Protein AF-0000000084543438 (afdb_homodimer)

InterPro domains:
  IPR029063 S-adenosyl-L-methionine-dependent methyltransferase superfamily [G3DSA:3.40.50.150] (8-170)
  IPR029063 S-adenosyl-L-methionine-dependent methyltransferase superfamily [SSF53335] (55-149)

Secondary structure (DSSP, 8-state):
-HHHHHHTT---TT--EEEES--HHHHHHHHHHHGGGEEEEES-TGGGTTT-PEE--HHHHGGGSPTT-EEEEEEES-GGG-SS-HHHHHHHHHHTEEEEEEEEEE--EESS--EEE-S---HHHHHHHHSSTT-SEEEEGGGGGGTHHHHB---S--BHHHHH-HHHHHHTT--GGGSBSS-TT--EEEEGGGBS--SS---/-HHHHHHTT---TT--EEEES--HHHHHHHHHHHGGGEEEEES-TGGGTTT-PEE--HHHHGGGSPTT-EEEEEEES-GGG-SS-HHHHHHHHHHTEEEEEEEEEE--EESS--EEE-S---HHHHHHHHSSTT-SEEEEGGGGGGTHHHHB---S--BHHHHH-HHHHHHTT--GGGSBSS-TT--EEEEGGGBS--SS---

pLDDT: mean 95.04, std 7.31, range [36.22, 98.94]

Nearest PDB structures (foldseek):
  6p3o-assembly1_A-2  TM=5.312E-01  e=1.752E-06  Glaucium flavum
  2avn-assembly1_A  TM=7.020E-01  e=2.686E-04  Thermotoga maritima MSB8
  3bwb-assembly1_A  TM=7.169E-01  e=1.041E-03  Trypanosoma cruzi strain CL Brener
  3dmh-assembly1_A  TM=6.406E-01  e=3.477E-04  Thermus thermophilus HB8
  8fkw-assembly1_SJ  TM=6.560E-01  e=2.259E-03  Homo sapiens

Structure (mmCIF, N/CA/C/O backbone):
data_AF-0000000084543438-model_v1
#
loop_
_entity.id
_entity.type
_entity.pdbx_description
1 polymer 'Methyltransferase type 11'
#
loop_
_atom_site.group_PDB
_atom_site.id
_atom_site.type_symbol
_atom_site.label_atom_id
_atom_site.label_alt_id
_atom_site.label_comp_id
_atom_site.label_asym_id
_atom_site.label_entity_id
_atom_site.label_seq_id
_atom_site.pdbx_PDB_ins_code
_atom_site.Cartn_x
_atom_site.Cartn_y
_atom_site.Cartn_z
_atom_site.occupancy
_atom_site.B_iso_or_equiv
_atom_site.auth_seq_id
_atom_site.auth_comp_id
_atom_site.auth_asym_id
_atom_site.auth_atom_id
_atom_site.pdbx_PDB_model_num
ATOM 1 N N . MET A 1 1 ? 3.104 -24.625 -5.785 1 92.25 1 MET A N 1
ATOM 2 C CA . MET A 1 1 ? 1.779 -24.031 -5.887 1 92.25 1 MET A CA 1
ATOM 3 C C . MET A 1 1 ? 0.709 -25.094 -6.109 1 92.25 1 MET A C 1
ATOM 5 O O . MET A 1 1 ? -0.318 -25.094 -5.43 1 92.25 1 MET A O 1
ATOM 9 N N . TYR A 1 2 ? 0.938 -26.031 -6.988 1 90.94 2 TYR A N 1
ATOM 10 C CA . TYR A 1 2 ? -0.059 -27.078 -7.234 1 90.94 2 TYR A CA 1
ATOM 11 C C . TYR A 1 2 ? -0.283 -27.922 -5.984 1 90.94 2 TYR A C 1
ATOM 13 O O . TYR A 1 2 ? -1.406 -28.359 -5.715 1 90.94 2 TYR A O 1
ATOM 21 N N . LEU A 1 3 ? 0.786 -28.188 -5.219 1 93.25 3 LEU A N 1
ATOM 22 C CA . LEU A 1 3 ? 0.651 -28.922 -3.965 1 93.25 3 LEU A CA 1
ATOM 23 C C . LEU A 1 3 ? -0.348 -28.25 -3.039 1 93.25 3 LEU A C 1
ATOM 25 O O . LEU A 1 3 ? -1.149 -28.906 -2.381 1 93.25 3 LEU A O 1
ATOM 29 N N . PHE A 1 4 ? -0.326 -26.906 -2.992 1 96.31 4 PHE A N 1
ATOM 30 C CA . PHE A 1 4 ? -1.272 -26.156 -2.174 1 96.31 4 PHE A CA 1
ATOM 31 C C . PHE A 1 4 ? -2.691 -26.312 -2.707 1 96.31 4 PHE A C 1
ATOM 33 O O . PHE A 1 4 ? -3.627 -26.547 -1.939 1 96.31 4 PHE A O 1
ATOM 40 N N . ILE A 1 5 ? -2.857 -26.203 -4.016 1 97.19 5 ILE A N 1
ATOM 41 C CA . ILE A 1 5 ? -4.164 -26.297 -4.66 1 97.19 5 ILE A CA 1
ATOM 42 C C . ILE A 1 5 ? -4.789 -27.656 -4.363 1 97.19 5 ILE A C 1
ATOM 44 O O . ILE A 1 5 ? -5.969 -27.734 -4.023 1 97.19 5 ILE A O 1
ATOM 48 N N . GLU A 1 6 ? -3.951 -28.656 -4.469 1 95.19 6 GLU A N 1
ATOM 49 C CA . GLU A 1 6 ? -4.43 -30.016 -4.227 1 95.19 6 GLU A CA 1
ATOM 50 C C . GLU A 1 6 ? -4.75 -30.234 -2.75 1 95.19 6 GLU A C 1
ATOM 52 O O . GLU A 1 6 ? -5.828 -30.719 -2.408 1 95.19 6 GLU A O 1
ATOM 57 N N . LYS A 1 7 ? -3.857 -29.875 -1.924 1 95.75 7 LYS A N 1
ATOM 58 C CA . LYS A 1 7 ? -4.004 -30.125 -0.493 1 95.75 7 LYS A CA 1
ATOM 59 C C . LYS A 1 7 ? -5.254 -29.453 0.058 1 95.75 7 LYS A C 1
ATOM 61 O O . LYS A 1 7 ? -5.965 -30.031 0.883 1 95.75 7 LYS A O 1
ATOM 66 N N . TYR A 1 8 ? -5.523 -28.281 -0.409 1 96.75 8 TYR A N 1
ATOM 67 C CA . TYR A 1 8 ? -6.602 -27.5 0.188 1 96.75 8 TYR A CA 1
ATOM 68 C C . TYR A 1 8 ? -7.832 -27.5 -0.713 1 96.75 8 TYR A C 1
ATOM 70 O O . TYR A 1 8 ? -8.773 -26.734 -0.485 1 96.75 8 TYR A O 1
ATOM 78 N N . ASN A 1 9 ? -7.844 -28.344 -1.734 1 97.06 9 ASN A N 1
ATOM 79 C CA . ASN A 1 9 ? -8.977 -28.469 -2.648 1 97.06 9 ASN A CA 1
ATOM 80 C C . ASN A 1 9 ? -9.461 -27.109 -3.143 1 97.06 9 ASN A C 1
ATOM 82 O O . ASN A 1 9 ? -10.641 -26.797 -3.016 1 97.06 9 ASN A O 1
ATOM 86 N N . LEU A 1 10 ? -8.5 -26.359 -3.736 1 98.19 10 LEU A N 1
ATOM 87 C CA . LEU A 1 10 ? -8.773 -24.969 -4.055 1 98.19 10 LEU A CA 1
ATOM 88 C C . LEU A 1 10 ? -9.461 -24.844 -5.414 1 98.19 10 LEU A C 1
ATOM 90 O O . LEU A 1 10 ? -9.898 -23.75 -5.797 1 98.19 10 LEU A O 1
ATOM 94 N N . VAL A 1 11 ? -9.578 -25.922 -6.164 1 98.12 11 VAL A N 1
ATOM 95 C CA . VAL A 1 11 ? -10.156 -25.875 -7.504 1 98.12 11 VAL A CA 1
ATOM 96 C C . VAL A 1 11 ? -11.227 -26.969 -7.637 1 98.12 11 VAL A C 1
ATOM 98 O O . VAL A 1 11 ? -10.992 -28.125 -7.277 1 98.12 11 VAL A O 1
ATOM 101 N N . LYS A 1 12 ? -12.32 -26.578 -8.164 1 97 12 LYS A N 1
ATOM 102 C CA . LYS A 1 12 ? -13.438 -27.453 -8.477 1 97 12 LYS A CA 1
ATOM 103 C C . LYS A 1 12 ? -14.078 -27.078 -9.812 1 97 12 LYS A C 1
ATOM 105 O O . LYS A 1 12 ? -13.969 -25.938 -10.258 1 97 12 LYS A O 1
ATOM 110 N N . PRO A 1 13 ? -14.719 -28.141 -10.383 1 96.75 13 PRO A N 1
ATOM 111 C CA . PRO A 1 13 ? -15.453 -27.781 -11.602 1 96.75 13 PRO A CA 1
ATOM 112 C C . PRO A 1 13 ? -16.406 -26.609 -11.398 1 96.75 13 PRO A C 1
ATOM 114 O O . PRO A 1 13 ? -17.062 -26.516 -10.352 1 96.75 13 PRO A O 1
ATOM 117 N N . GLY A 1 14 ? -16.344 -25.688 -12.344 1 97.38 14 GLY A N 1
ATOM 118 C CA . GLY A 1 14 ? -17.234 -24.531 -12.266 1 97.38 14 GLY A CA 1
ATOM 119 C C . GLY A 1 14 ? -16.562 -23.312 -11.648 1 97.38 14 GLY A C 1
ATOM 120 O O . GLY A 1 14 ? -17.094 -22.203 -11.703 1 97.38 14 GLY A O 1
ATOM 121 N N . TYR A 1 15 ? -15.406 -23.484 -11.094 1 98.56 15 TYR A N 1
ATOM 122 C CA . TYR A 1 15 ? -14.703 -22.375 -10.469 1 98.56 15 TYR A CA 1
ATOM 123 C C . TYR A 1 15 ? -14.18 -21.406 -11.516 1 98.56 15 TYR A C 1
ATOM 125 O O . TYR A 1 15 ? -13.859 -21.797 -12.641 1 98.56 15 TYR A O 1
ATOM 133 N N . ARG A 1 16 ? -14.141 -20.156 -11.156 1 98.75 16 ARG A N 1
ATOM 134 C CA . ARG A 1 16 ? -13.484 -19.125 -11.945 1 98.75 16 ARG A CA 1
ATOM 135 C C . ARG A 1 16 ? -12.102 -18.812 -11.391 1 98.75 16 ARG A C 1
ATOM 137 O O . ARG A 1 16 ? -11.961 -18.438 -10.227 1 98.75 16 ARG A O 1
ATOM 144 N N . ILE A 1 17 ? -11.094 -18.969 -12.25 1 98.75 17 ILE A N 1
ATOM 145 C CA . ILE A 1 17 ? -9.703 -18.812 -11.828 1 98.75 17 ILE A CA 1
ATOM 146 C C . ILE A 1 17 ? -9.031 -17.719 -12.656 1 98.75 17 ILE A C 1
ATOM 148 O O . ILE A 1 17 ? -9.031 -17.766 -13.883 1 98.75 17 ILE A O 1
ATOM 152 N N . LEU A 1 18 ? -8.578 -16.688 -11.992 1 98.81 18 LEU A N 1
ATOM 153 C CA . LEU A 1 18 ? -7.754 -15.648 -12.602 1 98.81 18 LEU A CA 1
ATOM 154 C C . LEU A 1 18 ? -6.273 -15.922 -12.359 1 98.81 18 LEU A C 1
ATOM 156 O O . LEU A 1 18 ? -5.824 -15.977 -11.211 1 98.81 18 LEU A O 1
ATOM 160 N N . HIS A 1 19 ? -5.492 -16.188 -13.398 1 98.69 19 HIS A N 1
ATOM 161 C CA . HIS A 1 19 ? -4.105 -16.641 -13.297 1 98.69 19 HIS A CA 1
ATOM 162 C C . HIS A 1 19 ? -3.178 -15.727 -14.102 1 98.69 19 HIS A C 1
ATOM 164 O O . HIS A 1 19 ? -3.244 -15.703 -15.328 1 98.69 19 HIS A O 1
ATOM 170 N N . PHE A 1 20 ? -2.334 -14.969 -13.375 1 98.38 20 PHE A N 1
ATOM 171 C CA . PHE A 1 20 ? -1.371 -14.086 -14.031 1 98.38 20 PHE A CA 1
ATOM 172 C C . PHE A 1 20 ? -0.029 -14.789 -14.203 1 98.38 20 PHE A C 1
ATOM 174 O O . PHE A 1 20 ? 0.427 -15.5 -13.305 1 98.38 20 PHE A O 1
ATOM 181 N N . ALA A 1 21 ? 0.642 -14.508 -15.352 1 96.44 21 ALA A N 1
ATOM 182 C CA . ALA A 1 21 ? 1.909 -15.141 -15.711 1 96.44 21 ALA A CA 1
ATOM 183 C C . ALA A 1 21 ? 1.83 -16.656 -15.555 1 96.44 21 ALA A C 1
ATOM 185 O O . ALA A 1 21 ? 2.629 -17.25 -14.836 1 96.44 21 ALA A O 1
ATOM 186 N N . PRO A 1 22 ? 0.982 -17.234 -16.328 1 96.62 22 PRO A N 1
ATOM 187 C CA . PRO A 1 22 ? 0.688 -18.656 -16.125 1 96.62 22 PRO A CA 1
ATOM 188 C C . PRO A 1 22 ? 1.819 -19.562 -16.594 1 96.62 22 PRO A C 1
ATOM 190 O O . PRO A 1 22 ? 2.184 -19.547 -17.781 1 96.62 22 PRO A O 1
ATOM 193 N N . GLU A 1 23 ? 2.248 -20.328 -15.633 1 92.62 23 GLU A N 1
ATOM 194 C CA . GLU A 1 23 ? 3.17 -21.391 -16.031 1 92.62 23 GLU A CA 1
ATOM 195 C C . GLU A 1 23 ? 2.451 -22.469 -16.812 1 92.62 23 GLU A C 1
ATOM 197 O O . GLU A 1 23 ? 1.318 -22.844 -16.5 1 92.62 23 GLU A O 1
ATOM 202 N N . TRP A 1 24 ? 3.158 -22.969 -17.719 1 92.12 24 TRP A N 1
ATOM 203 C CA . TRP A 1 24 ? 2.537 -23.906 -18.656 1 92.12 24 TRP A CA 1
ATOM 204 C C . TRP A 1 24 ? 1.926 -25.094 -17.922 1 92.12 24 TRP A C 1
ATOM 206 O O . TRP A 1 24 ? 0.749 -25.406 -18.125 1 92.12 24 TRP A O 1
ATOM 216 N N . GLY A 1 2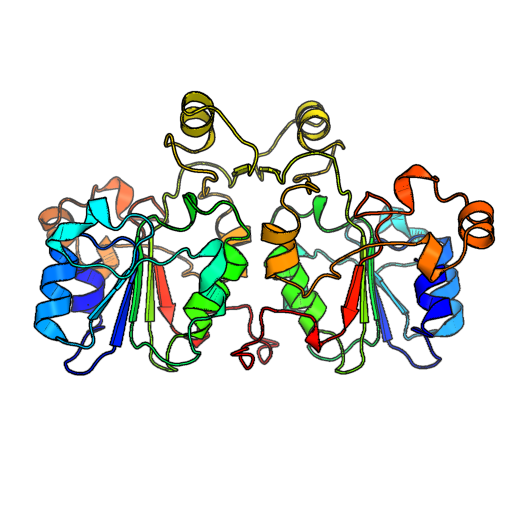5 ? 2.699 -25.781 -17.078 1 93.38 25 GLY A N 1
ATOM 217 C CA . GLY A 1 25 ? 2.219 -26.969 -16.375 1 93.38 25 GLY A CA 1
ATOM 218 C C . GLY A 1 25 ? 0.991 -26.688 -15.523 1 93.38 25 GLY A C 1
ATOM 219 O O . GLY A 1 25 ? -0.002 -27.422 -15.609 1 93.38 25 GLY A O 1
ATOM 220 N N . LEU A 1 26 ? 1.046 -25.688 -14.797 1 95.88 26 LEU A N 1
ATOM 221 C CA . LEU A 1 26 ? -0.074 -25.328 -13.93 1 95.88 26 LEU A CA 1
ATOM 222 C C . LEU A 1 26 ? -1.28 -24.891 -14.758 1 95.88 26 LEU A C 1
ATOM 224 O O . LEU A 1 26 ? -2.416 -25.266 -14.445 1 95.88 26 LEU A O 1
ATOM 228 N N . ALA A 1 27 ? -1.042 -24.156 -15.805 1 96.81 27 ALA A N 1
ATOM 229 C CA . ALA A 1 27 ? -2.109 -23.672 -16.672 1 96.81 27 ALA A CA 1
ATOM 230 C C . ALA A 1 27 ? -2.9 -24.828 -17.266 1 96.81 27 ALA A C 1
ATOM 232 O O . ALA A 1 27 ? -4.133 -24.812 -17.266 1 96.81 27 ALA A O 1
ATOM 233 N N . GLN A 1 28 ? -2.191 -25.781 -17.75 1 95.44 28 GLN A N 1
ATOM 234 C CA . GLN A 1 28 ? -2.84 -26.938 -18.359 1 95.44 28 GLN A CA 1
ATOM 235 C C . GLN A 1 28 ? -3.695 -27.688 -17.344 1 95.44 28 GLN A C 1
ATOM 237 O O . GLN A 1 28 ? -4.828 -28.078 -17.641 1 95.44 28 GLN A O 1
ATOM 242 N N . LYS A 1 29 ? -3.145 -27.859 -16.219 1 96.06 29 LYS A N 1
ATOM 243 C CA . LYS A 1 29 ? -3.867 -28.578 -15.18 1 96.06 29 LYS A CA 1
ATOM 244 C C . LYS A 1 29 ? -5.148 -27.844 -14.789 1 96.06 29 LYS A C 1
ATOM 246 O O . LYS A 1 29 ? -6.211 -28.453 -14.672 1 96.06 29 LYS A O 1
ATOM 251 N N . LEU A 1 30 ? -5.059 -26.578 -14.609 1 97.62 30 LEU A N 1
ATOM 252 C CA . LEU A 1 30 ? -6.203 -25.781 -14.188 1 97.62 30 LEU A CA 1
ATOM 253 C C . LEU A 1 30 ? -7.258 -25.719 -15.289 1 97.62 30 LEU A C 1
ATOM 255 O O . LEU A 1 30 ? -8.453 -25.828 -15.016 1 97.62 30 LEU A O 1
ATOM 259 N N . ARG A 1 31 ? -6.836 -25.547 -16.516 1 96.62 31 ARG A N 1
ATOM 260 C CA . ARG A 1 31 ? -7.758 -25.516 -17.641 1 96.62 31 ARG A CA 1
ATOM 261 C C . ARG A 1 31 ? -8.539 -26.828 -17.75 1 96.62 31 ARG A C 1
ATOM 263 O O . ARG A 1 31 ? -9.742 -26.812 -18.016 1 96.62 31 ARG A O 1
ATOM 270 N N . ASN A 1 32 ? -7.836 -27.891 -17.547 1 96.44 32 ASN A N 1
ATOM 271 C CA . ASN A 1 32 ? -8.477 -29.188 -17.625 1 96.44 32 ASN A CA 1
ATOM 272 C C . ASN A 1 32 ? -9.531 -29.359 -16.547 1 96.44 32 ASN A C 1
ATOM 274 O O . ASN A 1 32 ? -10.539 -30.047 -16.75 1 96.44 32 ASN A O 1
ATOM 278 N N . LEU A 1 33 ? -9.32 -28.75 -15.469 1 96.5 33 LEU A N 1
ATOM 279 C CA . LEU A 1 33 ? -10.188 -28.938 -14.312 1 96.5 33 LEU A CA 1
ATOM 280 C C . LEU A 1 33 ? -11.43 -28.047 -14.414 1 96.5 33 LEU A C 1
ATOM 282 O O . LEU A 1 33 ? -12.523 -28.469 -14.031 1 96.5 33 LEU A O 1
ATOM 286 N N . VAL A 1 34 ? -11.266 -26.797 -14.93 1 97.81 34 VAL A N 1
ATOM 287 C CA . VAL A 1 34 ? -12.383 -25.875 -14.781 1 97.81 34 VAL A CA 1
ATOM 288 C C . VAL A 1 34 ? -12.859 -25.406 -16.156 1 97.81 34 VAL A C 1
ATOM 290 O O . VAL A 1 34 ? -13.844 -24.672 -16.266 1 97.81 34 VAL A O 1
ATOM 293 N N . GLY A 1 35 ? -12.172 -25.75 -17.219 1 96.25 35 GLY A N 1
ATOM 294 C CA . GLY A 1 35 ? -12.578 -25.391 -18.562 1 96.25 35 GLY A CA 1
ATOM 295 C C . GLY A 1 35 ? -12.625 -23.891 -18.781 1 96.25 35 GLY A C 1
ATOM 296 O O . GLY A 1 35 ? -11.656 -23.172 -18.516 1 96.25 35 GLY A O 1
ATOM 297 N N . ASP A 1 36 ? -13.828 -23.391 -19.062 1 95.94 36 ASP A N 1
ATOM 298 C CA . ASP A 1 36 ? -14.016 -21.984 -19.422 1 95.94 36 ASP A CA 1
ATOM 299 C C . ASP A 1 36 ? -13.852 -21.078 -18.219 1 95.94 36 ASP A C 1
ATOM 301 O O . ASP A 1 36 ? -13.734 -19.859 -18.359 1 95.94 36 ASP A O 1
ATOM 305 N N . GLY A 1 37 ? -13.742 -21.641 -17.109 1 98.06 37 GLY A N 1
ATOM 306 C CA . GLY A 1 37 ? -13.57 -20.859 -15.898 1 98.06 37 GLY A CA 1
ATOM 307 C C . GLY A 1 37 ? -12.141 -20.406 -15.68 1 98.06 37 GLY A C 1
ATOM 308 O O . GLY A 1 37 ? -11.875 -19.547 -14.828 1 98.06 37 GLY A O 1
ATOM 309 N N . TYR A 1 38 ? -11.211 -20.922 -16.5 1 98.06 38 TYR A N 1
ATOM 310 C CA . TYR A 1 38 ? -9.797 -20.578 -16.406 1 98.06 38 TYR A CA 1
ATOM 311 C C . TYR A 1 38 ? -9.484 -19.328 -17.234 1 98.06 38 TYR A C 1
ATOM 313 O O . TYR A 1 38 ? -9.664 -19.328 -18.453 1 98.06 38 TYR A O 1
ATOM 321 N N . GLU A 1 39 ? -9.055 -18.234 -16.547 1 97.94 39 GLU A N 1
ATOM 322 C CA . GLU A 1 39 ? -8.727 -16.969 -17.188 1 97.94 39 GLU A CA 1
ATOM 323 C C . GLU A 1 39 ? -7.242 -16.641 -17.016 1 97.94 39 GLU A C 1
ATOM 325 O O . GLU A 1 39 ? -6.863 -15.953 -16.062 1 97.94 39 GLU A O 1
ATOM 330 N N . PRO A 1 40 ? -6.43 -17.141 -17.953 1 97.62 40 PRO A N 1
ATOM 331 C CA . PRO A 1 40 ? -5.008 -16.781 -17.938 1 97.62 40 PRO A CA 1
ATOM 332 C C . PRO A 1 40 ? -4.746 -15.391 -18.484 1 97.62 40 PRO A C 1
ATOM 334 O O . PRO A 1 40 ? -5.316 -15.008 -19.516 1 97.62 40 PRO A O 1
ATOM 337 N N . CYS A 1 41 ? -3.881 -14.594 -17.781 1 97.25 41 CYS A N 1
ATOM 338 C CA . CYS A 1 41 ? -3.592 -13.211 -18.172 1 97.25 41 CYS A CA 1
ATOM 339 C C . CYS A 1 41 ? -2.092 -12.945 -18.125 1 97.25 41 CYS A C 1
ATOM 341 O O . CYS A 1 41 ? -1.363 -13.555 -17.344 1 97.25 41 CYS A O 1
ATOM 343 N N . ASP A 1 42 ? -1.665 -12.062 -19 1 95.19 42 ASP A N 1
ATOM 344 C CA . ASP A 1 42 ? -0.294 -11.555 -18.969 1 95.19 42 ASP A CA 1
ATOM 345 C C . ASP A 1 42 ? -0.152 -10.289 -19.797 1 95.19 42 ASP A C 1
ATOM 347 O O . ASP A 1 42 ? -0.979 -10.016 -20.672 1 95.19 42 ASP A O 1
ATOM 351 N N . LEU A 1 43 ? 0.87 -9.562 -19.438 1 93.56 43 LEU A N 1
ATOM 352 C CA . LEU A 1 43 ? 1.182 -8.383 -20.234 1 93.56 43 LEU A CA 1
ATOM 353 C C . LEU A 1 43 ? 1.751 -8.781 -21.594 1 93.56 43 LEU A C 1
ATOM 355 O O . LEU A 1 43 ? 1.457 -8.148 -22.609 1 93.56 43 LEU A O 1
ATOM 359 N N . ASP A 1 44 ? 2.57 -9.797 -21.594 1 92.12 44 ASP A N 1
ATOM 360 C CA . ASP A 1 44 ? 3.238 -10.289 -22.781 1 92.12 44 ASP A CA 1
ATOM 361 C C . ASP A 1 44 ? 2.502 -11.492 -23.375 1 92.12 44 ASP A C 1
ATOM 363 O O . ASP A 1 44 ? 2.801 -12.641 -23.031 1 92.12 44 ASP A O 1
ATOM 367 N N . THR A 1 45 ? 1.757 -11.258 -24.312 1 87.94 45 THR A N 1
ATOM 368 C CA . THR A 1 45 ? 0.942 -12.328 -24.875 1 87.94 45 THR A CA 1
ATOM 369 C C . THR A 1 45 ? 1.784 -13.242 -25.766 1 87.94 45 THR A C 1
ATOM 371 O O . THR A 1 45 ? 1.467 -14.422 -25.938 1 87.94 45 THR A O 1
ATOM 374 N N . ASP A 1 46 ? 2.824 -12.68 -26.281 1 87.81 46 ASP A N 1
ATOM 375 C CA . ASP A 1 46 ? 3.67 -13.469 -27.172 1 87.81 46 ASP A CA 1
ATOM 376 C C . ASP A 1 46 ? 4.402 -14.562 -26.391 1 87.81 46 ASP A C 1
ATOM 378 O O . ASP A 1 46 ? 4.613 -15.664 -26.906 1 87.81 46 ASP A O 1
ATOM 382 N N . ARG A 1 47 ? 4.684 -14.297 -25.203 1 85.31 47 ARG A N 1
ATOM 383 C CA . ARG A 1 47 ? 5.391 -15.242 -24.344 1 85.31 47 ARG A CA 1
ATOM 384 C C . ARG A 1 47 ? 4.508 -16.438 -24.016 1 85.31 47 ARG A C 1
ATOM 386 O O . ARG A 1 47 ? 5.012 -17.531 -23.75 1 85.31 47 ARG A O 1
ATOM 393 N N . TYR A 1 48 ? 3.242 -16.188 -24.094 1 86.56 48 TYR A N 1
ATOM 394 C CA . TYR A 1 48 ? 2.322 -17.219 -23.625 1 86.56 48 TYR A CA 1
ATOM 395 C C . TYR A 1 48 ? 1.38 -17.656 -24.75 1 86.56 48 TYR A C 1
ATOM 397 O O . TYR A 1 48 ? 0.235 -18.031 -24.5 1 86.56 48 TYR A O 1
ATOM 405 N N . LYS A 1 49 ? 1.771 -17.562 -25.938 1 85.62 49 LYS A N 1
ATOM 406 C CA . LYS A 1 49 ? 0.962 -17.875 -27.109 1 85.62 49 LYS A CA 1
ATOM 407 C C . LYS A 1 49 ? 0.385 -19.281 -27 1 85.62 49 LYS A C 1
ATOM 409 O O . LYS A 1 49 ? -0.756 -19.531 -27.406 1 85.62 49 LYS A O 1
ATOM 414 N N . HIS A 1 50 ? 1.108 -20.141 -26.391 1 87.81 50 HIS A N 1
ATOM 415 C CA . HIS A 1 50 ? 0.702 -21.547 -26.312 1 87.81 50 HIS A CA 1
ATOM 416 C C . HIS A 1 50 ? -0.414 -21.734 -25.297 1 87.81 50 HIS A C 1
ATOM 418 O O . HIS A 1 50 ? -1.118 -22.75 -25.312 1 87.81 50 HIS A O 1
ATOM 424 N N . ILE A 1 51 ? -0.586 -20.844 -24.391 1 88.5 51 ILE A N 1
ATOM 425 C CA . ILE A 1 51 ? -1.615 -20.922 -23.359 1 88.5 51 ILE A CA 1
ATOM 426 C C . ILE A 1 51 ? -2.836 -20.109 -23.781 1 88.5 51 ILE A C 1
ATOM 428 O O . ILE A 1 51 ? -3.969 -20.453 -23.438 1 88.5 51 ILE A O 1
ATOM 432 N N . GLY A 1 52 ? -2.643 -19.078 -24.641 1 90.25 52 GLY A N 1
ATOM 433 C CA . GLY A 1 52 ? -3.732 -18.172 -24.969 1 90.25 52 GLY A CA 1
ATOM 434 C C . GLY A 1 52 ? -4.125 -17.266 -23.828 1 90.25 52 GLY A C 1
ATOM 435 O O . GLY A 1 52 ? -5.195 -17.422 -23.234 1 90.25 52 GLY A O 1
ATOM 436 N N . VAL A 1 53 ? -3.35 -16.234 -23.531 1 92.81 53 VAL A N 1
ATOM 437 C CA . VAL A 1 53 ? -3.58 -15.359 -22.391 1 92.81 53 VAL A CA 1
ATOM 438 C C . VAL A 1 53 ? -4.281 -14.086 -22.859 1 92.81 53 VAL A C 1
ATOM 440 O O . VAL A 1 53 ? -4.07 -13.633 -23.984 1 92.81 53 VAL A O 1
ATOM 443 N N . ARG A 1 54 ? -5.168 -13.609 -22 1 95.5 54 ARG A N 1
ATOM 444 C CA . ARG A 1 54 ? -5.688 -12.258 -22.156 1 95.5 54 ARG A CA 1
ATOM 445 C C . ARG A 1 54 ? -4.637 -11.219 -21.781 1 95.5 54 ARG A C 1
ATOM 447 O O . ARG A 1 54 ? -3.971 -11.359 -20.75 1 95.5 54 ARG A O 1
ATOM 454 N N . LYS A 1 55 ? -4.469 -10.227 -22.656 1 96.56 55 LYS A N 1
ATOM 455 C CA . LYS A 1 55 ? -3.531 -9.148 -22.328 1 96.56 55 LYS A CA 1
ATOM 456 C C . LYS A 1 55 ? -4.059 -8.289 -21.188 1 96.56 55 LYS A C 1
ATOM 458 O O . LYS A 1 55 ? -5.152 -7.723 -21.297 1 96.56 55 LYS A O 1
ATOM 463 N N . VAL A 1 56 ? -3.32 -8.211 -20.156 1 97.69 56 VAL A N 1
ATOM 464 C CA . VAL A 1 56 ? -3.672 -7.387 -19 1 97.69 56 VAL A CA 1
ATOM 465 C C . VAL A 1 56 ? -2.441 -6.625 -18.516 1 97.69 56 VAL A C 1
ATOM 467 O O . VAL A 1 56 ? -1.371 -7.207 -18.344 1 97.69 56 VAL A O 1
ATOM 470 N N . ASN A 1 57 ? -2.57 -5.352 -18.469 1 97.88 57 ASN A N 1
ATOM 471 C CA . ASN A 1 57 ? -1.63 -4.496 -17.75 1 97.88 57 ASN A CA 1
ATOM 472 C C . ASN A 1 57 ? -2.121 -4.176 -16.344 1 97.88 57 ASN A C 1
ATOM 474 O O . ASN A 1 57 ? -2.984 -3.316 -16.156 1 97.88 57 ASN A O 1
ATOM 478 N N . LEU A 1 58 ? -1.566 -4.797 -15.398 1 98.12 58 LEU A N 1
ATOM 479 C CA . LEU A 1 58 ? -2.082 -4.695 -14.039 1 98.12 58 LEU A CA 1
ATOM 480 C C . LEU A 1 58 ? -2.01 -3.256 -13.539 1 98.12 58 LEU A C 1
ATOM 482 O O . LEU A 1 58 ? -2.85 -2.828 -12.742 1 98.12 58 LEU A O 1
ATOM 486 N N . VAL A 1 59 ? -1.038 -2.502 -13.93 1 97.5 59 VAL A N 1
ATOM 487 C CA . VAL A 1 59 ? -0.914 -1.109 -13.516 1 97.5 59 VAL A CA 1
ATOM 488 C C . VAL A 1 59 ? -2.164 -0.333 -13.922 1 97.5 59 VAL A C 1
ATOM 490 O O . VAL A 1 59 ? -2.672 0.487 -13.156 1 97.5 59 VAL A O 1
ATOM 493 N N . GLU A 1 60 ? -2.73 -0.687 -15.016 1 96.94 60 GLU A N 1
ATOM 494 C CA . GLU A 1 60 ? -3.857 0.053 -15.57 1 96.94 60 GLU A CA 1
ATOM 495 C C . GLU A 1 60 ? -5.18 -0.657 -15.289 1 96.94 60 GLU A C 1
ATOM 497 O O . GLU A 1 60 ? -6.223 -0.014 -15.18 1 96.94 60 GLU A O 1
ATOM 502 N N . ASP A 1 61 ? -5.094 -1.986 -15.125 1 97.69 61 ASP A N 1
ATOM 503 C CA . ASP A 1 61 ? -6.328 -2.752 -15.273 1 97.69 61 ASP A CA 1
ATOM 504 C C . ASP A 1 61 ? -6.762 -3.361 -13.945 1 97.69 61 ASP A C 1
ATOM 506 O O . ASP A 1 61 ? -7.898 -3.818 -13.805 1 97.69 61 ASP A O 1
ATOM 510 N N . ALA A 1 62 ? -5.879 -3.408 -12.969 1 97.75 62 ALA A N 1
ATOM 511 C CA . ALA A 1 62 ? -6.188 -4.133 -11.742 1 97.75 62 ALA A CA 1
ATOM 512 C C . ALA A 1 62 ? -7.48 -3.617 -11.109 1 97.75 62 ALA A C 1
ATOM 514 O O . ALA A 1 62 ? -8.312 -4.402 -10.648 1 97.75 62 ALA A O 1
ATOM 515 N N . ALA A 1 63 ? -7.66 -2.336 -11.164 1 96.25 63 ALA A N 1
ATOM 516 C CA . ALA A 1 63 ? -8.812 -1.715 -10.508 1 96.25 63 ALA A CA 1
ATOM 517 C C . ALA A 1 63 ? -10.102 -2.012 -11.266 1 96.25 63 ALA A C 1
ATOM 519 O O . ALA A 1 63 ? -11.195 -1.783 -10.75 1 96.25 63 ALA A O 1
ATOM 520 N N . LYS A 1 64 ? -9.969 -2.482 -12.422 1 96.19 64 LYS A N 1
ATOM 521 C CA . LYS A 1 64 ? -11.133 -2.676 -13.289 1 96.19 64 LYS A CA 1
ATOM 522 C C . LYS A 1 64 ? -11.734 -4.066 -13.094 1 96.19 64 LYS A C 1
ATOM 524 O O . LYS A 1 64 ? -12.844 -4.336 -13.562 1 96.19 64 LYS A O 1
ATOM 529 N N . PHE A 1 65 ? -10.984 -4.996 -12.461 1 97.06 65 PHE A N 1
ATOM 530 C CA . PHE A 1 65 ? -11.562 -6.312 -12.219 1 97.06 65 PHE A CA 1
ATOM 531 C C . PHE A 1 65 ? -12.781 -6.215 -11.312 1 97.06 65 PHE A C 1
ATOM 533 O O . PHE A 1 65 ? -12.781 -5.469 -10.336 1 97.06 65 PHE A O 1
ATOM 540 N N . PRO A 1 66 ? -13.812 -6.957 -11.648 1 96.25 66 PRO A N 1
ATOM 541 C CA . PRO A 1 66 ? -15.023 -6.898 -10.812 1 96.25 66 PRO A CA 1
ATOM 542 C C . PRO A 1 66 ? -14.812 -7.512 -9.43 1 96.25 66 PRO A C 1
ATOM 544 O O . PRO A 1 66 ? -14.094 -8.5 -9.289 1 96.25 66 PRO A O 1
ATOM 547 N N . PRO A 1 67 ? -15.453 -6.883 -8.422 1 96.25 67 PRO A N 1
ATOM 548 C CA . PRO A 1 67 ? -15.359 -7.473 -7.082 1 96.25 67 PRO A CA 1
ATOM 549 C C . PRO A 1 67 ? -16.078 -8.812 -6.977 1 96.25 67 PRO A C 1
ATOM 551 O O . PRO A 1 67 ? -16.984 -9.102 -7.777 1 96.25 67 PRO A O 1
ATOM 554 N N . ASN A 1 68 ? -15.617 -9.672 -6.113 1 97.19 68 ASN A N 1
ATOM 555 C CA . ASN A 1 68 ? -16.297 -10.891 -5.703 1 97.19 68 ASN A CA 1
ATOM 556 C C . ASN A 1 68 ? -16.625 -11.781 -6.902 1 97.19 68 ASN A C 1
ATOM 558 O O . ASN A 1 68 ? -17.75 -12.273 -7.035 1 97.19 68 ASN A O 1
ATOM 562 N N . SER A 1 69 ? -15.617 -12.047 -7.707 1 97.81 69 SER A N 1
ATOM 563 C CA . SER A 1 69 ? -15.914 -12.68 -8.984 1 97.81 69 SER A CA 1
ATOM 564 C C . SER A 1 69 ? -15.109 -13.961 -9.164 1 97.81 69 SER A C 1
ATOM 566 O O . SER A 1 69 ? -15.453 -14.805 -9.992 1 97.81 69 SER A O 1
ATOM 568 N N . TYR A 1 70 ? -14.055 -14.148 -8.422 1 98.69 70 TYR A N 1
ATOM 569 C CA . TYR A 1 70 ? -13.156 -15.266 -8.68 1 98.69 70 TYR A CA 1
ATOM 570 C C . TYR A 1 70 ? -13.047 -16.172 -7.453 1 98.69 70 TYR A C 1
ATOM 572 O O . TYR A 1 70 ? -13.031 -15.695 -6.32 1 98.69 70 TYR A O 1
ATOM 580 N N . ASP A 1 71 ? -12.961 -17.469 -7.723 1 98.81 71 ASP A N 1
ATOM 581 C CA . ASP A 1 71 ? -12.766 -18.453 -6.668 1 98.81 71 ASP A CA 1
ATOM 582 C C . ASP A 1 71 ? -11.289 -18.562 -6.297 1 98.81 71 ASP A C 1
ATOM 584 O O . ASP A 1 71 ? -10.953 -18.922 -5.164 1 98.81 71 ASP A O 1
ATOM 588 N N . LEU A 1 72 ? -10.469 -18.297 -7.242 1 98.88 72 LEU A N 1
ATOM 589 C CA . LEU A 1 72 ? -9.031 -18.422 -7.07 1 98.88 72 LEU A CA 1
ATOM 590 C C . LEU A 1 72 ? -8.289 -17.406 -7.922 1 98.88 72 LEU A C 1
ATOM 592 O O . LEU A 1 72 ? -8.594 -17.234 -9.102 1 98.88 72 LEU A O 1
ATOM 596 N N . ILE A 1 73 ? -7.418 -16.688 -7.312 1 98.88 73 ILE A N 1
ATOM 597 C CA . ILE A 1 73 ? -6.504 -15.789 -8.016 1 98.88 73 ILE A CA 1
ATOM 598 C C . ILE A 1 73 ? -5.062 -16.219 -7.77 1 98.88 73 ILE A C 1
ATOM 600 O O . ILE A 1 73 ? -4.664 -16.453 -6.625 1 98.88 73 ILE A O 1
ATOM 604 N N . ILE A 1 74 ? -4.324 -16.328 -8.859 1 98.81 74 ILE A N 1
ATOM 605 C CA . ILE A 1 74 ? -2.955 -16.828 -8.781 1 98.81 74 ILE A CA 1
ATOM 606 C C . ILE A 1 74 ? -2.014 -15.867 -9.5 1 98.81 74 ILE A C 1
ATOM 608 O O . ILE A 1 74 ? -2.295 -15.445 -10.625 1 98.81 74 ILE A O 1
ATOM 612 N N . HIS A 1 75 ? -0.978 -15.484 -8.852 1 98.38 75 HIS A N 1
ATOM 613 C CA . HIS A 1 75 ? 0.135 -14.844 -9.547 1 98.38 75 HIS A CA 1
ATOM 614 C C . HIS A 1 75 ? 1.465 -15.172 -8.875 1 98.38 75 HIS A C 1
ATOM 616 O O . HIS A 1 75 ? 1.629 -14.961 -7.676 1 98.38 75 HIS A O 1
ATOM 622 N N . ASN A 1 76 ? 2.379 -15.742 -9.602 1 96.69 76 ASN A N 1
ATOM 623 C CA . ASN A 1 76 ? 3.715 -16.078 -9.117 1 96.69 76 ASN A CA 1
ATOM 624 C C . ASN A 1 76 ? 4.77 -15.141 -9.703 1 96.69 76 ASN A C 1
ATOM 626 O O . ASN A 1 76 ? 4.957 -15.086 -10.922 1 96.69 76 ASN A O 1
ATOM 630 N N . HIS A 1 77 ? 5.426 -14.422 -8.727 1 96.94 77 HIS A N 1
ATOM 631 C CA . HIS A 1 77 ? 6.535 -13.562 -9.141 1 96.94 77 HIS A CA 1
ATOM 632 C C . HIS A 1 77 ? 6.086 -12.539 -10.172 1 96.94 77 HIS A C 1
ATOM 634 O O . HIS A 1 77 ? 6.688 -12.422 -11.242 1 96.94 77 HIS A O 1
ATOM 640 N N . VAL A 1 78 ? 5.059 -11.781 -9.852 1 98.12 78 VAL A N 1
ATOM 641 C CA . VAL A 1 78 ? 4.516 -10.766 -10.75 1 98.12 78 VAL A CA 1
ATOM 642 C C . VAL A 1 78 ? 4.719 -9.383 -10.133 1 98.12 78 VAL A C 1
ATOM 644 O O . VAL A 1 78 ? 5.227 -8.469 -10.797 1 98.12 78 VAL A O 1
ATOM 647 N N . ILE A 1 79 ? 4.461 -9.172 -8.797 1 98 79 ILE A N 1
ATOM 648 C CA . ILE A 1 79 ? 4.328 -7.852 -8.195 1 98 79 ILE A CA 1
ATOM 649 C C . ILE A 1 79 ? 5.699 -7.184 -8.102 1 98 79 ILE A C 1
ATOM 651 O O . ILE A 1 79 ? 5.793 -5.953 -8.062 1 98 79 ILE A O 1
ATOM 655 N N . GLU A 1 80 ? 6.836 -7.961 -8.117 1 98.62 80 GLU A N 1
ATOM 656 C CA . GLU A 1 80 ? 8.18 -7.402 -8.07 1 98.62 80 GLU A CA 1
ATOM 657 C C . GLU A 1 80 ? 8.516 -6.652 -9.352 1 98.62 80 GLU A C 1
ATOM 659 O O . GLU A 1 80 ? 9.469 -5.867 -9.391 1 98.62 80 GLU A O 1
ATOM 664 N N . HIS A 1 81 ? 7.656 -6.867 -10.398 1 98.19 81 HIS A N 1
ATOM 665 C CA . HIS A 1 81 ? 7.922 -6.262 -11.695 1 98.19 81 HIS A CA 1
ATOM 666 C C . HIS A 1 81 ? 7.082 -5.004 -11.898 1 98.19 81 HIS A C 1
ATOM 668 O O . HIS A 1 81 ? 7.309 -4.246 -12.852 1 98.19 81 HIS A O 1
ATOM 674 N N . LEU A 1 82 ? 6.145 -4.738 -11.102 1 98.38 82 LEU A N 1
ATOM 675 C CA . LEU A 1 82 ? 5.148 -3.705 -11.359 1 98.38 82 LEU A CA 1
ATOM 676 C C . LEU A 1 82 ? 5.703 -2.322 -11.039 1 98.38 82 LEU A C 1
ATOM 678 O O . LEU A 1 82 ? 6.023 -2.031 -9.883 1 98.38 82 LEU A O 1
ATOM 682 N N . PRO A 1 83 ? 5.746 -1.466 -11.969 1 98.25 83 PRO A N 1
ATOM 683 C CA . PRO A 1 83 ? 6.258 -0.117 -11.711 1 98.25 83 PRO A CA 1
ATOM 684 C C . PRO A 1 83 ? 5.207 0.808 -11.109 1 98.25 83 PRO A C 1
ATOM 686 O O . PRO A 1 83 ? 4.922 1.874 -11.664 1 98.25 83 PRO A O 1
ATOM 689 N N . CYS A 1 84 ? 4.605 0.368 -10.008 1 98.62 84 CYS A N 1
ATOM 690 C CA . CYS A 1 84 ? 3.529 1.094 -9.344 1 98.62 84 CYS A CA 1
ATOM 691 C C . CYS A 1 84 ? 3.381 0.64 -7.895 1 98.62 84 CYS A C 1
ATOM 693 O O . CYS A 1 84 ? 4.199 -0.134 -7.398 1 98.62 84 CYS A O 1
ATOM 695 N N . ASN A 1 85 ? 2.381 1.249 -7.223 1 98.75 85 ASN A N 1
ATOM 696 C CA . ASN A 1 85 ? 2.021 0.855 -5.863 1 98.75 85 ASN A CA 1
ATOM 697 C C . ASN A 1 85 ? 1.48 -0.571 -5.82 1 98.75 85 ASN A C 1
ATOM 699 O O . ASN A 1 85 ? 0.314 -0.808 -6.137 1 98.75 85 ASN A O 1
ATOM 703 N N . TYR A 1 86 ? 2.332 -1.479 -5.379 1 98.75 86 TYR A N 1
ATOM 704 C CA . TYR A 1 86 ? 1.951 -2.885 -5.461 1 98.75 86 TYR A CA 1
ATOM 705 C C . TYR A 1 86 ? 0.854 -3.213 -4.457 1 98.75 86 TYR A C 1
ATOM 707 O O . TYR A 1 86 ? 0.102 -4.172 -4.641 1 98.75 86 TYR A O 1
ATOM 715 N N . THR A 1 87 ? 0.796 -2.496 -3.336 1 98.81 87 THR A N 1
ATOM 716 C CA . THR A 1 87 ? -0.244 -2.738 -2.342 1 98.81 87 THR A CA 1
ATOM 717 C C . THR A 1 87 ? -1.627 -2.49 -2.936 1 98.81 87 THR A C 1
ATOM 719 O O . THR A 1 87 ? -2.561 -3.258 -2.691 1 98.81 87 THR A O 1
ATOM 722 N N . ALA A 1 88 ? -1.724 -1.435 -3.734 1 98.69 88 ALA A N 1
ATOM 723 C CA . ALA A 1 88 ? -2.988 -1.162 -4.414 1 98.69 88 ALA A CA 1
ATOM 724 C C . ALA A 1 88 ? -3.361 -2.301 -5.355 1 98.69 88 ALA A C 1
ATOM 726 O O . ALA A 1 88 ? -4.52 -2.715 -5.41 1 98.69 88 ALA A O 1
ATOM 727 N N . ILE A 1 89 ? -2.379 -2.816 -6.094 1 98.75 89 ILE A N 1
ATOM 728 C CA . ILE A 1 89 ? -2.625 -3.916 -7.023 1 98.75 89 ILE A CA 1
ATOM 729 C C . ILE A 1 89 ? -3.119 -5.141 -6.254 1 98.75 89 ILE A C 1
ATOM 731 O O . ILE A 1 89 ? -4.125 -5.75 -6.625 1 98.75 89 ILE A O 1
ATOM 735 N N . LEU A 1 90 ? -2.422 -5.461 -5.129 1 98.69 90 LEU A N 1
ATOM 736 C CA . LEU A 1 90 ? -2.822 -6.594 -4.309 1 98.69 90 LEU A CA 1
ATOM 737 C C . LEU A 1 90 ? -4.238 -6.41 -3.777 1 98.69 90 LEU A C 1
ATOM 739 O O . LEU A 1 90 ? -5.023 -7.359 -3.74 1 98.69 90 LEU A O 1
ATOM 743 N N . PHE A 1 91 ? -4.551 -5.203 -3.402 1 98.56 91 PHE A N 1
ATOM 744 C CA . PHE A 1 91 ? -5.883 -4.91 -2.883 1 98.56 91 PHE A CA 1
ATOM 745 C C . PHE A 1 91 ? -6.945 -5.141 -3.951 1 98.56 91 PHE A C 1
ATOM 747 O O . PHE A 1 91 ? -7.941 -5.828 -3.707 1 98.56 91 PHE A O 1
ATOM 754 N N . PHE A 1 92 ? -6.723 -4.605 -5.121 1 98.12 92 PHE A N 1
ATOM 755 C CA . PHE A 1 92 ? -7.703 -4.711 -6.199 1 98.12 92 PHE A CA 1
ATOM 756 C C . PHE A 1 92 ? -7.91 -6.164 -6.602 1 98.12 92 PHE A C 1
ATOM 758 O O . PHE A 1 92 ? -9.039 -6.605 -6.801 1 98.12 92 PHE A O 1
ATOM 765 N N . LEU A 1 93 ? -6.844 -6.891 -6.68 1 98.5 93 LEU A N 1
ATOM 766 C CA . LEU A 1 93 ? -6.973 -8.305 -7.008 1 98.5 93 LEU A CA 1
ATOM 767 C C . LEU A 1 93 ? -7.719 -9.055 -5.902 1 98.5 93 LEU A C 1
ATOM 769 O O . LEU A 1 93 ? -8.617 -9.844 -6.184 1 98.5 93 LEU A O 1
ATOM 773 N N . HIS A 1 94 ? -7.344 -8.758 -4.684 1 98.38 94 HIS A N 1
ATOM 774 C CA . HIS A 1 94 ? -7.969 -9.438 -3.553 1 98.38 94 HIS A CA 1
ATOM 775 C C . HIS A 1 94 ? -9.453 -9.109 -3.461 1 98.38 94 HIS A C 1
ATOM 777 O O . HIS A 1 94 ? -10.266 -9.961 -3.104 1 98.38 94 HIS A O 1
ATOM 783 N N . ARG A 1 95 ? -9.781 -7.91 -3.758 1 97.06 95 ARG A N 1
ATOM 784 C CA . ARG A 1 95 ? -11.172 -7.477 -3.77 1 97.06 95 ARG A CA 1
ATOM 785 C C . ARG A 1 95 ? -12 -8.305 -4.746 1 97.06 95 ARG A C 1
ATOM 787 O O . ARG A 1 95 ? -13.195 -8.523 -4.531 1 97.06 95 ARG A O 1
ATOM 794 N N . SER A 1 96 ? -11.406 -8.812 -5.723 1 97.69 96 SER A N 1
ATOM 795 C CA . SER A 1 96 ? -12.086 -9.539 -6.789 1 97.69 96 SER A CA 1
ATOM 796 C C . SER A 1 96 ? -12.383 -10.977 -6.367 1 97.69 96 SER A C 1
ATOM 798 O O . SER A 1 96 ? -13.102 -11.695 -7.066 1 97.69 96 SER A O 1
ATOM 800 N N . LEU A 1 97 ? -11.906 -11.391 -5.223 1 98 97 LEU A N 1
ATOM 801 C CA . LEU A 1 97 ? -12.195 -12.719 -4.699 1 98 97 LEU A CA 1
ATOM 802 C C . LEU A 1 97 ? -13.641 -12.805 -4.211 1 98 97 LEU A C 1
ATOM 804 O O . LEU A 1 97 ? -14.148 -11.875 -3.582 1 98 97 LEU A O 1
ATOM 808 N N . LYS A 1 98 ? -14.203 -13.922 -4.539 1 97.81 98 LYS A N 1
ATOM 809 C CA . LYS A 1 98 ? -15.438 -14.266 -3.836 1 97.81 98 LYS A CA 1
ATOM 810 C C . LYS A 1 98 ? -15.188 -14.43 -2.34 1 97.81 98 LYS A C 1
ATOM 812 O O . LYS A 1 98 ? -14.039 -14.539 -1.904 1 97.81 98 LYS A O 1
ATOM 817 N N . ASN A 1 99 ? -16.281 -14.492 -1.552 1 96.75 99 ASN A N 1
ATOM 818 C CA . ASN A 1 99 ? -16.172 -14.609 -0.101 1 96.75 99 ASN A CA 1
ATOM 819 C C . ASN A 1 99 ? -15.398 -15.859 0.307 1 96.75 99 ASN A C 1
ATOM 821 O O . ASN A 1 99 ? -14.664 -15.844 1.296 1 96.75 99 ASN A O 1
ATOM 825 N N . THR A 1 100 ? -15.469 -16.906 -0.527 1 97.25 100 THR A N 1
ATOM 826 C CA . THR A 1 100 ? -14.805 -18.172 -0.208 1 97.25 100 THR A CA 1
ATOM 827 C C . THR A 1 100 ? -13.523 -18.328 -1.021 1 97.25 100 THR A C 1
ATOM 829 O O . THR A 1 100 ? -12.922 -19.406 -1.03 1 97.25 100 THR A O 1
ATOM 832 N N . GLY A 1 101 ? -13.227 -17.281 -1.724 1 98.44 101 GLY A N 1
ATOM 833 C CA . GLY A 1 101 ? -12.109 -17.375 -2.641 1 98.44 101 GLY A CA 1
ATOM 834 C C . GLY A 1 101 ? -10.758 -17.359 -1.941 1 98.44 101 GLY A C 1
ATOM 835 O O . GLY A 1 101 ? -10.68 -17.078 -0.742 1 98.44 101 GLY A O 1
ATOM 836 N N . VAL A 1 102 ? -9.727 -17.719 -2.727 1 98.75 102 VAL A N 1
ATOM 837 C CA . VAL A 1 102 ? -8.367 -17.781 -2.205 1 98.75 102 VAL A CA 1
ATOM 838 C C . VAL A 1 102 ? -7.418 -17.016 -3.141 1 98.75 102 VAL A C 1
ATOM 840 O O . VAL A 1 102 ? -7.539 -17.125 -4.363 1 98.75 102 VAL A O 1
ATOM 843 N N . HIS A 1 103 ? -6.582 -16.25 -2.559 1 98.88 103 HIS A N 1
ATOM 844 C CA . HIS A 1 103 ? -5.512 -15.539 -3.25 1 98.88 103 HIS A CA 1
ATOM 845 C C . HIS A 1 103 ? -4.172 -16.234 -3.043 1 98.88 103 HIS A C 1
ATOM 847 O O . HIS A 1 103 ? -3.66 -16.281 -1.923 1 98.88 103 HIS A O 1
ATOM 853 N N . LEU A 1 104 ? -3.641 -16.812 -4.102 1 98.62 104 LEU A N 1
ATOM 854 C CA . LEU A 1 104 ? -2.404 -17.578 -4.055 1 98.62 104 LEU A CA 1
ATOM 855 C C . LEU A 1 104 ? -1.302 -16.891 -4.852 1 98.62 104 LEU A C 1
ATOM 857 O O . LEU A 1 104 ? -1.458 -16.641 -6.051 1 98.62 104 LEU A O 1
ATOM 861 N N . PHE A 1 105 ? -0.165 -16.562 -4.133 1 98.44 105 PHE A N 1
ATOM 862 C CA . PHE A 1 105 ? 0.914 -15.961 -4.906 1 98.44 105 PHE A CA 1
ATOM 863 C C . PHE A 1 105 ? 2.258 -16.188 -4.227 1 98.44 105 PHE A C 1
ATOM 865 O O . PHE A 1 105 ? 2.312 -16.609 -3.07 1 98.44 105 PHE A O 1
ATOM 872 N N . SER A 1 106 ? 3.336 -15.992 -4.938 1 97.56 106 SER A N 1
ATOM 873 C CA . SER A 1 106 ? 4.707 -15.984 -4.438 1 97.56 106 SER A CA 1
ATOM 874 C C . SER A 1 106 ? 5.461 -14.742 -4.906 1 97.56 106 SER A C 1
ATOM 876 O O . SER A 1 106 ? 5.07 -14.109 -5.887 1 97.56 106 SER A O 1
ATOM 878 N N . ILE A 1 107 ? 6.395 -14.352 -4.16 1 97.56 107 ILE A N 1
ATOM 879 C CA . ILE A 1 107 ? 7.285 -13.234 -4.445 1 97.56 107 ILE A CA 1
ATOM 880 C C . ILE A 1 107 ? 8.734 -13.641 -4.16 1 97.56 107 ILE A C 1
ATOM 882 O O . ILE A 1 107 ? 8.977 -14.609 -3.439 1 97.56 107 ILE A O 1
ATOM 886 N N . PRO A 1 108 ? 9.664 -12.984 -4.75 1 96.75 108 PRO A N 1
ATOM 887 C CA . PRO A 1 108 ? 11.062 -13.312 -4.461 1 96.75 108 PRO A CA 1
ATOM 888 C C . PRO A 1 108 ? 11.531 -12.766 -3.113 1 96.75 108 PRO A C 1
ATOM 890 O O . PRO A 1 108 ? 12.133 -11.688 -3.053 1 96.75 108 PRO A O 1
ATOM 893 N N . ILE A 1 109 ? 11.383 -13.469 -2.072 1 96.69 109 ILE A N 1
ATOM 894 C CA . ILE A 1 109 ? 11.828 -13.055 -0.748 1 96.69 109 ILE A CA 1
ATOM 895 C C . ILE A 1 109 ? 13.336 -13.266 -0.625 1 96.69 109 ILE A C 1
ATOM 897 O O . ILE A 1 109 ? 13.828 -14.391 -0.792 1 96.69 109 ILE A O 1
ATOM 901 N N . LEU A 1 110 ? 14.047 -12.25 -0.372 1 96.38 110 LEU A N 1
ATOM 902 C CA . LEU A 1 110 ? 15.5 -12.266 -0.225 1 96.38 110 LEU A CA 1
ATOM 903 C C . LEU A 1 110 ? 15.898 -11.961 1.213 1 96.38 110 LEU A C 1
ATOM 905 O O . LEU A 1 110 ? 15.07 -11.531 2.018 1 96.38 110 LEU A O 1
ATOM 909 N N . SER A 1 111 ? 17.172 -12.281 1.524 1 95.5 111 SER A N 1
ATOM 910 C CA . SER A 1 111 ? 17.703 -11.852 2.814 1 95.5 111 SER A CA 1
ATOM 911 C C . SER A 1 111 ? 17.75 -10.328 2.912 1 95.5 111 SER A C 1
ATOM 913 O O . SER A 1 111 ? 17.891 -9.641 1.9 1 95.5 111 SER A O 1
ATOM 915 N N . GLY A 1 112 ? 17.562 -9.867 4.133 1 97.44 112 GLY A N 1
ATOM 916 C CA . GLY A 1 112 ? 17.609 -8.43 4.352 1 97.44 112 GLY A CA 1
ATOM 917 C C . GLY A 1 112 ? 16.234 -7.785 4.363 1 97.44 112 GLY A C 1
ATOM 918 O O . GLY A 1 112 ? 15.305 -8.305 4.98 1 97.44 112 GLY A O 1
ATOM 919 N N . TYR A 1 113 ? 16.188 -6.512 3.691 1 98.38 113 TYR A N 1
ATOM 920 C CA . TYR A 1 113 ? 15 -5.676 3.834 1 98.38 113 TYR A CA 1
ATOM 921 C C . TYR A 1 113 ? 14.43 -5.305 2.471 1 98.38 113 TYR A C 1
ATOM 923 O O . TYR A 1 113 ? 15.062 -5.539 1.439 1 98.38 113 TYR A O 1
ATOM 931 N N . ASP A 1 114 ? 13.266 -4.797 2.514 1 98.62 114 ASP A N 1
ATOM 932 C CA . ASP A 1 114 ? 12.594 -4.34 1.299 1 98.62 114 ASP A CA 1
ATOM 933 C C . ASP A 1 114 ? 13.305 -3.129 0.7 1 98.62 114 ASP A C 1
ATOM 935 O O . ASP A 1 114 ? 13.82 -2.277 1.432 1 98.62 114 ASP A O 1
ATOM 939 N N . GLU A 1 115 ? 13.305 -3.066 -0.581 1 98.75 115 GLU A N 1
ATOM 940 C CA . GLU A 1 115 ? 13.75 -1.909 -1.35 1 98.75 115 GLU A CA 1
ATOM 941 C C . GLU A 1 115 ? 12.992 -1.797 -2.67 1 98.75 115 GLU A C 1
ATOM 943 O O . GLU A 1 115 ? 12.602 -2.809 -3.254 1 98.75 115 GLU A O 1
ATOM 948 N N . GLU A 1 116 ? 12.75 -0.605 -3.092 1 98.75 116 GLU A N 1
ATOM 949 C CA . GLU A 1 116 ? 12 -0.349 -4.32 1 98.75 116 GLU A CA 1
ATOM 950 C C . GLU A 1 116 ? 12.508 0.911 -5.02 1 98.75 116 GLU A C 1
ATOM 952 O O . GLU A 1 116 ? 12.883 1.883 -4.359 1 98.75 116 GLU A O 1
ATOM 957 N N . SER A 1 117 ? 12.555 0.913 -6.293 1 98.81 117 SER A N 1
ATOM 958 C CA . SER A 1 117 ? 12.844 2.104 -7.086 1 98.81 117 SER A CA 1
ATOM 959 C C . SER A 1 117 ? 12.055 2.098 -8.391 1 98.81 117 SER A C 1
ATOM 961 O O . SER A 1 117 ? 12.062 1.105 -9.125 1 98.81 117 SER A O 1
ATOM 963 N N . LEU A 1 118 ? 11.414 3.184 -8.648 1 98.62 118 LEU A N 1
ATOM 964 C CA . LEU A 1 118 ? 10.68 3.307 -9.898 1 98.62 118 LEU A CA 1
ATOM 965 C C . LEU A 1 118 ? 11.461 4.133 -10.914 1 98.62 118 LEU A C 1
ATOM 967 O O . LEU A 1 118 ? 10.93 4.508 -11.961 1 98.62 118 LEU A O 1
ATOM 971 N N . PHE A 1 119 ? 12.742 4.43 -10.602 1 98.31 119 PHE A N 1
ATOM 972 C CA . PHE A 1 119 ? 13.633 5.086 -11.555 1 98.31 119 PHE A CA 1
ATOM 973 C C . PHE A 1 119 ? 13.914 4.176 -12.742 1 98.31 119 PHE A C 1
ATOM 975 O O . PHE A 1 119 ? 13.859 2.949 -12.617 1 98.31 119 PHE A O 1
ATOM 982 N N . PRO A 1 120 ? 14.141 4.77 -13.93 1 97.69 120 PRO A N 1
ATOM 983 C CA . PRO A 1 120 ? 14.625 3.963 -15.047 1 97.69 120 PRO A CA 1
ATOM 984 C C . PRO A 1 120 ? 16.062 3.48 -14.844 1 97.69 120 PRO A C 1
ATOM 986 O O . PRO A 1 120 ? 17 4.074 -15.383 1 97.69 120 PRO A O 1
ATOM 989 N N . LEU A 1 121 ? 16.266 2.396 -14.203 1 97.75 121 LEU A N 1
ATOM 990 C CA . LEU A 1 121 ? 17.578 1.856 -13.867 1 97.75 121 LEU A CA 1
ATOM 991 C C . LEU A 1 121 ? 18.094 0.94 -14.969 1 97.75 121 LEU A C 1
ATOM 993 O O . LEU A 1 121 ? 17.297 0.377 -15.734 1 97.75 121 LEU A O 1
ATOM 997 N N . THR A 1 122 ? 19.406 0.751 -15.039 1 98.06 122 THR A N 1
ATOM 998 C CA . THR A 1 122 ? 19.984 -0.23 -15.945 1 98.06 122 THR A CA 1
ATOM 999 C C . THR A 1 122 ? 19.703 -1.65 -15.469 1 98.06 122 THR A C 1
ATOM 1001 O O . THR A 1 122 ? 19.391 -1.864 -14.297 1 98.06 122 THR A O 1
ATOM 1004 N N . GLU A 1 123 ? 19.766 -2.574 -16.375 1 97.62 123 GLU A N 1
ATOM 1005 C CA . GLU A 1 123 ? 19.578 -3.979 -16.031 1 97.62 123 GLU A CA 1
ATOM 1006 C C . GLU A 1 123 ? 20.562 -4.41 -14.945 1 97.62 123 GLU A C 1
ATOM 1008 O O . GLU A 1 123 ? 20.203 -5.168 -14.039 1 97.62 123 GLU A O 1
ATOM 1013 N N . GLU A 1 124 ? 21.766 -3.904 -15.031 1 97.75 124 GLU A N 1
ATOM 1014 C CA . GLU A 1 124 ? 22.812 -4.238 -14.07 1 97.75 124 GLU A CA 1
ATOM 1015 C C . GLU A 1 124 ? 22.453 -3.74 -12.672 1 97.75 124 GLU A C 1
ATOM 1017 O O . GLU A 1 124 ? 22.625 -4.465 -11.688 1 97.75 124 GLU A O 1
ATOM 1022 N N . GLU A 1 125 ? 21.953 -2.531 -12.602 1 97.62 125 GLU A N 1
ATOM 1023 C CA . GLU A 1 125 ? 21.578 -1.955 -11.312 1 97.62 125 GLU A CA 1
ATOM 1024 C C . GLU A 1 125 ? 20.391 -2.689 -10.703 1 97.62 125 GLU A C 1
ATOM 1026 O O . GLU A 1 125 ? 20.344 -2.914 -9.492 1 97.62 125 GLU A O 1
ATOM 1031 N N . ARG A 1 126 ? 19.453 -3.066 -11.562 1 97.88 126 ARG A N 1
ATOM 1032 C CA . ARG A 1 126 ? 18.297 -3.826 -11.102 1 97.88 126 ARG A CA 1
ATOM 1033 C C . ARG A 1 126 ? 18.719 -5.188 -10.555 1 97.88 126 ARG A C 1
ATOM 1035 O O . ARG A 1 126 ? 18.219 -5.621 -9.508 1 97.88 126 ARG A O 1
ATOM 1042 N N . HIS A 1 127 ? 19.609 -5.789 -11.234 1 97.5 127 HIS A N 1
ATOM 1043 C CA . HIS A 1 127 ? 20.109 -7.082 -10.781 1 97.5 127 HIS A CA 1
ATOM 1044 C C . HIS A 1 127 ? 20.812 -6.957 -9.438 1 97.5 127 HIS A C 1
ATOM 1046 O O . HIS A 1 127 ? 20.609 -7.781 -8.539 1 97.5 127 HIS A O 1
ATOM 1052 N N . ARG A 1 128 ? 21.609 -5.988 -9.312 1 96.75 128 ARG A N 1
ATOM 1053 C CA . ARG A 1 128 ? 22.359 -5.77 -8.086 1 96.75 128 ARG A CA 1
ATOM 1054 C C . ARG A 1 128 ? 21.438 -5.473 -6.91 1 96.75 128 ARG A C 1
ATOM 1056 O O . ARG A 1 128 ? 21.594 -6.035 -5.828 1 96.75 128 ARG A O 1
ATOM 1063 N N . ARG A 1 129 ? 20.422 -4.621 -7.145 1 96.44 129 ARG A N 1
ATOM 1064 C CA . ARG A 1 129 ? 19.594 -4.113 -6.055 1 96.44 129 ARG A CA 1
ATOM 1065 C C . ARG A 1 129 ? 18.438 -5.062 -5.762 1 96.44 129 ARG A C 1
ATOM 1067 O O . ARG A 1 129 ? 18.047 -5.234 -4.605 1 96.44 129 ARG A O 1
ATOM 1074 N N . PHE A 1 130 ? 17.953 -5.648 -6.844 1 97.62 130 PHE A N 1
ATOM 1075 C CA . PHE A 1 130 ? 16.672 -6.324 -6.668 1 97.62 130 PHE A CA 1
ATOM 1076 C C . PHE A 1 130 ? 16.781 -7.797 -7.031 1 97.62 130 PHE A C 1
ATOM 1078 O O . PHE A 1 130 ? 15.805 -8.547 -6.926 1 97.62 130 PHE A O 1
ATOM 1085 N N . GLY A 1 131 ? 17.859 -8.305 -7.484 1 95.44 131 GLY A N 1
ATOM 1086 C CA . GLY A 1 131 ? 18.109 -9.727 -7.672 1 95.44 131 GLY A CA 1
ATOM 1087 C C . GLY A 1 131 ? 17.859 -10.188 -9.094 1 95.44 131 GLY A C 1
ATOM 1088 O O . GLY A 1 131 ? 18.219 -11.312 -9.461 1 95.44 131 GLY A O 1
ATOM 1089 N N . GLN A 1 132 ? 17.188 -9.367 -9.938 1 94.5 132 GLN A N 1
ATOM 1090 C CA . GLN A 1 132 ? 16.906 -9.727 -11.32 1 94.5 132 GLN A CA 1
ATOM 1091 C C . GLN A 1 132 ? 16.766 -8.484 -12.195 1 94.5 132 GLN A C 1
ATOM 1093 O O . GLN A 1 132 ? 16.328 -7.434 -11.734 1 94.5 132 GLN A O 1
ATOM 1098 N N . PHE A 1 133 ? 16.953 -8.602 -13.477 1 93.44 133 PHE A N 1
ATOM 1099 C CA . PHE A 1 133 ? 17.172 -7.504 -14.414 1 93.44 133 PHE A CA 1
ATOM 1100 C C . PHE A 1 133 ? 15.891 -6.719 -14.633 1 93.44 133 PHE A C 1
ATOM 1102 O O . PHE A 1 133 ? 15.93 -5.562 -15.062 1 93.44 133 PHE A O 1
ATOM 1109 N N . ASP A 1 134 ? 14.758 -7.27 -14.336 1 95.75 134 ASP A N 1
ATOM 1110 C CA . ASP A 1 134 ? 13.508 -6.578 -14.648 1 95.75 134 ASP A CA 1
ATOM 1111 C C . ASP A 1 134 ? 12.664 -6.371 -13.391 1 95.75 134 ASP A C 1
ATOM 1113 O O . ASP A 1 134 ? 11.477 -6.066 -13.484 1 95.75 134 ASP A O 1
ATOM 1117 N N . HIS A 1 135 ? 13.297 -6.555 -12.211 1 98.19 135 HIS A N 1
ATOM 1118 C CA . HIS A 1 135 ? 12.633 -6.234 -10.945 1 98.19 135 HIS A CA 1
ATOM 1119 C C . HIS A 1 135 ? 12.734 -4.742 -10.641 1 98.19 135 HIS A C 1
ATOM 1121 O O . HIS A 1 135 ? 13.742 -4.105 -10.953 1 98.19 135 HIS A O 1
ATOM 1127 N N . VAL A 1 136 ? 11.719 -4.199 -10.039 1 98.75 136 VAL A N 1
ATOM 1128 C CA . VAL A 1 136 ? 11.797 -2.818 -9.586 1 98.75 136 VAL A CA 1
ATOM 1129 C C . VAL A 1 136 ? 11.766 -2.779 -8.055 1 98.75 136 VAL A C 1
ATOM 1131 O O . VAL A 1 136 ? 11.742 -1.7 -7.457 1 98.75 136 VAL A O 1
ATOM 1134 N N . ARG A 1 137 ? 11.711 -3.932 -7.445 1 98.81 137 ARG A N 1
ATOM 1135 C CA . ARG A 1 137 ? 11.719 -4.027 -5.988 1 98.81 137 ARG A CA 1
ATOM 1136 C C . ARG A 1 137 ? 12.219 -5.391 -5.531 1 98.81 137 ARG A C 1
ATOM 1138 O O . ARG A 1 137 ? 12.297 -6.328 -6.328 1 98.81 137 ARG A O 1
ATOM 1145 N N . ARG A 1 138 ? 12.586 -5.449 -4.328 1 98.31 138 ARG A N 1
ATOM 1146 C CA . ARG A 1 138 ? 12.891 -6.676 -3.598 1 98.31 138 ARG A CA 1
ATOM 1147 C C . ARG A 1 138 ? 12.109 -6.742 -2.289 1 98.31 138 ARG A C 1
ATOM 1149 O O . ARG A 1 138 ? 11.828 -5.711 -1.675 1 98.31 138 ARG A O 1
ATOM 1156 N N . PHE A 1 139 ? 11.797 -7.902 -1.944 1 98.44 139 PHE A N 1
ATOM 1157 C CA . PHE A 1 139 ? 11.148 -8.156 -0.663 1 98.44 139 PHE A CA 1
ATOM 1158 C C . PHE A 1 139 ? 12.109 -8.828 0.307 1 98.44 139 PHE A C 1
ATOM 1160 O O . PHE A 1 139 ? 12.688 -9.875 -0.008 1 98.44 139 PHE A O 1
ATOM 1167 N N . GLY A 1 140 ? 12.25 -8.156 1.393 1 97.81 140 GLY A N 1
ATOM 1168 C CA . GLY A 1 140 ? 13.203 -8.68 2.363 1 97.81 140 GLY A CA 1
ATOM 1169 C C . GLY A 1 140 ? 12.539 -9.406 3.518 1 97.81 140 GLY A C 1
ATOM 1170 O O . GLY A 1 140 ? 11.516 -8.945 4.039 1 97.81 140 GLY A O 1
ATOM 1171 N N . ARG A 1 141 ? 13.188 -10.453 3.902 1 96.06 141 ARG A N 1
ATOM 1172 C CA . ARG A 1 141 ? 12.656 -11.297 4.969 1 96.06 141 ARG A CA 1
ATOM 1173 C C . ARG A 1 141 ? 12.523 -10.523 6.27 1 96.06 141 ARG A C 1
ATOM 1175 O O . ARG A 1 141 ? 11.555 -10.695 7.008 1 96.06 141 ARG A O 1
ATOM 1182 N N . GLU A 1 142 ? 13.414 -9.641 6.543 1 96.88 142 GLU A N 1
ATOM 1183 C CA . GLU A 1 142 ? 13.492 -8.961 7.828 1 96.88 142 GLU A CA 1
ATOM 1184 C C . GLU A 1 142 ? 12.406 -7.898 7.961 1 96.88 142 GLU A C 1
ATOM 1186 O O . GLU A 1 142 ? 12.094 -7.453 9.07 1 96.88 142 GLU A O 1
ATOM 1191 N N . SER A 1 143 ? 11.836 -7.504 6.848 1 97.19 143 SER A N 1
ATOM 1192 C CA . SER A 1 143 ? 10.852 -6.43 6.91 1 97.19 143 SER A CA 1
ATOM 1193 C C . SER A 1 143 ? 9.469 -6.922 6.473 1 97.19 143 SER A C 1
ATOM 1195 O O . SER A 1 143 ? 8.539 -6.125 6.34 1 97.19 143 SER A O 1
ATOM 1197 N N . LEU A 1 144 ? 9.32 -8.188 6.258 1 96.69 144 LEU A N 1
ATOM 1198 C CA . LEU A 1 144 ? 8.094 -8.75 5.707 1 96.69 144 LEU A CA 1
ATOM 1199 C C . LEU A 1 144 ? 6.895 -8.414 6.59 1 96.69 144 LEU A C 1
ATOM 1201 O O . LEU A 1 144 ? 5.824 -8.07 6.082 1 96.69 144 LEU A O 1
ATOM 1205 N N . ASN A 1 14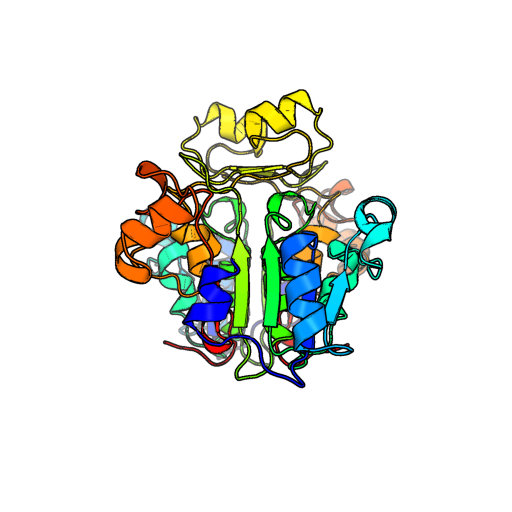5 ? 7.055 -8.453 7.887 1 96.12 145 ASN A N 1
ATOM 1206 C CA . ASN A 1 145 ? 5.969 -8.18 8.82 1 96.12 145 ASN A CA 1
ATOM 1207 C C . ASN A 1 145 ? 5.512 -6.727 8.734 1 96.12 145 ASN A C 1
ATOM 1209 O O . ASN A 1 145 ? 4.336 -6.426 8.938 1 96.12 145 ASN A O 1
ATOM 1213 N N . ASN A 1 146 ? 6.43 -5.859 8.375 1 97.5 146 ASN A N 1
ATOM 1214 C CA . ASN A 1 146 ? 6.125 -4.434 8.312 1 97.5 146 ASN A CA 1
ATOM 1215 C C . ASN A 1 146 ? 5.715 -4.012 6.91 1 97.5 146 ASN A C 1
ATOM 1217 O O . ASN A 1 146 ? 5.469 -2.83 6.656 1 97.5 146 ASN A O 1
ATOM 1221 N N . THR A 1 147 ? 5.723 -4.957 6.023 1 98.06 147 THR A N 1
ATOM 1222 C CA . THR A 1 147 ? 5.277 -4.656 4.664 1 98.06 147 THR A CA 1
ATOM 1223 C C . THR A 1 147 ? 4.055 -5.492 4.301 1 98.06 147 THR A C 1
ATOM 1225 O O . THR A 1 147 ? 2.924 -5.129 4.637 1 98.06 147 THR A O 1
ATOM 1228 N N . LEU A 1 148 ? 4.289 -6.719 3.875 1 98.25 148 LEU A N 1
ATOM 1229 C CA . LEU A 1 148 ? 3.158 -7.574 3.535 1 98.25 148 LEU A CA 1
ATOM 1230 C C . LEU A 1 148 ? 2.322 -7.887 4.77 1 98.25 148 LEU A C 1
ATOM 1232 O O . LEU A 1 148 ? 1.103 -8.047 4.676 1 98.25 148 LEU A O 1
ATOM 1236 N N . GLY A 1 149 ? 2.953 -7.926 5.906 1 97.75 149 GLY A N 1
ATOM 1237 C CA . GLY A 1 149 ? 2.268 -8.227 7.156 1 97.75 149 GLY A CA 1
ATOM 1238 C C . GLY A 1 149 ? 1.27 -7.156 7.559 1 97.75 149 GLY A C 1
ATOM 1239 O O . GLY A 1 149 ? 0.405 -7.391 8.398 1 97.75 149 GLY A O 1
ATOM 1240 N N . LEU A 1 150 ? 1.382 -6.012 7.035 1 98.12 150 LEU A N 1
ATOM 1241 C CA . LEU A 1 150 ? 0.42 -4.949 7.301 1 98.12 150 LEU A CA 1
ATOM 1242 C C . LEU A 1 150 ? -0.734 -4.996 6.305 1 98.12 150 LEU A C 1
ATOM 1244 O O . LEU A 1 150 ? -1.761 -4.344 6.508 1 98.12 150 LEU A O 1
ATOM 1248 N N . VAL A 1 151 ? -0.585 -5.777 5.242 1 98.31 151 VAL A N 1
ATOM 1249 C CA . VAL A 1 151 ? -1.601 -5.883 4.203 1 98.31 151 VAL A CA 1
ATOM 1250 C C . VAL A 1 151 ? -2.449 -7.129 4.43 1 98.31 151 VAL A C 1
ATOM 1252 O O . VAL A 1 151 ? -3.668 -7.102 4.242 1 98.31 151 VAL A O 1
ATOM 1255 N N . PHE A 1 152 ? -1.736 -8.195 4.82 1 98.25 152 PHE A N 1
ATOM 1256 C CA . PHE A 1 152 ? -2.393 -9.477 5.047 1 98.25 152 PHE A CA 1
ATOM 1257 C C . PHE A 1 152 ? -2.027 -10.031 6.418 1 98.25 152 PHE A C 1
ATOM 1259 O O . PHE A 1 152 ? -0.92 -9.812 6.91 1 98.25 152 PHE A O 1
ATOM 1266 N N . ARG A 1 153 ? -2.986 -10.734 7.008 1 96.88 153 ARG A N 1
ATOM 1267 C CA . ARG A 1 153 ? -2.664 -11.523 8.195 1 96.88 153 ARG A CA 1
ATOM 1268 C C . ARG A 1 153 ? -1.776 -12.711 7.84 1 96.88 153 ARG A C 1
ATOM 1270 O O . ARG A 1 153 ? -2.273 -13.766 7.438 1 96.88 153 ARG A O 1
ATOM 1277 N N . MET A 1 154 ? -0.506 -12.531 8.078 1 94.44 154 MET A N 1
ATOM 1278 C CA . MET A 1 154 ? 0.486 -13.547 7.723 1 94.44 154 MET A CA 1
ATOM 1279 C C . MET A 1 154 ? 0.576 -14.625 8.797 1 94.44 154 MET A C 1
ATOM 1281 O O . MET A 1 154 ? 0.337 -14.352 9.977 1 94.44 154 MET A O 1
ATOM 1285 N N . PRO A 1 155 ? 0.901 -15.82 8.328 1 91.62 155 PRO A N 1
ATOM 1286 C CA . PRO A 1 155 ? 1.174 -16.812 9.375 1 91.62 155 PRO A CA 1
ATOM 1287 C C . PRO A 1 155 ? 2.414 -16.469 10.195 1 91.62 155 PRO A C 1
ATOM 1289 O O . PRO A 1 155 ? 3.373 -15.898 9.672 1 91.62 155 PRO A O 1
ATOM 1292 N N . ASP A 1 156 ? 2.365 -16.828 11.406 1 87.88 156 ASP A N 1
ATOM 1293 C CA . ASP A 1 156 ? 3.486 -16.547 12.297 1 87.88 156 ASP A CA 1
ATOM 1294 C C . ASP A 1 156 ? 4.73 -17.328 11.875 1 87.88 156 ASP A C 1
ATOM 1296 O O . ASP A 1 156 ? 5.855 -16.891 12.117 1 87.88 156 ASP A O 1
ATOM 1300 N N . TYR A 1 157 ? 4.484 -18.453 11.352 1 88.62 157 TYR A N 1
ATOM 1301 C CA . TYR A 1 157 ? 5.566 -19.312 10.898 1 88.62 157 TYR A CA 1
ATOM 1302 C C . TYR A 1 157 ? 5.211 -19.984 9.57 1 88.62 157 TYR A C 1
ATOM 1304 O O . TYR A 1 157 ? 4.035 -20.141 9.242 1 88.62 157 TYR A O 1
ATOM 1312 N N . TYR A 1 158 ? 6.27 -20.25 8.797 1 94.19 158 TYR A N 1
ATOM 1313 C CA . TYR A 1 158 ? 6.109 -20.938 7.523 1 94.19 158 TYR A CA 1
ATOM 1314 C C . TYR A 1 158 ? 6.934 -22.219 7.496 1 94.19 158 TYR A C 1
ATOM 1316 O O . TYR A 1 158 ? 8.156 -22.188 7.602 1 94.19 158 TYR A O 1
ATOM 1324 N N . ASP A 1 159 ? 6.238 -23.391 7.383 1 95.44 159 ASP A N 1
ATOM 1325 C CA . ASP A 1 159 ? 6.887 -24.703 7.438 1 95.44 159 ASP A CA 1
ATOM 1326 C C . ASP A 1 159 ? 6.277 -25.656 6.422 1 95.44 159 ASP A C 1
ATOM 1328 O O . ASP A 1 159 ? 5.27 -26.312 6.703 1 95.44 159 ASP A O 1
ATOM 1332 N N . LEU A 1 160 ? 6.945 -25.75 5.301 1 94.56 160 LEU A N 1
ATOM 1333 C CA . LEU A 1 160 ? 6.457 -26.609 4.227 1 94.56 160 LEU A CA 1
ATOM 1334 C C . LEU A 1 160 ? 6.562 -28.078 4.613 1 94.56 160 LEU A C 1
ATOM 1336 O O . LEU A 1 160 ? 5.73 -28.891 4.203 1 94.56 160 LEU A O 1
ATOM 1340 N N . GLU A 1 161 ? 7.578 -28.375 5.375 1 93.88 161 GLU A N 1
ATOM 1341 C CA . GLU A 1 161 ? 7.746 -29.75 5.809 1 93.88 161 GLU A CA 1
ATOM 1342 C C . GLU A 1 161 ? 6.621 -30.188 6.746 1 93.88 161 GLU A C 1
ATOM 1344 O O . GLU A 1 161 ? 6.16 -31.328 6.691 1 93.88 161 GLU A O 1
ATOM 1349 N N . GLN A 1 162 ? 6.301 -29.344 7.613 1 93.5 162 GLN A N 1
ATOM 1350 C CA . GLN A 1 162 ? 5.168 -29.641 8.484 1 93.5 162 GLN A CA 1
ATOM 1351 C C . GLN A 1 162 ? 3.873 -29.766 7.684 1 93.5 162 GLN A C 1
ATOM 1353 O O . GLN A 1 162 ? 3.029 -30.609 7.992 1 93.5 162 GLN A O 1
ATOM 1358 N N . LYS A 1 163 ? 3.738 -29.031 6.652 1 93.12 163 LYS A N 1
ATOM 1359 C CA . LYS A 1 163 ? 2.504 -28.953 5.871 1 93.12 163 LYS A CA 1
ATOM 1360 C C . LYS A 1 163 ? 2.379 -30.156 4.93 1 93.12 163 LYS A C 1
ATOM 1362 O O . LYS A 1 163 ? 1.289 -30.703 4.754 1 93.12 163 LYS A O 1
ATOM 1367 N N . PHE A 1 164 ? 3.463 -30.562 4.301 1 95.25 164 PHE A N 1
ATOM 1368 C CA . PHE A 1 164 ? 3.35 -31.531 3.219 1 95.25 164 PHE A CA 1
ATOM 1369 C C . PHE A 1 164 ? 4.141 -32.812 3.537 1 95.25 164 PHE A C 1
ATOM 1371 O O . PHE A 1 164 ? 3.945 -33.844 2.902 1 95.25 164 PHE A O 1
ATOM 1378 N N . GLY A 1 165 ? 5.039 -32.75 4.52 1 94.81 165 GLY A N 1
ATOM 1379 C CA . GLY A 1 165 ? 5.93 -33.844 4.82 1 94.81 165 GLY A CA 1
ATOM 1380 C C . GLY A 1 165 ? 7.25 -33.781 4.074 1 94.81 165 GLY A C 1
ATOM 1381 O O . GLY A 1 165 ? 7.301 -33.281 2.943 1 94.81 165 GLY A O 1
ATOM 1382 N N . ALA A 1 166 ? 8.266 -34.344 4.691 1 93.75 166 ALA A N 1
ATOM 1383 C CA . ALA A 1 166 ? 9.617 -34.312 4.141 1 93.75 166 ALA A CA 1
ATOM 1384 C C . ALA A 1 166 ? 9.695 -35.062 2.809 1 93.75 166 ALA A C 1
ATOM 1386 O O . ALA A 1 166 ? 10.359 -34.594 1.875 1 93.75 166 ALA A O 1
ATOM 1387 N N . SER A 1 167 ? 9.047 -36.125 2.709 1 95.44 167 SER A N 1
ATOM 1388 C CA . SER A 1 167 ? 9.102 -36.969 1.509 1 95.44 167 SER A CA 1
ATOM 1389 C C . SER A 1 167 ? 8.516 -36.219 0.304 1 95.44 167 SER A C 1
ATOM 1391 O O . SER A 1 167 ? 9.078 -36.281 -0.792 1 95.44 167 SER A O 1
ATOM 1393 N N . ILE A 1 168 ? 7.445 -35.562 0.545 1 94.69 168 ILE A N 1
ATOM 1394 C CA . ILE A 1 168 ? 6.793 -34.812 -0.521 1 94.69 168 ILE A CA 1
ATOM 1395 C C . ILE A 1 168 ? 7.68 -33.656 -0.948 1 94.69 168 ILE A C 1
ATOM 1397 O O . ILE A 1 168 ? 7.836 -33.375 -2.143 1 94.69 168 ILE A O 1
ATOM 1401 N N . CYS A 1 169 ? 8.297 -32.938 0.013 1 94.31 169 CYS A N 1
ATOM 1402 C CA . CYS A 1 169 ? 9.195 -31.844 -0.309 1 94.31 169 CYS A CA 1
ATOM 1403 C C . CYS A 1 169 ? 10.359 -32.344 -1.165 1 94.31 169 CYS A C 1
ATOM 1405 O O . CYS A 1 169 ? 10.742 -31.672 -2.137 1 94.31 169 CYS A O 1
ATOM 1407 N N . GLU A 1 170 ? 10.82 -33.5 -0.786 1 93.88 170 GLU A N 1
ATOM 1408 C CA . GLU A 1 170 ? 11.922 -34.094 -1.544 1 93.88 170 GLU A CA 1
ATOM 1409 C C . GLU A 1 170 ? 11.484 -34.438 -2.959 1 93.88 170 GLU A C 1
ATOM 1411 O O . GLU A 1 170 ? 12.195 -34.156 -3.928 1 93.88 170 GLU A O 1
ATOM 1416 N N . LEU A 1 171 ? 10.328 -35.094 -3.035 1 93.19 171 LEU A N 1
ATOM 1417 C CA . LEU A 1 171 ? 9.781 -35.531 -4.316 1 93.19 171 LEU A CA 1
ATOM 1418 C C . LEU A 1 171 ? 9.617 -34.344 -5.273 1 93.19 171 LEU A C 1
ATOM 1420 O O . LEU A 1 171 ? 9.797 -34.5 -6.484 1 93.19 171 LEU A O 1
ATOM 1424 N N . HIS A 1 172 ? 9.312 -33.219 -4.773 1 91.94 172 HIS A N 1
ATOM 1425 C CA . HIS A 1 172 ? 9.055 -32.031 -5.602 1 91.94 172 HIS A CA 1
ATOM 1426 C C . HIS A 1 172 ? 10.266 -31.109 -5.633 1 91.94 172 HIS A C 1
ATOM 1428 O O . HIS A 1 172 ? 10.156 -29.953 -6.039 1 91.94 172 HIS A O 1
ATOM 1434 N N . ASN A 1 173 ? 11.406 -31.547 -5.117 1 91.25 173 ASN A N 1
ATOM 1435 C CA . ASN A 1 173 ? 12.711 -30.891 -5.191 1 91.25 173 ASN A CA 1
ATOM 1436 C C . ASN A 1 173 ? 12.711 -29.547 -4.48 1 91.25 173 ASN A C 1
ATOM 1438 O O . ASN A 1 173 ? 13.312 -28.578 -4.957 1 91.25 173 ASN A O 1
ATOM 1442 N N . ILE A 1 174 ? 11.977 -29.453 -3.377 1 91.69 174 ILE A N 1
ATOM 1443 C CA . ILE A 1 174 ? 12.047 -28.25 -2.537 1 91.69 174 ILE A CA 1
ATOM 1444 C C . ILE A 1 174 ? 13.281 -28.328 -1.641 1 91.69 174 ILE A C 1
ATOM 1446 O O . ILE A 1 174 ? 13.398 -29.219 -0.808 1 91.69 174 ILE A O 1
ATOM 1450 N N . PRO A 1 175 ? 14.195 -27.359 -1.798 1 93.44 175 PRO A N 1
ATOM 1451 C CA . PRO A 1 175 ? 15.43 -27.406 -1.02 1 93.44 175 PRO A CA 1
ATOM 1452 C C . PRO A 1 175 ? 15.188 -27.375 0.487 1 93.44 175 PRO A C 1
ATOM 1454 O O . PRO A 1 175 ? 14.281 -26.688 0.957 1 93.44 175 PRO A O 1
ATOM 1457 N N . VAL A 1 176 ? 16.016 -28.109 1.209 1 92.75 176 VAL A N 1
ATOM 1458 C CA . VAL A 1 176 ? 15.859 -28.25 2.652 1 92.75 176 VAL A CA 1
ATOM 1459 C C . VAL A 1 176 ? 15.875 -26.891 3.324 1 92.75 176 VAL A C 1
ATOM 1461 O O . VAL A 1 176 ? 15.062 -26.609 4.211 1 92.75 176 VAL A O 1
ATOM 1464 N N . ASP A 1 177 ? 16.703 -26 2.832 1 91.12 177 ASP A N 1
ATOM 1465 C CA . ASP A 1 177 ? 16.875 -24.688 3.471 1 91.12 177 ASP A CA 1
ATOM 1466 C C . ASP A 1 177 ? 15.727 -23.75 3.111 1 91.12 177 ASP A C 1
ATOM 1468 O O . ASP A 1 177 ? 15.617 -22.656 3.666 1 91.12 177 ASP A O 1
ATOM 1472 N N . ALA A 1 178 ? 14.812 -24.219 2.256 1 92.06 178 ALA A N 1
ATOM 1473 C CA . ALA A 1 178 ? 13.703 -23.359 1.839 1 92.06 178 ALA A CA 1
ATOM 1474 C C . ALA A 1 178 ? 12.383 -23.844 2.434 1 92.06 178 ALA A C 1
ATOM 1476 O O . ALA A 1 178 ? 11.32 -23.281 2.162 1 92.06 178 ALA A O 1
ATOM 1477 N N . ARG A 1 179 ? 12.469 -24.906 3.24 1 94.31 179 ARG A N 1
ATOM 1478 C CA . ARG A 1 179 ? 11.242 -25.562 3.688 1 94.31 179 ARG A CA 1
ATOM 1479 C C . ARG A 1 179 ? 10.695 -24.906 4.949 1 94.31 179 ARG A C 1
ATOM 1481 O O . ARG A 1 179 ? 9.547 -25.125 5.324 1 94.31 179 ARG A O 1
ATOM 1488 N N . LYS A 1 180 ? 11.625 -24.109 5.609 1 94.31 180 LYS A N 1
ATOM 1489 C CA . LYS A 1 180 ? 11.219 -23.406 6.824 1 94.31 180 LYS A CA 1
ATOM 1490 C C . LYS A 1 180 ? 11.523 -21.906 6.73 1 94.31 180 LYS A C 1
ATOM 1492 O O . LYS A 1 180 ? 12.562 -21.516 6.195 1 94.31 180 LYS A O 1
ATOM 1497 N N . GLY A 1 181 ? 10.508 -21.125 7.328 1 95 181 GLY A N 1
ATOM 1498 C CA . GLY A 1 181 ? 10.633 -19.688 7.23 1 95 181 GLY A CA 1
ATOM 1499 C C . GLY A 1 181 ? 10.141 -19.125 5.91 1 95 181 GLY A C 1
ATOM 1500 O O . GLY A 1 181 ? 9.789 -19.891 5.004 1 95 181 GLY A O 1
ATOM 1501 N N . PHE A 1 182 ? 10.047 -17.859 5.863 1 96.06 182 PHE A N 1
ATOM 1502 C CA . PHE A 1 182 ? 9.656 -17.219 4.617 1 96.06 182 PHE A CA 1
ATOM 1503 C C . PHE A 1 182 ? 10.844 -17.109 3.662 1 96.06 182 PHE A C 1
ATOM 1505 O O . PHE A 1 182 ? 11.867 -16.5 3.99 1 96.06 182 PHE A O 1
ATOM 1512 N N . THR A 1 183 ? 10.719 -17.734 2.518 1 93.94 183 THR A N 1
ATOM 1513 C CA . THR A 1 183 ? 11.766 -17.766 1.503 1 93.94 183 THR A CA 1
ATOM 1514 C C . THR A 1 183 ? 11.188 -17.531 0.113 1 93.94 183 THR A C 1
ATOM 1516 O O . THR A 1 183 ? 9.992 -17.25 -0.025 1 93.94 183 THR A O 1
ATOM 1519 N N . GLY A 1 184 ? 12.078 -17.609 -0.849 1 92.06 184 GLY A N 1
ATOM 1520 C CA . GLY A 1 184 ? 11.633 -17.5 -2.227 1 92.06 184 GLY A CA 1
ATOM 1521 C C . GLY A 1 184 ? 10.695 -18.609 -2.65 1 92.06 184 GLY A C 1
ATOM 1522 O O . GLY A 1 184 ? 10.031 -18.516 -3.682 1 92.06 184 GLY A O 1
ATOM 1523 N N . HIS A 1 185 ? 10.562 -19.656 -1.857 1 92.19 185 HIS A N 1
ATOM 1524 C CA . HIS A 1 185 ? 9.68 -20.781 -2.148 1 92.19 185 HIS A CA 1
ATOM 1525 C C . HIS A 1 185 ? 8.359 -20.656 -1.396 1 92.19 185 HIS A C 1
ATOM 1527 O O . HIS A 1 185 ? 7.492 -21.531 -1.51 1 92.19 185 HIS A O 1
ATOM 1533 N N . THR A 1 186 ? 8.211 -19.609 -0.645 1 95.44 186 THR A N 1
ATOM 1534 C CA . THR A 1 186 ? 6.977 -19.391 0.102 1 95.44 186 THR A CA 1
ATOM 1535 C C . THR A 1 186 ? 5.801 -19.188 -0.848 1 95.44 186 THR A C 1
ATOM 1537 O O . THR A 1 186 ? 5.91 -18.453 -1.834 1 95.44 186 THR A O 1
ATOM 1540 N N . ILE A 1 187 ? 4.734 -19.922 -0.571 1 96.75 187 ILE A N 1
ATOM 1541 C CA . ILE A 1 187 ? 3.451 -19.703 -1.232 1 96.75 187 ILE A CA 1
ATOM 1542 C C . ILE A 1 187 ? 2.479 -19.031 -0.263 1 96.75 187 ILE A C 1
ATOM 1544 O O . ILE A 1 187 ? 2.068 -19.641 0.73 1 96.75 187 ILE A O 1
ATOM 1548 N N . PHE A 1 188 ? 2.176 -17.812 -0.559 1 97.88 188 PHE A N 1
ATOM 1549 C CA . PHE A 1 188 ? 1.179 -17.109 0.249 1 97.88 188 PHE A CA 1
ATOM 1550 C C . PHE A 1 188 ? -0.23 -17.547 -0.145 1 97.88 188 PHE A C 1
ATOM 1552 O O . PHE A 1 188 ? -0.559 -17.594 -1.331 1 97.88 188 PHE A O 1
ATOM 1559 N N . MET A 1 189 ? -0.977 -17.891 0.769 1 98 189 MET A N 1
ATOM 1560 C CA . MET A 1 189 ? -2.373 -18.281 0.604 1 98 189 MET A CA 1
ATOM 1561 C C . MET A 1 189 ? -3.279 -17.484 1.532 1 98 189 MET A C 1
ATOM 1563 O O . MET A 1 189 ? -3.268 -17.688 2.746 1 98 189 MET A O 1
ATOM 1567 N N . PHE A 1 190 ? -4.062 -16.594 0.942 1 98.44 190 PHE A N 1
ATOM 1568 C CA . PHE A 1 190 ? -4.918 -15.727 1.753 1 98.44 190 PHE A CA 1
ATOM 1569 C C . PHE A 1 190 ? -6.379 -15.883 1.351 1 98.44 190 PHE A C 1
ATOM 1571 O O . PHE A 1 190 ? -6.703 -15.898 0.162 1 98.44 190 PHE A O 1
ATOM 1578 N N . ARG A 1 191 ? -7.184 -16.031 2.318 1 97.81 191 ARG A N 1
ATOM 1579 C CA . ARG A 1 191 ? -8.625 -16 2.115 1 97.81 191 ARG A CA 1
ATOM 1580 C C . ARG A 1 191 ? -9.148 -14.562 2.133 1 97.81 191 ARG A C 1
ATOM 1582 O O . ARG A 1 191 ? -8.414 -13.633 2.463 1 97.81 191 ARG A O 1
ATOM 1589 N N . LYS A 1 192 ? -10.359 -14.453 1.788 1 96.06 192 LYS A N 1
ATOM 1590 C CA . LYS A 1 192 ? -10.961 -13.141 1.609 1 96.06 192 LYS A CA 1
ATOM 1591 C C . LYS A 1 192 ? -10.789 -12.281 2.857 1 96.06 192 LYS A C 1
ATOM 1593 O O . LYS A 1 192 ? -10.422 -11.109 2.766 1 96.06 192 LYS A O 1
ATOM 1598 N N . ASN A 1 193 ? -10.914 -12.852 4.031 1 94.69 193 ASN A N 1
ATOM 1599 C CA . ASN A 1 193 ? -10.898 -12.078 5.266 1 94.69 193 ASN A CA 1
ATOM 1600 C C . ASN A 1 193 ? -9.492 -11.945 5.836 1 94.69 193 ASN A C 1
ATOM 1602 O O . ASN A 1 193 ? -9.297 -11.336 6.887 1 94.69 193 ASN A O 1
ATOM 1606 N N . ASP A 1 194 ? -8.562 -12.445 5.133 1 96.94 194 ASP A N 1
ATOM 1607 C CA . ASP A 1 194 ? -7.188 -12.375 5.625 1 96.94 194 ASP A CA 1
ATOM 1608 C C . ASP A 1 194 ? -6.566 -11.016 5.324 1 96.94 194 ASP A C 1
ATOM 1610 O O . ASP A 1 194 ? -5.508 -10.68 5.859 1 96.94 194 ASP A O 1
ATOM 1614 N N . ILE A 1 195 ? -7.172 -10.195 4.492 1 97.12 195 ILE A N 1
ATOM 1615 C CA . ILE A 1 195 ? -6.648 -8.867 4.219 1 97.12 195 ILE A CA 1
ATOM 1616 C C . ILE A 1 195 ? -6.922 -7.949 5.414 1 97.12 195 ILE A C 1
ATOM 1618 O O . ILE A 1 195 ? -7.992 -8.008 6.016 1 97.12 195 ILE A O 1
ATOM 1622 N N . ARG A 1 196 ? -5.926 -7.176 5.75 1 96.19 196 ARG A N 1
ATOM 1623 C CA . ARG A 1 196 ? -6.039 -6.289 6.902 1 96.19 196 ARG A CA 1
ATOM 1624 C C . ARG A 1 196 ? -6.645 -4.949 6.508 1 96.19 196 ARG A C 1
ATOM 1626 O O . ARG A 1 196 ? -7.121 -4.199 7.359 1 96.19 196 ARG A O 1
ATOM 1633 N N . LEU A 1 197 ? -6.594 -4.645 5.227 1 95.06 197 LEU A N 1
ATOM 1634 C CA . LEU A 1 197 ? -7.148 -3.398 4.711 1 95.06 197 LEU A CA 1
ATOM 1635 C C . LEU A 1 197 ? -8.656 -3.512 4.523 1 95.06 197 LEU A C 1
ATOM 1637 O O . LEU A 1 197 ? -9.156 -3.447 3.398 1 95.06 197 LEU A O 1
ATOM 1641 N N . ASN A 1 198 ? -9.312 -3.73 5.559 1 85.75 198 ASN A N 1
ATOM 1642 C CA . ASN A 1 198 ? -10.766 -3.861 5.574 1 85.75 198 ASN A CA 1
ATOM 1643 C C . ASN A 1 198 ? -11.422 -2.752 6.391 1 85.75 198 ASN A C 1
ATOM 1645 O O . ASN A 1 198 ? -10.945 -2.404 7.473 1 85.75 198 ASN A O 1
ATOM 1649 N N . ALA A 1 199 ? -12.469 -2.16 5.789 1 70.5 199 ALA A N 1
ATOM 1650 C CA . ALA A 1 199 ? -13.125 -1.007 6.398 1 70.5 199 ALA A CA 1
ATOM 1651 C C . ALA A 1 199 ? -13.797 -1.39 7.711 1 70.5 199 ALA A C 1
ATOM 1653 O O . ALA A 1 199 ? -14.023 -0.536 8.57 1 70.5 199 ALA A O 1
ATOM 1654 N N . LYS A 1 200 ? -14.258 -2.615 7.844 1 63.34 200 LYS A N 1
ATOM 1655 C CA . LYS A 1 200 ? -15.07 -3 8.992 1 63.34 200 LYS A CA 1
ATOM 1656 C C . LYS A 1 200 ? -14.203 -3.393 10.18 1 63.34 200 LYS A C 1
ATOM 1658 O O . LYS A 1 200 ? -14.695 -3.488 11.312 1 63.34 200 LYS A O 1
ATOM 1663 N N . GLU A 1 201 ? -12.961 -3.803 9.992 1 54.97 201 GLU A N 1
ATOM 1664 C CA . GLU A 1 201 ? -12.25 -4.488 11.07 1 54.97 201 GLU A CA 1
ATOM 1665 C C . GLU A 1 201 ? -11.656 -3.49 12.062 1 54.97 201 GLU A C 1
ATOM 1667 O O . GLU A 1 201 ? -11.039 -2.504 11.664 1 54.97 201 GLU A O 1
ATOM 1672 N N . CYS A 1 202 ? -12.242 -3.018 13.117 1 47.59 202 CYS A N 1
ATOM 1673 C CA . CYS A 1 202 ? -11.492 -2.564 14.289 1 47.59 202 CYS A CA 1
ATOM 1674 C C . CYS A 1 202 ? -11.039 -3.746 15.133 1 47.59 202 CYS A C 1
ATOM 1676 O O . CYS A 1 202 ? -11.867 -4.504 15.648 1 47.59 202 CYS A O 1
ATOM 1678 N N . LYS A 1 203 ? -10.031 -4.633 14.797 1 37.34 203 LYS A N 1
ATOM 1679 C CA . LYS A 1 203 ? -9.727 -5.578 15.867 1 37.34 203 LYS A CA 1
ATOM 1680 C C . LYS A 1 203 ? -9.219 -4.855 17.109 1 37.34 203 LYS A C 1
ATOM 1682 O O . LYS A 1 203 ? -8.438 -3.912 17.016 1 37.34 203 LYS A O 1
ATOM 1687 N N . MET B 1 1 ? -1.224 24.641 5.043 1 92.19 1 MET B N 1
ATOM 1688 C CA . MET B 1 1 ? -2.219 23.734 5.609 1 92.19 1 MET B CA 1
ATOM 1689 C C . MET B 1 1 ? -3.354 24.5 6.27 1 92.19 1 MET B C 1
ATOM 1691 O O . MET B 1 1 ? -4.527 24.219 6.027 1 92.19 1 MET B O 1
ATOM 1695 N N . TYR B 1 2 ? -3.049 25.531 7.035 1 90.81 2 TYR B N 1
ATOM 1696 C CA . TYR B 1 2 ? -4.102 26.297 7.688 1 90.81 2 TYR B CA 1
ATOM 1697 C C . TYR B 1 2 ? -4.98 27 6.66 1 90.81 2 TYR B C 1
ATOM 1699 O O . TYR B 1 2 ? -6.191 27.125 6.852 1 90.81 2 TYR B O 1
ATOM 1707 N N . LEU B 1 3 ? -4.391 27.484 5.559 1 93.12 3 LEU B N 1
ATOM 1708 C CA . LEU B 1 3 ? -5.164 28.109 4.488 1 93.12 3 LEU B CA 1
ATOM 1709 C C . LEU B 1 3 ? -6.238 27.156 3.975 1 93.12 3 LEU B C 1
ATOM 1711 O O . LEU B 1 3 ? -7.367 27.562 3.703 1 93.12 3 LEU B O 1
ATOM 1715 N N . PHE B 1 4 ? -5.898 25.859 3.854 1 96.19 4 PHE B N 1
ATOM 1716 C CA . PHE B 1 4 ? -6.867 24.859 3.418 1 96.19 4 PHE B CA 1
ATOM 1717 C C . PHE B 1 4 ? -7.969 24.688 4.453 1 96.19 4 PHE B C 1
ATOM 1719 O O . PHE B 1 4 ? -9.148 24.641 4.105 1 96.19 4 PHE B O 1
ATOM 1726 N N . ILE B 1 5 ? -7.598 24.594 5.723 1 97.12 5 ILE B N 1
ATOM 1727 C CA . ILE B 1 5 ? -8.539 24.391 6.816 1 97.12 5 ILE B CA 1
ATOM 1728 C C . ILE B 1 5 ? -9.547 25.547 6.848 1 97.12 5 ILE B C 1
ATOM 1730 O O . ILE B 1 5 ? -10.758 25.312 6.98 1 97.12 5 ILE B O 1
ATOM 1734 N N . GLU B 1 6 ? -9.008 26.734 6.672 1 95.12 6 GLU B N 1
ATOM 1735 C CA . GLU B 1 6 ? -9.867 27.922 6.695 1 95.12 6 GLU B CA 1
ATOM 1736 C C . GLU B 1 6 ? -10.758 27.984 5.461 1 95.12 6 GLU B C 1
ATOM 1738 O O . GLU B 1 6 ? -11.969 28.172 5.574 1 95.12 6 GLU B O 1
ATOM 1743 N N . LYS B 1 7 ? -10.188 27.812 4.344 1 95.62 7 LYS B N 1
ATOM 1744 C CA . LYS B 1 7 ? -10.922 27.953 3.086 1 95.62 7 LYS B CA 1
ATOM 1745 C C . LYS B 1 7 ? -12.078 26.953 3.016 1 95.62 7 LYS B C 1
ATOM 1747 O O . LYS B 1 7 ? -13.164 27.297 2.551 1 95.62 7 LYS B O 1
ATOM 1752 N N . TYR B 1 8 ? -11.844 25.781 3.486 1 96.69 8 TYR B N 1
ATOM 1753 C CA . TYR B 1 8 ? -12.844 24.719 3.301 1 96.69 8 TYR B CA 1
ATOM 1754 C C . TYR B 1 8 ? -13.602 24.453 4.598 1 96.69 8 TYR B C 1
ATOM 1756 O O . TYR B 1 8 ? -14.336 23.469 4.699 1 96.69 8 TYR B O 1
ATOM 1764 N N . ASN B 1 9 ? -13.43 25.312 5.586 1 97 9 ASN B N 1
ATOM 1765 C CA . ASN B 1 9 ? -14.125 25.219 6.863 1 97 9 ASN B CA 1
ATOM 1766 C C . ASN B 1 9 ? -14.039 23.797 7.434 1 97 9 ASN B C 1
ATOM 1768 O O . ASN B 1 9 ? -15.062 23.188 7.746 1 97 9 ASN B O 1
ATOM 1772 N N . LEU B 1 10 ? -12.773 23.344 7.594 1 98.12 10 LEU B N 1
ATOM 1773 C CA . LEU B 1 10 ? -12.555 21.938 7.922 1 98.12 10 LEU B CA 1
ATOM 1774 C C . LEU B 1 10 ? -12.625 21.719 9.43 1 98.12 10 LEU B C 1
ATOM 1776 O O . LEU B 1 10 ? -12.602 20.578 9.891 1 98.12 10 LEU B O 1
ATOM 1780 N N . VAL B 1 11 ? -12.711 22.766 10.219 1 98.12 11 VAL B N 1
ATOM 1781 C CA . VAL B 1 11 ? -12.719 22.656 11.672 1 98.12 11 VAL B CA 1
ATOM 1782 C C . VAL B 1 11 ? -13.883 23.438 12.25 1 98.12 11 VAL B C 1
ATOM 1784 O O . VAL B 1 11 ? -14.102 24.594 11.891 1 98.12 11 VAL B O 1
ATOM 1787 N N . LYS B 1 12 ? -14.57 22.812 13.125 1 97 12 LYS B N 1
ATOM 1788 C CA . LYS B 1 12 ? -15.672 23.406 13.875 1 97 12 LYS B CA 1
ATOM 1789 C C . LYS B 1 12 ? -15.656 22.953 15.336 1 97 12 LYS B C 1
ATOM 1791 O O . LYS B 1 12 ? -15.102 21.891 15.648 1 97 12 LYS B O 1
ATOM 1796 N N . PRO B 1 13 ? -16.266 23.828 16.156 1 96.62 13 PRO B N 1
ATOM 1797 C CA . PRO B 1 13 ? -16.391 23.375 17.547 1 96.62 13 PRO B CA 1
ATOM 1798 C C . PRO B 1 13 ? -17.016 21.984 17.656 1 96.62 13 PRO B C 1
ATOM 1800 O O . PRO B 1 13 ? -17.969 21.672 16.922 1 96.62 13 PRO B O 1
ATOM 1803 N N . GLY B 1 14 ? -16.391 21.141 18.469 1 97.31 14 GLY B N 1
ATOM 1804 C CA . GLY B 1 14 ? -16.922 19.797 18.656 1 97.31 14 GLY B CA 1
ATOM 1805 C C . GLY B 1 14 ? -16.25 18.766 17.781 1 97.31 14 GLY B C 1
ATOM 1806 O O . GLY B 1 14 ? -16.438 17.562 17.984 1 97.31 14 GLY B O 1
ATOM 1807 N N . TYR B 1 15 ? -15.469 19.188 16.844 1 98.56 15 TYR B N 1
ATOM 1808 C CA . TYR B 1 15 ? -14.789 18.266 15.953 1 98.56 15 TYR B CA 1
ATOM 1809 C C . TYR B 1 15 ? -13.688 17.5 16.672 1 98.56 15 TYR B C 1
ATOM 1811 O O . TYR B 1 15 ? -13.078 18.031 17.625 1 98.56 15 TYR B O 1
ATOM 1819 N N . ARG B 1 16 ? -13.484 16.297 16.281 1 98.75 16 ARG B N 1
ATOM 1820 C CA . ARG B 1 16 ? -12.352 15.492 16.703 1 98.75 16 ARG B CA 1
ATOM 1821 C C . ARG B 1 16 ? -11.242 15.508 15.664 1 98.75 16 ARG B C 1
ATOM 1823 O O . ARG B 1 16 ? -11.461 15.125 14.508 1 98.7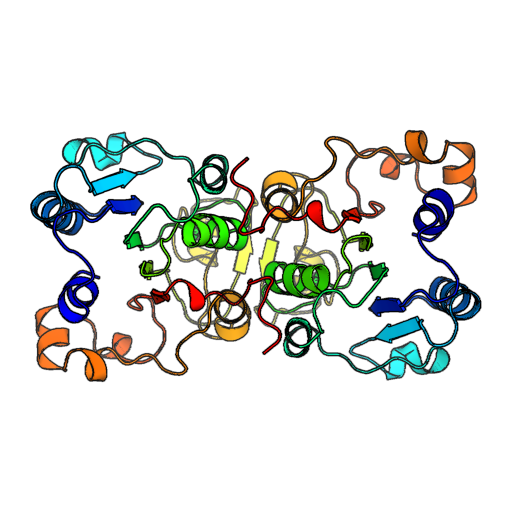5 16 ARG B O 1
ATOM 1830 N N . ILE B 1 17 ? -10.062 15.953 16.078 1 98.75 17 ILE B N 1
ATOM 1831 C CA . ILE B 1 17 ? -8.938 16.141 15.164 1 98.75 17 ILE B CA 1
ATOM 1832 C C . ILE B 1 17 ? -7.758 15.273 15.617 1 98.75 17 ILE B C 1
ATOM 1834 O O . ILE B 1 17 ? -7.309 15.383 16.766 1 98.75 17 ILE B O 1
ATOM 1838 N N . LEU B 1 18 ? -7.344 14.367 14.781 1 98.75 18 LEU B N 1
ATOM 1839 C CA . LEU B 1 18 ? -6.121 13.594 14.977 1 98.75 18 LEU B CA 1
ATOM 1840 C C . LEU B 1 18 ? -4.957 14.219 14.219 1 98.75 18 LEU B C 1
ATOM 1842 O O . LEU B 1 18 ? -5.004 14.328 12.992 1 98.75 18 LEU B O 1
ATOM 1846 N N . HIS B 1 19 ? -3.938 14.719 14.898 1 98.69 19 HIS B N 1
ATOM 1847 C CA . HIS B 1 19 ? -2.85 15.492 14.305 1 98.69 19 HIS B CA 1
ATOM 1848 C C . HIS B 1 19 ? -1.494 14.883 14.656 1 98.69 19 HIS B C 1
ATOM 1850 O O . HIS B 1 19 ? -1.083 14.898 15.82 1 98.69 19 HIS B O 1
ATOM 1856 N N . PHE B 1 20 ? -0.824 14.32 13.633 1 98.38 20 PHE B N 1
ATOM 1857 C CA . PHE B 1 20 ? 0.499 13.742 13.828 1 98.38 20 PHE B CA 1
ATOM 1858 C C . PHE B 1 20 ? 1.588 14.766 13.523 1 98.38 20 PHE B C 1
ATOM 1860 O O . PHE B 1 20 ? 1.481 15.523 12.562 1 98.38 20 PHE B O 1
ATOM 1867 N N . ALA B 1 21 ? 2.689 14.719 14.32 1 96.44 21 ALA B N 1
ATOM 1868 C CA . ALA B 1 21 ? 3.801 15.664 14.211 1 96.44 21 ALA B CA 1
ATOM 1869 C C . ALA B 1 21 ? 3.297 17.109 14.18 1 96.44 21 ALA B C 1
ATOM 1871 O O . ALA B 1 21 ? 3.59 17.844 13.242 1 96.44 21 ALA B O 1
ATOM 1872 N N . PRO B 1 22 ? 2.678 17.469 15.234 1 96.56 22 PRO B N 1
ATOM 1873 C CA . PRO B 1 22 ? 1.988 18.766 15.234 1 96.56 22 PRO B CA 1
ATOM 1874 C C . PRO B 1 22 ? 2.953 19.953 15.289 1 96.56 22 PRO B C 1
ATOM 1876 O O . PRO B 1 22 ? 3.73 20.078 16.234 1 96.56 22 PRO B O 1
ATOM 1879 N N . GLU B 1 23 ? 2.785 20.75 14.281 1 92.62 23 GLU B N 1
ATOM 1880 C CA . GLU B 1 23 ? 3.494 22.016 14.344 1 92.62 23 GLU B CA 1
ATOM 1881 C C . GLU B 1 23 ? 2.879 22.938 15.398 1 92.62 23 GLU B C 1
ATOM 1883 O O . GLU B 1 23 ? 1.656 23 15.547 1 92.62 23 GLU B O 1
ATOM 1888 N N . TRP B 1 24 ? 3.725 23.641 15.992 1 92.12 24 TRP B N 1
ATOM 1889 C CA . TRP B 1 24 ? 3.291 24.422 17.141 1 92.12 24 TRP B CA 1
ATOM 1890 C C . TRP B 1 24 ? 2.176 25.391 16.75 1 92.12 24 TRP B C 1
ATOM 1892 O O . TRP B 1 24 ? 1.117 25.406 17.391 1 92.12 24 TRP B O 1
ATOM 1902 N N . GLY B 1 25 ? 2.375 26.203 15.703 1 93.31 25 GLY B N 1
ATOM 1903 C CA . GLY B 1 25 ? 1.39 27.188 15.297 1 93.31 25 GLY B CA 1
ATOM 1904 C C . GLY B 1 25 ? 0.04 26.594 14.961 1 93.31 25 GLY B C 1
ATOM 1905 O O . GLY B 1 25 ? -0.993 27.047 15.453 1 93.31 25 GLY B O 1
ATOM 1906 N N . LEU B 1 26 ? 0.069 25.594 14.219 1 95.88 26 LEU B N 1
ATOM 1907 C CA . LEU B 1 26 ? -1.169 24.938 13.82 1 95.88 26 LEU B CA 1
ATOM 1908 C C . LEU B 1 26 ? -1.826 24.25 15.016 1 95.88 26 LEU B C 1
ATOM 1910 O O . LEU B 1 26 ? -3.047 24.297 15.172 1 95.88 26 LEU B O 1
ATOM 1914 N N . ALA B 1 27 ? -1.035 23.641 15.852 1 96.75 27 ALA B N 1
ATOM 1915 C CA . ALA B 1 27 ? -1.54 22.953 17.031 1 96.75 27 ALA B CA 1
ATOM 1916 C C . ALA B 1 27 ? -2.309 23.906 17.938 1 96.75 27 ALA B C 1
ATOM 1918 O O . ALA B 1 27 ? -3.412 23.594 18.391 1 96.75 27 ALA B O 1
ATOM 1919 N N . GLN B 1 28 ? -1.731 25.031 18.156 1 95.44 28 GLN B N 1
ATOM 1920 C CA . GLN B 1 28 ? -2.367 26.016 19.031 1 95.44 28 GLN B CA 1
ATOM 1921 C C . GLN B 1 28 ? -3.699 26.484 18.453 1 95.44 28 GLN B C 1
ATOM 1923 O O . GLN B 1 28 ? -4.691 26.594 19.172 1 95.44 28 GLN B O 1
ATOM 1928 N N . LYS B 1 29 ? -3.674 26.719 17.219 1 96 29 LYS B N 1
ATOM 1929 C CA . LYS B 1 29 ? -4.891 27.188 16.547 1 96 29 LYS B CA 1
ATOM 1930 C C . LYS B 1 29 ? -5.996 26.141 16.641 1 96 29 LYS B C 1
ATOM 1932 O O . LYS B 1 29 ? -7.141 26.469 16.953 1 96 29 LYS B O 1
ATOM 1937 N N . LEU B 1 30 ? -5.672 24.922 16.391 1 97.62 30 LEU B N 1
ATOM 1938 C CA . LEU B 1 30 ? -6.656 23.859 16.391 1 97.62 30 LEU B CA 1
ATOM 1939 C C . LEU B 1 30 ? -7.164 23.578 17.797 1 97.62 30 LEU B C 1
ATOM 1941 O O . LEU B 1 30 ? -8.359 23.375 18 1 97.62 30 LEU B O 1
ATOM 1945 N N . ARG B 1 31 ? -6.289 23.578 18.766 1 96.56 31 ARG B N 1
ATOM 1946 C CA . ARG B 1 31 ? -6.676 23.375 20.156 1 96.56 31 ARG B CA 1
ATOM 1947 C C . ARG B 1 31 ? -7.652 24.453 20.609 1 96.56 31 ARG B C 1
ATOM 1949 O O . ARG B 1 31 ? -8.625 24.156 21.312 1 96.56 31 ARG B O 1
ATOM 1956 N N . ASN B 1 32 ? -7.355 25.656 20.219 1 96.31 32 ASN B N 1
ATOM 1957 C CA . ASN B 1 32 ? -8.227 26.766 20.594 1 96.31 32 ASN B CA 1
ATOM 1958 C C . ASN B 1 32 ? -9.617 26.609 19.984 1 96.31 32 ASN B C 1
ATOM 1960 O O . ASN B 1 32 ? -10.609 27.031 20.594 1 96.31 32 ASN B O 1
ATOM 1964 N N . LEU B 1 33 ? -9.68 26.016 18.875 1 96.44 33 LEU B N 1
ATOM 1965 C CA . LEU B 1 33 ? -10.938 25.922 18.156 1 96.44 33 LEU B CA 1
ATOM 1966 C C . LEU B 1 33 ? -11.781 24.766 18.656 1 96.44 33 LEU B C 1
ATOM 1968 O O . LEU B 1 33 ? -13.008 24.875 18.75 1 96.44 33 LEU B O 1
ATOM 1972 N N . VAL B 1 34 ? -11.141 23.625 19.016 1 97.81 34 VAL B N 1
ATOM 1973 C CA . VAL B 1 34 ? -11.969 22.438 19.25 1 97.81 34 VAL B CA 1
ATOM 1974 C C . VAL B 1 34 ? -11.766 21.938 20.672 1 97.81 34 VAL B C 1
ATOM 1976 O O . VAL B 1 34 ? -12.422 20.984 21.109 1 97.81 34 VAL B O 1
ATOM 1979 N N . GLY B 1 35 ? -10.844 22.484 21.422 1 96.12 35 GLY B N 1
ATOM 1980 C CA . GLY B 1 35 ? -10.609 22.094 22.797 1 96.12 35 GLY B CA 1
ATOM 1981 C C . GLY B 1 35 ? -10.195 20.641 22.953 1 96.12 35 GLY B C 1
ATOM 1982 O O . GLY B 1 35 ? -9.25 20.188 22.297 1 96.12 35 GLY B O 1
ATOM 1983 N N . ASP B 1 36 ? -11.039 19.891 23.641 1 95.81 36 ASP B N 1
ATOM 1984 C CA . ASP B 1 36 ? -10.719 18.5 23.969 1 95.81 36 ASP B CA 1
ATOM 1985 C C . ASP B 1 36 ? -10.805 17.594 22.75 1 95.81 36 ASP B C 1
ATOM 1987 O O . ASP B 1 36 ? -10.336 16.453 22.766 1 95.81 36 ASP B O 1
ATOM 1991 N N . GLY B 1 37 ? -11.266 18.125 21.703 1 98 37 GLY B N 1
ATOM 1992 C CA . GLY B 1 37 ? -11.375 17.359 20.484 1 98 37 GLY B CA 1
ATOM 1993 C C . GLY B 1 37 ? -10.062 17.266 19.719 1 98 37 GLY B C 1
ATOM 1994 O O . GLY B 1 37 ? -9.93 16.453 18.797 1 98 37 GLY B O 1
ATOM 1995 N N . TYR B 1 38 ? -9.055 18.031 20.156 1 98.06 38 TYR B N 1
ATOM 1996 C CA . TYR B 1 38 ? -7.746 18.031 19.516 1 98.06 38 TYR B CA 1
ATOM 1997 C C . TYR B 1 38 ? -6.844 16.953 20.094 1 98.06 38 TYR B C 1
ATOM 1999 O O . TYR B 1 38 ? -6.547 16.969 21.297 1 98.06 38 TYR B O 1
ATOM 2007 N N . GLU B 1 39 ? -6.445 15.977 19.266 1 97.88 39 GLU B N 1
ATOM 2008 C CA . GLU B 1 39 ? -5.59 14.867 19.672 1 97.88 39 GLU B CA 1
ATOM 2009 C C . GLU B 1 39 ? -4.254 14.898 18.938 1 97.88 39 GLU B C 1
ATOM 2011 O O . GLU B 1 39 ? -4.102 14.289 17.875 1 97.88 39 GLU B O 1
ATOM 2016 N N . PRO B 1 40 ? -3.301 15.633 19.516 1 97.56 40 PRO B N 1
ATOM 2017 C CA . PRO B 1 40 ? -1.948 15.641 18.953 1 97.56 40 PRO B CA 1
ATOM 2018 C C . PRO B 1 40 ? -1.16 14.383 19.297 1 97.56 40 PRO B C 1
ATOM 2020 O O . PRO B 1 40 ? -1.19 13.922 20.438 1 97.56 40 PRO B O 1
ATOM 2023 N N . CYS B 1 41 ? -0.449 13.789 18.281 1 97.25 41 CYS B N 1
ATOM 2024 C CA . CYS B 1 41 ? 0.296 12.547 18.453 1 97.25 41 CYS B CA 1
ATOM 2025 C C . CYS B 1 41 ? 1.689 12.664 17.844 1 97.25 41 CYS B C 1
ATOM 2027 O O . CYS B 1 41 ? 1.889 13.391 16.875 1 97.25 41 CYS B O 1
ATOM 2029 N N . ASP B 1 42 ? 2.609 11.953 18.453 1 95.12 42 ASP B N 1
ATOM 2030 C CA . ASP B 1 42 ? 3.943 11.812 17.875 1 95.12 42 ASP B CA 1
ATOM 2031 C C . ASP B 1 42 ? 4.703 10.656 18.531 1 95.12 42 ASP B C 1
ATOM 2033 O O . ASP B 1 42 ? 4.367 10.242 19.641 1 95.12 42 ASP B O 1
ATOM 2037 N N . LEU B 1 43 ? 5.664 10.203 17.781 1 93.44 43 LEU B N 1
ATOM 2038 C CA . LEU B 1 43 ? 6.535 9.18 18.344 1 93.44 43 LEU B CA 1
ATOM 2039 C C . LEU B 1 43 ? 7.453 9.773 19.406 1 93.44 43 LEU B C 1
ATOM 2041 O O . LEU B 1 43 ? 7.73 9.141 20.438 1 93.44 43 LEU B O 1
ATOM 2045 N N . ASP B 1 44 ? 7.93 10.961 19.125 1 92.06 44 ASP B N 1
ATOM 2046 C CA . ASP B 1 44 ? 8.859 11.664 20.016 1 92.06 44 ASP B CA 1
ATOM 2047 C C . ASP B 1 44 ? 8.125 12.672 20.891 1 92.06 44 ASP B C 1
ATOM 2049 O O . ASP B 1 44 ? 7.98 13.836 20.516 1 92.06 44 ASP B O 1
ATOM 2053 N N . THR B 1 45 ? 7.867 12.297 22.031 1 88 45 THR B N 1
ATOM 2054 C CA . THR B 1 45 ? 7.086 13.156 22.906 1 88 45 THR B CA 1
ATOM 2055 C C . THR B 1 45 ? 7.945 14.289 23.469 1 88 45 THR B C 1
ATOM 2057 O O . THR B 1 45 ? 7.434 15.367 23.781 1 88 45 THR B O 1
ATOM 2060 N N . ASP B 1 46 ? 9.203 14.031 23.516 1 87.62 46 ASP B N 1
ATOM 2061 C CA . ASP B 1 46 ? 10.094 15.047 24.062 1 87.62 46 ASP B CA 1
ATOM 2062 C C . ASP B 1 46 ? 10.188 16.25 23.125 1 87.62 46 ASP B C 1
ATOM 2064 O O . ASP B 1 46 ? 10.297 17.391 23.578 1 87.62 46 ASP B O 1
ATOM 2068 N N . ARG B 1 47 ? 10.055 15.992 21.906 1 85 47 ARG B N 1
ATOM 2069 C CA . ARG B 1 47 ? 10.125 17.047 20.891 1 85 47 ARG B CA 1
ATOM 2070 C C . ARG B 1 47 ? 8.914 17.969 20.984 1 85 47 ARG B C 1
ATOM 2072 O O . ARG B 1 47 ? 8.992 19.141 20.609 1 85 47 ARG B O 1
ATOM 2079 N N . TYR B 1 48 ? 7.883 17.422 21.516 1 86.44 48 TYR B N 1
ATOM 2080 C CA . TYR B 1 48 ? 6.629 18.172 21.484 1 86.44 48 TYR B CA 1
ATOM 2081 C C . TYR B 1 48 ? 6.102 18.406 22.906 1 86.44 48 TYR B C 1
ATOM 2083 O O . TYR B 1 48 ? 4.891 18.484 23.109 1 86.44 48 TYR B O 1
ATOM 2091 N N . LYS B 1 49 ? 6.918 18.469 23.844 1 85.5 49 LYS B N 1
ATOM 2092 C CA . LYS B 1 49 ? 6.551 18.641 25.25 1 85.5 49 LYS B CA 1
ATOM 2093 C C . LYS B 1 49 ? 5.648 19.844 25.438 1 85.5 49 LYS B C 1
ATOM 2095 O O . LYS B 1 49 ? 4.719 19.812 26.25 1 85.5 49 LYS B O 1
ATOM 2100 N N . HIS B 1 50 ? 5.855 20.828 24.641 1 87.62 50 HIS B N 1
ATOM 2101 C CA . HIS B 1 50 ? 5.117 22.078 24.781 1 87.62 50 HIS B CA 1
ATOM 2102 C C . HIS B 1 50 ? 3.688 21.938 24.266 1 87.62 50 HIS B C 1
ATOM 2104 O O . HIS B 1 50 ? 2.822 22.75 24.609 1 87.62 50 HIS B O 1
ATOM 2110 N N . ILE B 1 51 ? 3.416 20.969 23.469 1 88.44 51 ILE B N 1
ATOM 2111 C CA . ILE B 1 51 ? 2.09 20.734 22.906 1 88.44 51 ILE B CA 1
ATOM 2112 C C . ILE B 1 51 ? 1.361 19.672 23.719 1 88.44 51 ILE B C 1
ATOM 2114 O O . ILE B 1 51 ? 0.135 19.703 23.844 1 88.44 51 ILE B O 1
ATOM 2118 N N . GLY B 1 52 ? 2.109 18.766 24.391 1 90.12 52 GLY B N 1
ATOM 2119 C CA . GLY B 1 52 ? 1.483 17.625 25.062 1 90.12 52 GLY B CA 1
ATOM 2120 C C . GLY B 1 52 ? 0.926 16.594 24.094 1 90.12 52 GLY B C 1
ATOM 2121 O O . GLY B 1 52 ? -0.291 16.453 23.969 1 90.12 52 GLY B O 1
ATOM 2122 N N . VAL B 1 53 ? 1.772 15.797 23.484 1 92.69 53 VAL B N 1
ATOM 2123 C CA . VAL B 1 53 ? 1.357 14.828 22.484 1 92.69 53 VAL B CA 1
ATOM 2124 C C . VAL B 1 53 ? 1.227 13.445 23.109 1 92.69 53 VAL B C 1
ATOM 2126 O O . VAL B 1 53 ? 1.949 13.117 24.047 1 92.69 53 VAL B O 1
ATOM 2129 N N . ARG B 1 54 ? 0.222 12.734 22.625 1 95.38 54 ARG B N 1
ATOM 2130 C CA . ARG B 1 54 ? 0.156 11.305 22.891 1 95.38 54 ARG B CA 1
ATOM 2131 C C . ARG B 1 54 ? 1.209 10.539 22.094 1 95.38 54 ARG B C 1
ATOM 2133 O O . ARG B 1 54 ? 1.388 10.789 20.891 1 95.38 54 ARG B O 1
ATOM 2140 N N . LYS B 1 55 ? 1.938 9.656 22.797 1 96.5 55 LYS B N 1
ATOM 2141 C CA . LYS B 1 55 ? 2.92 8.836 22.094 1 96.5 55 LYS B CA 1
ATOM 2142 C C . LYS B 1 55 ? 2.234 7.812 21.188 1 96.5 55 LYS B C 1
ATOM 2144 O O . LYS B 1 55 ? 1.436 7 21.656 1 96.5 55 LYS B O 1
ATOM 2149 N N . VAL B 1 56 ? 2.531 7.879 19.938 1 97.69 56 VAL B N 1
ATOM 2150 C CA . VAL B 1 56 ? 1.991 6.941 18.969 1 97.69 56 VAL B CA 1
ATOM 2151 C C . VAL B 1 56 ? 3.098 6.488 18.016 1 97.69 56 VAL B C 1
ATOM 2153 O O . VAL B 1 56 ? 3.838 7.312 17.484 1 97.69 56 VAL B O 1
ATOM 2156 N N . ASN B 1 57 ? 3.283 5.219 17.953 1 97.88 57 ASN B N 1
ATOM 2157 C CA . ASN B 1 57 ? 4.066 4.594 16.891 1 97.88 57 ASN B CA 1
ATOM 2158 C C . ASN B 1 57 ? 3.18 4.09 15.758 1 97.88 57 ASN B C 1
ATOM 2160 O O . ASN B 1 57 ? 2.561 3.031 15.875 1 97.88 57 ASN B O 1
ATOM 2164 N N . LEU B 1 58 ? 3.166 4.785 14.711 1 98.12 58 LEU B N 1
ATOM 2165 C CA . LEU B 1 58 ? 2.219 4.492 13.641 1 98.12 58 LEU B CA 1
ATOM 2166 C C . LEU B 1 58 ? 2.453 3.092 13.078 1 98.12 58 LEU B C 1
ATOM 2168 O O . LEU B 1 58 ? 1.511 2.43 12.641 1 98.12 58 LEU B O 1
ATOM 2172 N N . VAL B 1 59 ? 3.656 2.627 13.047 1 97.56 59 VAL B N 1
ATOM 2173 C CA . VAL B 1 59 ? 3.959 1.291 12.539 1 97.56 59 VAL B CA 1
ATOM 2174 C C . VAL B 1 59 ? 3.193 0.247 13.352 1 97.56 59 VAL B C 1
ATOM 2176 O O . VAL B 1 59 ? 2.658 -0.713 12.789 1 97.56 59 VAL B O 1
ATOM 2179 N N . GLU B 1 60 ? 3.006 0.5 14.594 1 97 60 GLU B N 1
ATOM 2180 C CA . GLU B 1 60 ? 2.396 -0.471 15.492 1 97 60 GLU B CA 1
ATOM 2181 C C . GLU B 1 60 ? 0.935 -0.129 15.766 1 97 60 GLU B C 1
ATOM 2183 O O . GLU B 1 60 ? 0.122 -1.019 16.031 1 97 60 GLU B O 1
ATOM 2188 N N . ASP B 1 61 ? 0.61 1.167 15.648 1 97.69 61 ASP B N 1
ATOM 2189 C CA . ASP B 1 61 ? -0.625 1.607 16.297 1 97.69 61 ASP B CA 1
ATOM 2190 C C . ASP B 1 61 ? -1.664 2.023 15.258 1 97.69 61 ASP B C 1
ATOM 2192 O O . ASP B 1 61 ? -2.844 2.176 15.578 1 97.69 61 ASP B O 1
ATOM 2196 N N . ALA B 1 62 ? -1.252 2.244 14.023 1 97.75 62 ALA B N 1
ATOM 2197 C CA . ALA B 1 62 ? -2.172 2.809 13.039 1 97.75 62 ALA B CA 1
ATOM 2198 C C . ALA B 1 62 ? -3.434 1.96 12.914 1 97.75 62 ALA B C 1
ATOM 2200 O O . ALA B 1 62 ? -4.543 2.492 12.844 1 97.75 62 ALA B O 1
ATOM 2201 N N . ALA B 1 63 ? -3.256 0.679 12.961 1 96.31 63 ALA B N 1
ATOM 2202 C CA . ALA B 1 63 ? -4.375 -0.238 12.758 1 96.31 63 ALA B CA 1
ATOM 2203 C C . ALA B 1 63 ? -5.316 -0.235 13.961 1 96.31 63 ALA B C 1
ATOM 2205 O O . ALA B 1 63 ? -6.43 -0.755 13.883 1 96.31 63 ALA B O 1
ATOM 2206 N N . LYS B 1 64 ? -4.887 0.309 15 1 96.31 64 LYS B N 1
ATOM 2207 C CA . LYS B 1 64 ? -5.645 0.251 16.25 1 96.31 64 LYS B CA 1
ATOM 2208 C C . LYS B 1 64 ? -6.602 1.435 16.359 1 96.31 64 LYS B C 1
ATOM 2210 O O . LYS B 1 64 ? -7.484 1.443 17.219 1 96.31 64 LYS B O 1
ATOM 2215 N N . PHE B 1 65 ? -6.406 2.492 15.539 1 97.06 65 PHE B N 1
ATOM 2216 C CA . PHE B 1 65 ? -7.34 3.613 15.594 1 97.06 65 PHE B CA 1
ATOM 2217 C C . PHE B 1 65 ? -8.742 3.168 15.211 1 97.06 65 PHE B C 1
ATOM 2219 O O . PHE B 1 65 ? -8.922 2.398 14.266 1 97.06 65 PHE B O 1
ATOM 2226 N N . PRO B 1 66 ? -9.734 3.645 15.945 1 96.31 66 PRO B N 1
ATOM 2227 C CA . PRO B 1 66 ? -11.102 3.242 15.625 1 96.31 66 PRO B CA 1
ATOM 2228 C C . PRO B 1 66 ? -11.594 3.818 14.305 1 96.31 66 PRO B C 1
ATOM 2230 O O . PRO B 1 66 ? -11.258 4.953 13.953 1 96.31 66 PRO B O 1
ATOM 2233 N N . PRO B 1 67 ? -12.391 3.006 13.57 1 96.31 67 PRO B N 1
ATOM 2234 C CA . PRO B 1 67 ? -12.961 3.531 12.32 1 96.31 67 PRO B CA 1
ATOM 2235 C C . PRO B 1 67 ? -13.969 4.648 12.562 1 96.31 67 PRO B C 1
ATOM 2237 O O . PRO B 1 67 ? -14.547 4.742 13.656 1 96.31 67 PRO B O 1
ATOM 2240 N N . ASN B 1 68 ? -14.094 5.543 11.641 1 97.25 68 ASN B N 1
ATOM 2241 C CA . ASN B 1 68 ? -15.156 6.535 11.578 1 97.25 68 ASN B CA 1
ATOM 2242 C C . ASN B 1 68 ? -15.219 7.371 12.852 1 97.25 68 ASN B C 1
ATOM 2244 O O . ASN B 1 68 ? -16.297 7.57 13.422 1 97.25 68 ASN B O 1
ATOM 2248 N N . SER B 1 69 ? -14.086 7.914 13.234 1 97.88 69 SER B N 1
ATOM 2249 C CA . SER B 1 69 ? -14.031 8.516 14.562 1 97.88 69 SER B CA 1
ATOM 2250 C C . SER B 1 69 ? -13.562 9.969 14.492 1 97.88 69 SER B C 1
ATOM 2252 O O . SER B 1 69 ? -13.766 10.734 15.438 1 97.88 69 SER B O 1
ATOM 2254 N N . TYR B 1 70 ? -12.953 10.367 13.406 1 98.69 70 TYR B N 1
ATOM 2255 C CA . TYR B 1 70 ? -12.336 11.688 13.359 1 98.69 70 TYR B CA 1
ATOM 2256 C C . TYR B 1 70 ? -12.922 12.531 12.234 1 98.69 70 TYR B C 1
ATOM 2258 O O . TYR B 1 70 ? -13.219 12.016 11.156 1 98.69 70 TYR B O 1
ATOM 2266 N N . ASP B 1 71 ? -13.062 13.82 12.523 1 98.81 71 ASP B N 1
ATOM 2267 C CA . ASP B 1 71 ? -13.523 14.773 11.516 1 98.81 71 ASP B CA 1
ATOM 2268 C C . ASP B 1 71 ? -12.367 15.227 10.625 1 98.81 71 ASP B C 1
ATOM 2270 O O . ASP B 1 71 ? -12.586 15.602 9.469 1 98.81 71 ASP B O 1
ATOM 2274 N N . LEU B 1 72 ? -11.227 15.219 11.18 1 98.88 72 LEU B N 1
ATOM 2275 C CA . LEU B 1 72 ? -10.031 15.695 10.484 1 98.88 72 LEU B CA 1
ATOM 2276 C C . LEU B 1 72 ? -8.797 14.93 10.945 1 98.88 72 LEU B C 1
ATOM 2278 O O . LEU B 1 72 ? -8.586 14.734 12.148 1 98.88 72 LEU B O 1
ATOM 2282 N N . ILE B 1 73 ? -8.07 14.414 10.023 1 98.94 73 ILE B N 1
ATOM 2283 C CA . ILE B 1 73 ? -6.766 13.805 10.281 1 98.94 73 ILE B CA 1
ATOM 2284 C C . ILE B 1 73 ? -5.68 14.578 9.539 1 98.94 73 ILE B C 1
ATOM 2286 O O . ILE B 1 73 ? -5.812 14.844 8.336 1 98.94 73 ILE B O 1
ATOM 2290 N N . ILE B 1 74 ? -4.641 14.922 10.273 1 98.81 74 ILE B N 1
ATOM 2291 C CA . ILE B 1 74 ? -3.57 15.742 9.711 1 98.81 74 ILE B CA 1
ATOM 2292 C C . ILE B 1 74 ? -2.219 15.078 9.977 1 98.81 74 ILE B C 1
ATOM 2294 O O . ILE B 1 74 ? -1.942 14.656 11.102 1 98.81 74 ILE B O 1
ATOM 2298 N N . HIS B 1 75 ? -1.437 14.938 8.969 1 98.38 75 HIS B N 1
ATOM 2299 C CA . HIS B 1 75 ? -0.025 14.625 9.156 1 98.38 75 HIS B CA 1
ATOM 2300 C C . HIS B 1 75 ? 0.83 15.242 8.055 1 98.38 75 HIS B C 1
ATOM 2302 O O . HIS B 1 75 ? 0.586 15.008 6.871 1 98.38 75 HIS B O 1
ATOM 2308 N N . ASN B 1 76 ? 1.774 16.062 8.422 1 96.75 76 ASN B N 1
ATOM 2309 C CA . ASN B 1 76 ? 2.701 16.688 7.484 1 96.75 76 ASN B CA 1
ATOM 2310 C C . ASN B 1 76 ? 4.098 16.078 7.582 1 96.75 76 ASN B C 1
ATOM 2312 O O . ASN B 1 76 ? 4.734 16.141 8.633 1 96.75 76 ASN B O 1
ATOM 2316 N N . HIS B 1 77 ? 4.488 15.492 6.402 1 96.94 77 HIS B N 1
ATOM 2317 C CA . HIS B 1 77 ? 5.848 14.969 6.324 1 96.94 77 HIS B CA 1
ATOM 2318 C C . HIS B 1 77 ? 6.086 13.906 7.395 1 96.94 77 HIS B C 1
ATOM 2320 O O . HIS B 1 77 ? 7.059 13.992 8.148 1 96.94 77 HIS B O 1
ATOM 2326 N N . VAL B 1 78 ? 5.234 12.922 7.441 1 98.06 78 VAL B N 1
ATOM 2327 C CA . VAL B 1 78 ? 5.336 11.844 8.422 1 98.06 78 VAL B CA 1
ATOM 2328 C C . VAL B 1 78 ? 5.633 10.523 7.707 1 98.06 78 VAL B C 1
ATOM 2330 O O . VAL B 1 78 ? 6.555 9.805 8.086 1 98.06 78 VAL B O 1
ATOM 2333 N N . ILE B 1 79 ? 4.965 10.195 6.562 1 98 79 ILE B N 1
ATOM 2334 C CA . ILE B 1 79 ? 4.945 8.852 5.988 1 98 79 ILE B CA 1
ATOM 2335 C C . ILE B 1 79 ? 6.301 8.547 5.355 1 98 79 ILE B C 1
ATOM 2337 O O . ILE B 1 79 ? 6.68 7.383 5.215 1 98 79 ILE B O 1
ATOM 2341 N N . GLU B 1 80 ? 7.125 9.586 4.98 1 98.62 80 GLU B N 1
ATOM 2342 C CA . GLU B 1 80 ? 8.453 9.383 4.398 1 98.62 80 GLU B CA 1
ATOM 2343 C C . GLU B 1 80 ? 9.414 8.797 5.422 1 98.62 80 GLU B C 1
ATOM 2345 O O . GLU B 1 80 ? 10.477 8.273 5.059 1 98.62 80 GLU B O 1
ATOM 2350 N N . HIS B 1 81 ? 8.992 8.844 6.723 1 98.19 81 HIS B N 1
ATOM 2351 C CA . HIS B 1 81 ? 9.867 8.391 7.797 1 98.19 81 HIS B CA 1
ATOM 2352 C C . HIS B 1 81 ? 9.508 6.973 8.234 1 98.19 81 HIS B C 1
ATOM 2354 O O . HIS B 1 81 ? 10.258 6.344 8.984 1 98.19 81 HIS B O 1
ATOM 2360 N N . LEU B 1 82 ? 8.438 6.441 7.832 1 98.38 82 LEU B N 1
ATOM 2361 C CA . LEU B 1 82 ? 7.906 5.207 8.391 1 98.38 82 LEU B CA 1
ATOM 2362 C C . LEU B 1 82 ? 8.625 3.99 7.816 1 98.38 82 LEU B C 1
ATOM 2364 O O . LEU B 1 82 ? 8.555 3.734 6.613 1 98.38 82 LEU B O 1
ATOM 2368 N N . PRO B 1 83 ? 9.234 3.209 8.617 1 98.25 83 PRO B N 1
ATOM 2369 C CA . PRO B 1 83 ? 9.93 2.02 8.117 1 98.25 83 PRO B CA 1
ATOM 2370 C C . PRO B 1 83 ? 8.992 0.832 7.91 1 98.25 83 PRO B C 1
ATOM 2372 O O . PRO B 1 83 ? 9.219 -0.242 8.477 1 98.25 83 PRO B O 1
ATOM 2375 N N . CYS B 1 84 ? 7.934 1.059 7.152 1 98.62 84 CYS B N 1
ATOM 2376 C CA . CYS B 1 84 ? 6.902 0.056 6.902 1 98.62 84 CYS B CA 1
ATOM 2377 C C . CYS B 1 84 ? 6.113 0.385 5.641 1 98.62 84 CYS B C 1
ATOM 2379 O O . CYS B 1 84 ? 6.469 1.31 4.906 1 98.62 84 CYS B O 1
ATOM 2381 N N . ASN B 1 85 ? 5.125 -0.486 5.363 1 98.75 85 ASN B N 1
ATOM 2382 C CA . ASN B 1 85 ? 4.195 -0.26 4.262 1 98.75 85 ASN B CA 1
ATOM 2383 C C . ASN B 1 85 ? 3.342 0.983 4.496 1 98.75 85 ASN B C 1
ATOM 2385 O O . ASN B 1 85 ? 2.365 0.938 5.246 1 98.75 85 ASN B O 1
ATOM 2389 N N . TYR B 1 86 ? 3.703 2.053 3.805 1 98.75 86 TYR B N 1
ATOM 2390 C CA . TYR B 1 86 ? 3.043 3.32 4.094 1 98.75 86 TYR B CA 1
ATOM 2391 C C . TYR B 1 86 ? 1.603 3.311 3.596 1 98.75 86 TYR B C 1
ATOM 2393 O O . TYR B 1 86 ? 0.762 4.062 4.094 1 98.75 86 TYR B O 1
ATOM 2401 N N . THR B 1 87 ? 1.311 2.543 2.549 1 98.81 87 THR B N 1
ATOM 2402 C CA . THR B 1 87 ? -0.051 2.469 2.031 1 98.81 87 THR B CA 1
ATOM 2403 C C . THR B 1 87 ? -1.002 1.914 3.088 1 98.81 87 THR B C 1
ATOM 2405 O O . THR B 1 87 ? -2.119 2.41 3.246 1 98.81 87 THR B O 1
ATOM 2408 N N . ALA B 1 88 ? -0.526 0.914 3.816 1 98.69 88 ALA B N 1
ATOM 2409 C CA . ALA B 1 88 ? -1.333 0.37 4.906 1 98.69 88 ALA B CA 1
ATOM 2410 C C . ALA B 1 88 ? -1.596 1.427 5.977 1 98.69 88 ALA B C 1
ATOM 2412 O O . ALA B 1 88 ? -2.715 1.54 6.484 1 98.69 88 ALA B O 1
ATOM 2413 N N . ILE B 1 89 ? -0.575 2.209 6.309 1 98.75 89 ILE B N 1
ATOM 2414 C CA . ILE B 1 89 ? -0.719 3.258 7.312 1 98.75 89 ILE B CA 1
ATOM 2415 C C . ILE B 1 89 ? -1.754 4.277 6.848 1 98.75 89 ILE B C 1
ATOM 2417 O O . ILE B 1 89 ? -2.662 4.637 7.602 1 98.75 89 ILE B O 1
ATOM 2421 N N . LEU B 1 90 ? -1.63 4.699 5.566 1 98.69 90 LEU B N 1
ATOM 2422 C CA . LEU B 1 90 ? -2.58 5.66 5.012 1 98.69 90 LEU B CA 1
ATOM 2423 C C . LEU B 1 90 ? -3.998 5.098 5.043 1 98.69 90 LEU B C 1
ATOM 2425 O O . LEU B 1 90 ? -4.949 5.824 5.348 1 98.69 90 LEU B O 1
ATOM 2429 N N . PHE B 1 91 ? -4.113 3.844 4.758 1 98.62 91 PHE B N 1
ATOM 2430 C CA . PHE B 1 91 ? -5.422 3.203 4.762 1 98.62 91 PHE B CA 1
ATOM 2431 C C . PHE B 1 91 ? -6.027 3.217 6.16 1 98.62 91 PHE B C 1
ATOM 2433 O O . PHE B 1 91 ? -7.18 3.621 6.34 1 98.62 91 PHE B O 1
ATOM 2440 N N . PHE B 1 92 ? -5.258 2.814 7.133 1 98.19 92 PHE B N 1
ATOM 2441 C CA . PHE B 1 92 ? -5.754 2.725 8.5 1 98.19 92 PHE B CA 1
ATOM 2442 C C . PHE B 1 92 ? -6.145 4.102 9.023 1 98.19 92 PHE B C 1
ATOM 2444 O O . PHE B 1 92 ? -7.195 4.254 9.656 1 98.19 92 PHE B O 1
ATOM 2451 N N . LEU B 1 93 ? -5.348 5.066 8.734 1 98.5 93 LEU B N 1
ATOM 2452 C CA . LEU B 1 93 ? -5.691 6.422 9.148 1 98.5 93 LEU B CA 1
ATOM 2453 C C . LEU B 1 93 ? -6.957 6.902 8.453 1 98.5 93 LEU B C 1
ATOM 2455 O O . LEU B 1 93 ? -7.852 7.461 9.086 1 98.5 93 LEU B O 1
ATOM 2459 N N . HIS B 1 94 ? -7.012 6.652 7.164 1 98.44 94 HIS B N 1
ATOM 2460 C CA . HIS B 1 94 ? -8.164 7.102 6.387 1 98.44 94 HIS B CA 1
ATOM 2461 C C . HIS B 1 94 ? -9.438 6.402 6.844 1 98.44 94 HIS B C 1
ATOM 2463 O O . HIS B 1 94 ? -10.508 7.012 6.859 1 98.44 94 HIS B O 1
ATOM 2469 N N . ARG B 1 95 ? -9.32 5.176 7.18 1 97.06 95 ARG B N 1
ATOM 2470 C CA . ARG B 1 95 ? -10.453 4.41 7.691 1 97.06 95 ARG B CA 1
ATOM 2471 C C . ARG B 1 95 ? -11.023 5.059 8.945 1 97.06 95 ARG B C 1
ATOM 2473 O O . ARG B 1 95 ? -12.227 4.957 9.203 1 97.06 95 ARG B O 1
ATOM 2480 N N . SER B 1 96 ? -10.25 5.746 9.656 1 97.69 96 SER B N 1
ATOM 2481 C CA . SER B 1 96 ? -10.641 6.336 10.938 1 97.69 96 SER B CA 1
ATOM 2482 C C . SER B 1 96 ? -11.422 7.625 10.734 1 97.69 96 SER B C 1
ATOM 2484 O O . SER B 1 96 ? -11.969 8.18 11.688 1 97.69 96 SER B O 1
ATOM 2486 N N . LEU B 1 97 ? -11.539 8.086 9.508 1 98 97 LEU B N 1
ATOM 2487 C CA . LEU B 1 97 ? -12.328 9.273 9.195 1 98 97 LEU B CA 1
ATOM 2488 C C . LEU B 1 97 ? -13.82 8.977 9.289 1 98 97 LEU B C 1
ATOM 2490 O O . LEU B 1 97 ? -14.281 7.914 8.852 1 98 97 LEU B O 1
ATOM 2494 N N . LYS B 1 98 ? -14.477 9.922 9.867 1 97.88 98 LYS B N 1
ATOM 2495 C CA . LYS B 1 98 ? -15.93 9.914 9.703 1 97.88 98 LYS B CA 1
ATOM 2496 C C . LYS B 1 98 ? -16.312 10.055 8.227 1 97.88 98 LYS B C 1
ATOM 2498 O O . LYS B 1 98 ? -15.477 10.43 7.398 1 97.88 98 LYS B O 1
ATOM 2503 N N . ASN B 1 99 ? -17.594 9.805 7.906 1 96.75 99 ASN B N 1
ATOM 2504 C CA . ASN B 1 99 ? -18.078 9.875 6.531 1 96.75 99 ASN B CA 1
ATOM 2505 C C . ASN B 1 99 ? -17.859 11.258 5.926 1 96.75 99 ASN B C 1
ATOM 2507 O O . ASN B 1 99 ? -17.578 11.375 4.73 1 96.75 99 ASN B O 1
ATOM 2511 N N . THR B 1 100 ? -17.859 12.297 6.766 1 97.25 100 THR B N 1
ATOM 2512 C CA . THR B 1 100 ? -17.703 13.664 6.281 1 97.25 100 THR B CA 1
ATOM 2513 C C . THR B 1 100 ? -16.297 14.18 6.566 1 97.25 100 THR B C 1
ATOM 2515 O O . THR B 1 100 ? -16.016 15.367 6.406 1 97.25 100 THR B O 1
ATOM 2518 N N . GLY B 1 101 ? -15.508 13.266 7.055 1 98.44 101 GLY B N 1
ATOM 2519 C CA . GLY B 1 101 ? -14.188 13.688 7.488 1 98.44 101 GLY B CA 1
ATOM 2520 C C . GLY B 1 101 ? -13.242 13.969 6.332 1 98.44 101 GLY B C 1
ATOM 2521 O O . GLY B 1 101 ? -13.555 13.664 5.18 1 98.44 101 GLY B O 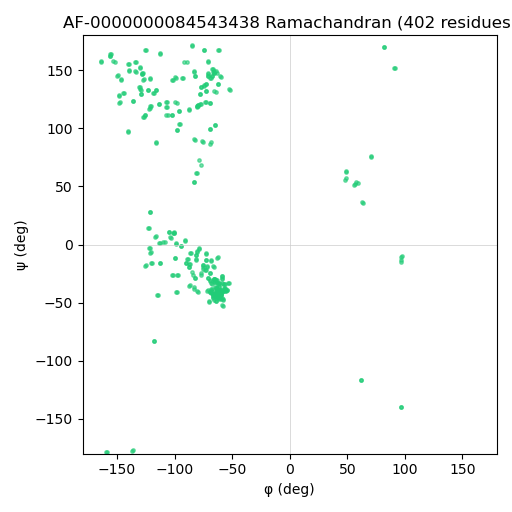1
ATOM 2522 N N . VAL B 1 102 ? -12.109 14.617 6.695 1 98.75 102 VAL B N 1
ATOM 2523 C CA . VAL B 1 102 ? -11.102 14.984 5.703 1 98.75 102 VAL B CA 1
ATOM 2524 C C . VAL B 1 102 ? -9.727 14.539 6.176 1 98.75 102 VAL B C 1
ATOM 2526 O O . VAL B 1 102 ? -9.391 14.664 7.359 1 98.75 102 VAL B O 1
ATOM 2529 N N . HIS B 1 103 ? -9 13.977 5.281 1 98.88 103 HIS B N 1
ATOM 2530 C CA . HIS B 1 103 ? -7.609 13.594 5.484 1 98.88 103 HIS B CA 1
ATOM 2531 C C . HIS B 1 103 ? -6.664 14.586 4.824 1 98.88 103 HIS B C 1
ATOM 2533 O O . HIS B 1 103 ? -6.641 14.703 3.596 1 98.88 103 HIS B O 1
ATOM 2539 N N . LEU B 1 104 ? -5.945 15.32 5.637 1 98.62 104 LEU B N 1
ATOM 2540 C CA . LEU B 1 104 ? -5.047 16.375 5.168 1 98.62 104 LEU B CA 1
ATOM 2541 C C . LEU B 1 104 ? -3.594 16.016 5.457 1 98.62 104 LEU B C 1
ATOM 2543 O O . LEU B 1 104 ? -3.221 15.789 6.609 1 98.62 104 LEU B O 1
ATOM 2547 N N . PHE B 1 105 ? -2.764 15.945 4.344 1 98.44 105 PHE B N 1
ATOM 2548 C CA . PHE B 1 105 ? -1.36 15.672 4.629 1 98.44 105 PHE B CA 1
ATOM 2549 C C . PHE B 1 105 ? -0.47 16.188 3.504 1 98.44 105 PHE B C 1
ATOM 2551 O O . PHE B 1 105 ? -0.963 16.562 2.438 1 98.44 105 PHE B O 1
ATOM 2558 N N . SER B 1 106 ? 0.801 16.312 3.75 1 97.56 106 SER B N 1
ATOM 2559 C CA . SER B 1 106 ? 1.835 16.625 2.77 1 97.56 106 SER B CA 1
ATOM 2560 C C . SER B 1 106 ? 2.998 15.641 2.859 1 97.56 106 SER B C 1
ATOM 2562 O O . SER B 1 106 ? 3.182 14.977 3.883 1 97.56 106 SER B O 1
ATOM 2564 N N . ILE B 1 107 ? 3.646 15.453 1.795 1 97.56 107 ILE B N 1
ATOM 2565 C CA . ILE B 1 107 ? 4.832 14.617 1.669 1 97.56 107 ILE B CA 1
ATOM 2566 C C . ILE B 1 107 ? 5.906 15.359 0.879 1 97.56 107 ILE B C 1
ATOM 2568 O O . ILE B 1 107 ? 5.613 16.312 0.164 1 97.56 107 ILE B O 1
ATOM 2572 N N . PRO B 1 108 ? 7.133 15 1.043 1 96.75 108 PRO B N 1
ATOM 2573 C CA . PRO B 1 108 ? 8.188 15.648 0.264 1 96.75 108 PRO B CA 1
ATOM 2574 C C . PRO B 1 108 ? 8.234 15.172 -1.185 1 96.75 108 PRO B C 1
ATOM 2576 O O . PRO B 1 108 ? 9.016 14.273 -1.517 1 96.75 108 PRO B O 1
ATOM 2579 N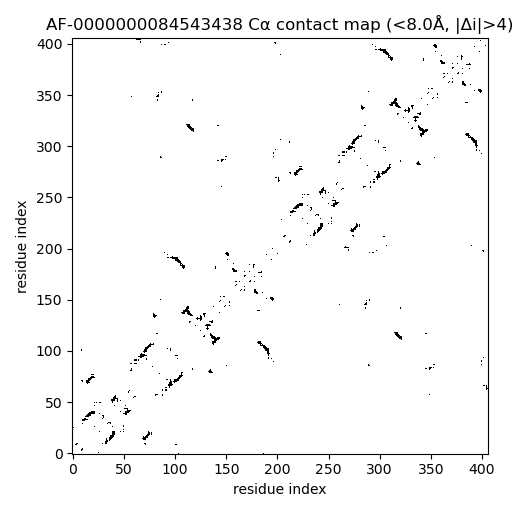 N . ILE B 1 109 ? 7.531 15.75 -2.051 1 96.62 109 ILE B N 1
ATOM 2580 C CA . ILE B 1 109 ? 7.539 15.398 -3.467 1 96.62 109 ILE B CA 1
ATOM 2581 C C . ILE B 1 109 ? 8.781 15.969 -4.137 1 96.62 109 ILE B C 1
ATOM 2583 O O . ILE B 1 109 ? 9 17.188 -4.117 1 96.62 109 ILE B O 1
ATOM 2587 N N . LEU B 1 110 ? 9.578 15.156 -4.688 1 96.38 110 LEU B N 1
ATOM 2588 C CA . LEU B 1 110 ? 10.812 15.531 -5.371 1 96.38 110 LEU B CA 1
ATOM 2589 C C . LEU B 1 110 ? 10.703 15.258 -6.867 1 96.38 110 LEU B C 1
ATOM 2591 O O . LEU B 1 110 ? 9.766 14.594 -7.316 1 96.38 110 LEU B O 1
ATOM 2595 N N . SER B 1 111 ? 11.648 15.867 -7.617 1 95.44 111 SER B N 1
ATOM 2596 C CA . SER B 1 111 ? 11.734 15.516 -9.031 1 95.44 111 SER B CA 1
ATOM 2597 C C . SER B 1 111 ? 12.117 14.047 -9.211 1 95.44 111 SER B C 1
ATOM 2599 O O . SER B 1 111 ? 12.805 13.477 -8.367 1 95.44 111 SER B O 1
ATOM 2601 N N . GLY B 1 112 ? 11.609 13.492 -10.305 1 97.38 112 GLY B N 1
ATOM 2602 C CA . GLY B 1 112 ? 11.93 12.109 -10.594 1 97.38 112 GLY B CA 1
ATOM 2603 C C . GLY B 1 112 ? 10.859 11.141 -10.125 1 97.38 112 GLY B C 1
ATOM 2604 O O . GLY B 1 112 ? 9.664 11.375 -10.312 1 97.38 112 GLY B O 1
ATOM 2605 N N . TYR B 1 113 ? 11.398 9.922 -9.547 1 98.38 113 TYR B N 1
ATOM 2606 C CA . TYR B 1 113 ? 10.492 8.812 -9.273 1 98.38 113 TYR B CA 1
ATOM 2607 C C . TYR B 1 113 ? 10.594 8.375 -7.816 1 98.38 113 TYR B C 1
ATOM 2609 O O . TYR B 1 113 ? 11.484 8.82 -7.086 1 98.38 113 TYR B O 1
ATOM 2617 N N . ASP B 1 114 ? 9.664 7.586 -7.438 1 98.56 114 ASP B N 1
ATOM 2618 C CA . ASP B 1 114 ? 9.633 7.039 -6.082 1 98.56 114 ASP B CA 1
ATOM 2619 C C . ASP B 1 114 ? 10.797 6.078 -5.855 1 98.56 114 ASP B C 1
ATOM 2621 O O . ASP B 1 114 ? 11.188 5.344 -6.766 1 98.56 114 ASP B O 1
ATOM 2625 N N . GLU B 1 115 ? 11.289 6.082 -4.676 1 98.75 115 GLU B N 1
ATOM 2626 C CA . GLU B 1 115 ? 12.266 5.113 -4.188 1 98.75 115 GLU B CA 1
ATOM 2627 C C . GLU B 1 115 ? 12.117 4.883 -2.688 1 98.75 115 GLU B C 1
ATOM 2629 O O . GLU B 1 115 ? 11.734 5.793 -1.949 1 98.75 115 GLU B O 1
ATOM 2634 N N . GLU B 1 116 ? 12.352 3.686 -2.256 1 98.75 116 GLU B N 1
ATOM 2635 C CA . GLU B 1 116 ? 12.211 3.314 -0.852 1 98.75 116 GLU B CA 1
ATOM 2636 C C . GLU B 1 116 ? 13.234 2.254 -0.458 1 98.75 116 GLU B C 1
ATOM 2638 O O . GLU B 1 116 ? 13.562 1.372 -1.256 1 98.75 116 GLU B O 1
ATOM 2643 N N . SER B 1 117 ? 13.766 2.332 0.695 1 98.81 117 SER B N 1
ATOM 2644 C CA . SER B 1 117 ? 14.609 1.291 1.265 1 98.81 117 SER B CA 1
ATOM 2645 C C . SER B 1 117 ? 14.398 1.165 2.77 1 98.81 117 SER B C 1
ATOM 2647 O O . SER B 1 117 ? 14.438 2.162 3.492 1 98.81 117 SER B O 1
ATOM 2649 N N . LEU B 1 118 ? 14.195 -0.033 3.184 1 98.62 118 LEU B N 1
ATOM 2650 C CA . LEU B 1 118 ? 14.039 -0.276 4.613 1 98.62 118 LEU B CA 1
ATOM 2651 C C . LEU B 1 118 ? 15.328 -0.824 5.219 1 98.62 118 LEU B C 1
ATOM 2653 O O . LEU B 1 118 ? 15.336 -1.264 6.371 1 98.62 118 LEU B O 1
ATOM 2657 N N . PHE B 1 119 ? 16.438 -0.808 4.449 1 98.31 119 PHE B N 1
ATOM 2658 C CA . PHE B 1 119 ? 17.75 -1.172 4.969 1 98.31 119 PHE B CA 1
ATOM 2659 C C . PHE B 1 119 ? 18.219 -0.156 5.996 1 98.31 119 PHE B C 1
ATOM 2661 O O . PHE B 1 119 ? 17.812 1.009 5.961 1 98.31 119 PHE B O 1
ATOM 2668 N N . PRO B 1 120 ? 19 -0.626 6.98 1 97.69 120 PRO B N 1
ATOM 2669 C CA . PRO B 1 120 ? 19.656 0.336 7.867 1 97.69 120 PRO B CA 1
ATOM 2670 C C . PRO B 1 120 ? 20.734 1.147 7.156 1 97.69 120 PRO B C 1
ATOM 2672 O O . PRO B 1 120 ? 21.922 0.807 7.234 1 97.69 120 PRO B O 1
ATOM 2675 N N . LEU B 1 121 ? 20.422 2.234 6.566 1 97.75 121 LEU B N 1
ATOM 2676 C CA . LEU B 1 121 ? 21.328 3.064 5.781 1 97.75 121 LEU B CA 1
ATOM 2677 C C . LEU B 1 121 ? 21.969 4.137 6.656 1 97.75 121 LEU B C 1
ATOM 2679 O O . LEU B 1 121 ? 21.406 4.527 7.684 1 97.75 121 LEU B O 1
ATOM 2683 N N . THR B 1 122 ? 23.125 4.656 6.227 1 98.06 122 THR B N 1
ATOM 2684 C CA . THR B 1 122 ? 23.75 5.7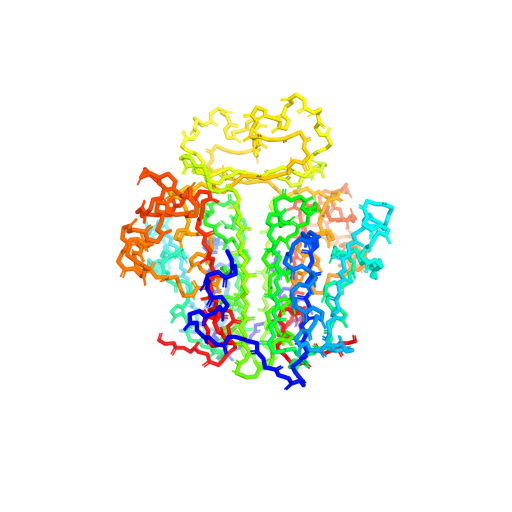97 6.887 1 98.06 122 THR B CA 1
ATOM 2685 C C . THR B 1 122 ? 22.953 7.07 6.625 1 98.06 122 THR B C 1
ATOM 2687 O O . THR B 1 122 ? 22.172 7.137 5.672 1 98.06 122 THR B O 1
ATOM 2690 N N . GLU B 1 123 ? 23.125 8.023 7.5 1 97.56 123 GLU B N 1
ATOM 2691 C CA . GLU B 1 123 ? 22.469 9.312 7.305 1 97.56 123 GLU B CA 1
ATOM 2692 C C . GLU B 1 123 ? 22.828 9.922 5.953 1 97.56 123 GLU B C 1
ATOM 2694 O O . GLU B 1 123 ? 21.984 10.523 5.285 1 97.56 123 GLU B O 1
ATOM 2699 N N . GLU B 1 124 ? 24.062 9.742 5.555 1 97.69 124 GLU B N 1
ATOM 2700 C CA . GLU B 1 124 ? 24.562 10.273 4.289 1 97.69 124 GLU B CA 1
ATOM 2701 C C . GLU B 1 124 ? 23.844 9.625 3.105 1 97.69 124 GLU B C 1
ATOM 2703 O O . GLU B 1 124 ? 23.438 10.312 2.168 1 97.69 124 GLU B O 1
ATOM 2708 N N . GLU B 1 125 ? 23.656 8.328 3.176 1 97.62 125 GLU B N 1
ATOM 2709 C CA . GLU B 1 125 ? 22.984 7.613 2.1 1 97.62 125 GLU B CA 1
ATOM 2710 C C . GLU B 1 125 ? 21.516 7.996 2.02 1 97.62 125 GLU B C 1
ATOM 2712 O O . GLU B 1 125 ? 20.953 8.141 0.927 1 97.62 125 GLU B O 1
ATOM 2717 N N . ARG B 1 126 ? 20.906 8.172 3.182 1 97.81 126 ARG B N 1
ATOM 2718 C CA . ARG B 1 126 ? 19.5 8.602 3.223 1 97.81 126 ARG B CA 1
ATOM 2719 C C . ARG B 1 126 ? 19.344 9.992 2.623 1 97.81 126 ARG B C 1
ATOM 2721 O O . ARG B 1 126 ? 18.406 10.234 1.866 1 97.81 126 ARG B O 1
ATOM 2728 N N . HIS B 1 127 ? 20.234 10.836 2.945 1 97.44 127 HIS B N 1
ATOM 2729 C CA . HIS B 1 127 ? 20.188 12.188 2.4 1 97.44 127 HIS B CA 1
ATOM 2730 C C . HIS B 1 127 ? 20.344 12.172 0.883 1 97.44 127 HIS B C 1
ATOM 2732 O O . HIS B 1 127 ? 19.609 12.867 0.173 1 97.44 127 HIS B O 1
ATOM 2738 N N . ARG B 1 128 ? 21.25 11.414 0.429 1 96.69 128 ARG B N 1
ATOM 2739 C CA . ARG B 1 128 ? 21.516 11.328 -1.003 1 96.69 128 ARG B CA 1
ATOM 2740 C C . ARG B 1 128 ? 20.328 10.75 -1.75 1 96.69 128 ARG B C 1
ATOM 2742 O O . ARG B 1 128 ? 19.922 11.281 -2.789 1 96.69 128 ARG B O 1
ATOM 2749 N N . ARG B 1 129 ? 19.719 9.688 -1.198 1 96.38 129 ARG B N 1
ATOM 2750 C CA . ARG B 1 129 ? 18.688 8.938 -1.914 1 96.38 129 ARG B CA 1
ATOM 2751 C C . ARG B 1 129 ? 17.312 9.547 -1.705 1 96.38 129 ARG B C 1
ATOM 2753 O O . ARG B 1 129 ? 16.484 9.562 -2.621 1 96.38 129 ARG B O 1
ATOM 2760 N N . PHE B 1 130 ? 17.141 10.055 -0.493 1 97.56 130 PHE B N 1
ATOM 2761 C CA . PHE B 1 130 ? 15.773 10.383 -0.141 1 97.56 130 PHE B CA 1
ATOM 2762 C C . PHE B 1 130 ? 15.641 11.859 0.223 1 97.56 130 PHE B C 1
ATOM 2764 O O . PHE B 1 130 ? 14.539 12.328 0.524 1 97.56 130 PHE B O 1
ATOM 2771 N N . GLY B 1 131 ? 16.641 12.633 0.259 1 95.38 131 GLY B N 1
ATOM 2772 C CA . GLY B 1 131 ? 16.578 14.078 0.409 1 95.38 131 GLY B CA 1
ATOM 2773 C C . GLY B 1 131 ? 16.781 14.539 1.842 1 95.38 131 GLY B C 1
ATOM 2774 O O . GLY B 1 131 ? 16.969 15.734 2.098 1 95.38 131 GLY B O 1
ATOM 2775 N N . GLN B 1 132 ? 16.688 13.617 2.834 1 94.31 132 GLN B N 1
ATOM 2776 C CA . GLN B 1 132 ? 16.859 13.969 4.238 1 94.31 132 GLN B CA 1
ATOM 2777 C C . GLN B 1 132 ? 17.391 12.781 5.043 1 94.31 132 GLN B C 1
ATOM 2779 O O . GLN B 1 132 ? 17.078 11.633 4.73 1 94.31 132 GLN B O 1
ATOM 2784 N N . PHE B 1 133 ? 18.016 13.008 6.152 1 93.38 133 PHE B N 1
ATOM 2785 C CA . PHE B 1 133 ? 18.844 12.047 6.887 1 93.38 133 PHE B CA 1
ATOM 2786 C C . PHE B 1 133 ? 17.969 10.977 7.539 1 93.38 133 PHE B C 1
ATOM 2788 O O . PHE B 1 133 ? 18.453 9.891 7.863 1 93.38 133 PHE B O 1
ATOM 2795 N N . ASP B 1 134 ? 16.703 11.203 7.711 1 95.69 134 ASP B N 1
ATOM 2796 C CA . ASP B 1 134 ? 15.883 10.242 8.438 1 95.69 134 ASP B CA 1
ATOM 2797 C C . ASP B 1 134 ? 14.711 9.766 7.586 1 95.69 134 ASP B C 1
ATOM 2799 O O . ASP B 1 134 ? 13.758 9.18 8.109 1 95.69 134 ASP B O 1
ATOM 2803 N N . HIS B 1 135 ? 14.781 10.039 6.262 1 98.12 135 HIS B N 1
ATOM 2804 C CA . HIS B 1 135 ? 13.797 9.5 5.332 1 98.12 135 HIS B CA 1
ATOM 2805 C C . HIS B 1 135 ? 14.141 8.062 4.934 1 98.12 135 HIS B C 1
ATOM 2807 O O . HIS B 1 135 ? 15.32 7.715 4.82 1 98.12 135 HIS B O 1
ATOM 2813 N N . VAL B 1 136 ? 13.148 7.25 4.738 1 98.75 136 VAL B N 1
ATOM 2814 C CA . VAL B 1 136 ? 13.398 5.91 4.211 1 98.75 136 VAL B CA 1
ATOM 2815 C C . VAL B 1 136 ? 12.805 5.793 2.807 1 98.75 136 VAL B C 1
ATOM 2817 O O . VAL B 1 136 ? 12.82 4.715 2.209 1 98.75 136 VAL B O 1
ATOM 2820 N N . ARG B 1 137 ? 12.234 6.867 2.324 1 98.81 137 ARG B N 1
ATOM 2821 C CA . ARG B 1 137 ? 11.672 6.887 0.98 1 98.81 137 ARG B CA 1
ATOM 2822 C C . ARG B 1 137 ? 11.602 8.312 0.435 1 98.81 137 ARG B C 1
ATOM 2824 O O . ARG B 1 137 ? 11.75 9.273 1.187 1 98.81 137 ARG B O 1
ATOM 2831 N N . ARG B 1 138 ? 11.461 8.391 -0.819 1 98.31 138 ARG B N 1
ATOM 2832 C CA . ARG B 1 138 ? 11.156 9.617 -1.545 1 98.31 138 ARG B CA 1
ATOM 2833 C C . ARG B 1 138 ? 9.953 9.422 -2.461 1 98.31 138 ARG B C 1
ATOM 2835 O O . ARG B 1 138 ? 9.727 8.328 -2.977 1 98.31 138 ARG B O 1
ATOM 2842 N N . PHE B 1 139 ? 9.242 10.453 -2.598 1 98.44 139 PHE B N 1
ATOM 2843 C CA . PHE B 1 139 ? 8.117 10.477 -3.529 1 98.44 139 PHE B CA 1
ATOM 2844 C C . PHE B 1 139 ? 8.453 11.32 -4.754 1 98.44 139 PHE B C 1
ATOM 2846 O O . PHE B 1 139 ? 8.82 12.484 -4.629 1 98.44 139 PHE B O 1
ATOM 2853 N N . GLY B 1 140 ? 8.344 10.648 -5.844 1 97.81 140 GLY B N 1
ATOM 2854 C CA . GLY B 1 140 ? 8.695 11.336 -7.074 1 97.81 140 GLY B CA 1
ATOM 2855 C C . GLY B 1 140 ? 7.484 11.812 -7.859 1 97.81 140 GLY B C 1
ATOM 2856 O O . GLY B 1 140 ? 6.492 11.094 -7.98 1 97.81 140 GLY B O 1
ATOM 2857 N N . ARG B 1 141 ? 7.656 12.969 -8.406 1 96.06 141 ARG B N 1
ATOM 2858 C CA . ARG B 1 141 ? 6.574 13.602 -9.148 1 96.06 141 ARG B CA 1
ATOM 2859 C C . ARG B 1 141 ? 6.152 12.75 -10.344 1 96.06 141 ARG B C 1
ATOM 2861 O O . ARG B 1 141 ? 4.965 12.648 -10.648 1 96.06 141 ARG B O 1
ATOM 2868 N N . GLU B 1 142 ? 7.066 12.109 -10.977 1 96.81 142 GLU B N 1
ATOM 2869 C CA . GLU B 1 142 ? 6.824 11.406 -12.234 1 96.81 142 GLU B CA 1
ATOM 2870 C C . GLU B 1 142 ? 6.066 10.102 -12 1 96.81 142 GLU B C 1
ATOM 2872 O O . GLU B 1 142 ? 5.5 9.531 -12.93 1 96.81 142 GLU B O 1
ATOM 2877 N N . SER B 1 143 ? 6.066 9.648 -10.773 1 97.12 143 SER B N 1
ATOM 2878 C CA . SER B 1 143 ? 5.434 8.359 -10.508 1 97.12 143 SER B CA 1
ATOM 2879 C C . SER B 1 143 ? 4.242 8.508 -9.57 1 97.12 143 SER B C 1
ATOM 2881 O O . SER B 1 143 ? 3.658 7.512 -9.133 1 97.12 143 SER B O 1
ATOM 2883 N N . LEU B 1 144 ? 3.873 9.703 -9.25 1 96.69 144 LEU B N 1
ATOM 2884 C CA . LEU B 1 144 ? 2.84 9.969 -8.25 1 96.69 144 LEU B CA 1
ATOM 2885 C C . LEU B 1 144 ? 1.527 9.297 -8.641 1 96.69 144 LEU B C 1
ATOM 2887 O O . LEU B 1 144 ? 0.843 8.727 -7.785 1 96.69 144 LEU B O 1
ATOM 2891 N N . ASN B 1 145 ? 1.179 9.312 -9.898 1 96.06 145 ASN B N 1
ATOM 2892 C CA . ASN B 1 145 ? -0.073 8.727 -10.375 1 96.06 145 ASN B CA 1
ATOM 2893 C C . ASN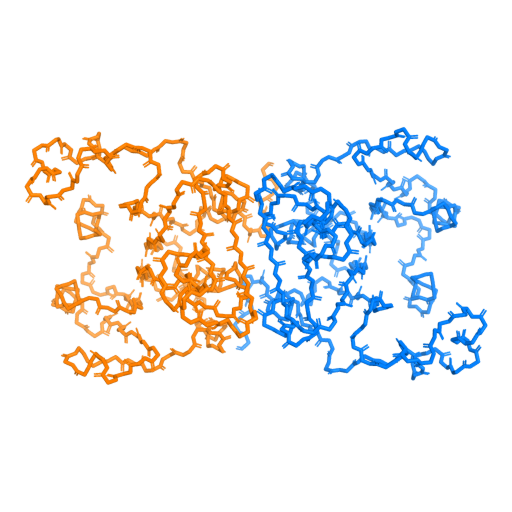 B 1 145 ? -0.087 7.215 -10.195 1 96.06 145 ASN B C 1
ATOM 2895 O O . ASN B 1 145 ? -1.142 6.621 -9.953 1 96.06 145 ASN B O 1
ATOM 2899 N N . ASN B 1 146 ? 1.077 6.625 -10.25 1 97.5 146 ASN B N 1
ATOM 2900 C CA . ASN B 1 146 ? 1.182 5.176 -10.148 1 97.5 146 ASN B CA 1
ATOM 2901 C C . ASN B 1 146 ? 1.448 4.734 -8.711 1 97.5 146 ASN B C 1
ATOM 2903 O O . ASN B 1 146 ? 1.617 3.541 -8.445 1 97.5 146 ASN B O 1
ATOM 2907 N N . THR B 1 147 ? 1.555 5.688 -7.844 1 98 147 THR B N 1
ATOM 2908 C CA . THR B 1 147 ? 1.74 5.355 -6.434 1 98 147 THR B CA 1
ATOM 2909 C C . THR B 1 147 ? 0.578 5.883 -5.598 1 98 147 THR B C 1
ATOM 2911 O O . THR B 1 147 ? -0.469 5.238 -5.504 1 98 147 THR B O 1
ATOM 2914 N N . LEU B 1 148 ? 0.652 7.145 -5.23 1 98.19 148 LEU B N 1
ATOM 2915 C CA . LEU B 1 148 ? -0.442 7.707 -4.445 1 98.19 148 LEU B CA 1
ATOM 2916 C C . LEU B 1 148 ? -1.732 7.738 -5.258 1 98.19 148 LEU B C 1
ATOM 2918 O O . LEU B 1 148 ? -2.824 7.594 -4.703 1 98.19 148 LEU B O 1
ATOM 2922 N N . GLY B 1 149 ? -1.605 7.875 -6.543 1 97.75 149 GLY B N 1
ATOM 2923 C CA . GLY B 1 149 ? -2.76 7.93 -7.426 1 97.75 149 GLY B CA 1
ATOM 2924 C C . GLY B 1 149 ? -3.535 6.625 -7.473 1 97.75 149 GLY B C 1
ATOM 2925 O O . GLY B 1 149 ? -4.684 6.594 -7.922 1 97.75 149 GLY B O 1
ATOM 2926 N N . LEU B 1 150 ? -2.951 5.578 -7.094 1 98.06 150 LEU B N 1
ATOM 2927 C CA . LEU B 1 150 ? -3.643 4.293 -7.027 1 98.06 150 LEU B CA 1
ATOM 2928 C C . LEU B 1 150 ? -4.309 4.102 -5.668 1 98.06 150 LEU B C 1
ATOM 2930 O O . LEU B 1 150 ? -5.137 3.207 -5.5 1 98.06 150 LEU B O 1
ATOM 2934 N N . VAL B 1 151 ? -3.967 4.941 -4.699 1 98.25 151 VAL B N 1
ATOM 2935 C CA . VAL B 1 151 ? -4.508 4.844 -3.348 1 98.25 151 VAL B CA 1
ATOM 2936 C C . VAL B 1 151 ? -5.664 5.824 -3.178 1 98.25 151 VAL B C 1
ATOM 2938 O O . VAL B 1 151 ? -6.672 5.504 -2.545 1 98.25 151 VAL B O 1
ATOM 2941 N N . PHE B 1 152 ? -5.441 7.016 -3.752 1 98.25 152 PHE B N 1
ATOM 2942 C CA . PHE B 1 152 ? -6.434 8.078 -3.656 1 98.25 152 PHE B CA 1
ATOM 2943 C C . PHE B 1 152 ? -6.762 8.641 -5.035 1 98.25 152 PHE B C 1
ATOM 2945 O O . PHE B 1 152 ? -5.902 8.672 -5.918 1 98.25 152 PHE B O 1
ATOM 2952 N N . ARG B 1 153 ? -8.008 9.055 -5.188 1 96.81 153 ARG B N 1
ATOM 2953 C CA . ARG B 1 153 ? -8.359 9.836 -6.367 1 96.81 153 ARG B CA 1
ATOM 2954 C C . ARG B 1 153 ? -7.73 11.227 -6.312 1 96.81 153 ARG B C 1
ATOM 2956 O O . ARG B 1 153 ? -8.281 12.141 -5.703 1 96.81 153 ARG B O 1
ATOM 2963 N N . MET B 1 154 ? -6.648 11.352 -7.02 1 94.44 154 MET B N 1
ATOM 2964 C CA . MET B 1 154 ? -5.883 12.594 -7.016 1 94.44 154 MET B CA 1
ATOM 2965 C C . MET B 1 154 ? -6.473 13.602 -7.992 1 94.44 154 MET B C 1
ATOM 2967 O O . MET B 1 154 ? -7.059 13.219 -9.008 1 94.44 154 MET B O 1
ATOM 2971 N N . PRO B 1 155 ? -6.312 14.875 -7.617 1 91.62 155 PRO B N 1
ATOM 2972 C CA . PRO B 1 155 ? -6.707 15.844 -8.641 1 91.62 155 PRO B CA 1
ATOM 2973 C C . PRO B 1 155 ? -5.82 15.781 -9.883 1 91.62 155 PRO B C 1
ATOM 2975 O O . PRO B 1 155 ? -4.625 15.492 -9.781 1 91.62 155 PRO B O 1
ATOM 2978 N N . ASP B 1 156 ? -6.398 16.047 -10.969 1 87.81 156 ASP B N 1
ATOM 2979 C CA . ASP B 1 156 ? -5.66 16 -12.234 1 87.81 156 ASP B CA 1
ATOM 2980 C C . ASP B 1 156 ? -4.578 17.078 -12.266 1 87.81 156 ASP B C 1
ATOM 2982 O O . ASP B 1 156 ? -3.555 16.922 -12.93 1 87.81 156 ASP B O 1
ATOM 2986 N N . TYR B 1 157 ? -4.887 18.141 -11.633 1 88.56 157 TYR B N 1
ATOM 2987 C CA . TYR B 1 157 ? -3.963 19.266 -11.578 1 88.56 157 TYR B CA 1
ATOM 2988 C C . TYR B 1 157 ? -3.951 19.906 -10.195 1 88.56 157 TYR B C 1
ATOM 2990 O O . TYR B 1 157 ? -4.922 19.781 -9.445 1 88.56 157 TYR B O 1
ATOM 2998 N N . TYR B 1 158 ? -2.779 20.453 -9.859 1 94.12 158 TYR B N 1
ATOM 2999 C CA . TYR B 1 158 ? -2.625 21.156 -8.586 1 94.12 158 TYR B CA 1
ATOM 3000 C C . TYR B 1 158 ? -2.201 22.594 -8.812 1 94.12 158 TYR B C 1
ATOM 3002 O O . TYR B 1 158 ? -1.139 22.859 -9.375 1 94.12 158 TYR B O 1
ATOM 3010 N N . ASP B 1 159 ? -3.074 23.578 -8.383 1 95.31 159 ASP B N 1
ATOM 3011 C CA . ASP B 1 159 ? -2.84 25 -8.617 1 95.31 159 ASP B CA 1
ATOM 3012 C C . ASP B 1 159 ? -3.242 25.828 -7.398 1 95.31 159 ASP B C 1
ATOM 3014 O O . ASP B 1 159 ? -4.41 26.188 -7.25 1 95.31 159 ASP B O 1
ATOM 3018 N N . LEU B 1 160 ? -2.246 26.125 -6.609 1 94.38 160 LEU B N 1
ATOM 3019 C CA . LEU B 1 160 ? -2.49 26.891 -5.391 1 94.38 160 LEU B CA 1
ATOM 3020 C C . LEU B 1 160 ? -2.912 28.312 -5.711 1 94.38 160 LEU B C 1
ATOM 3022 O O . LEU B 1 160 ? -3.701 28.922 -4.98 1 94.38 160 LEU B O 1
ATOM 3026 N N . GLU B 1 161 ? -2.363 28.828 -6.785 1 93.69 161 GLU B N 1
ATOM 3027 C CA . GLU B 1 161 ? -2.719 30.188 -7.176 1 93.69 161 GLU B CA 1
ATOM 3028 C C . GLU B 1 161 ? -4.184 30.266 -7.598 1 93.69 161 GLU B C 1
ATOM 3030 O O . GLU B 1 161 ? -4.859 31.266 -7.316 1 93.69 161 GLU B O 1
ATOM 3035 N N . GLN B 1 162 ? -4.59 29.328 -8.32 1 93.25 162 GLN B N 1
ATOM 3036 C CA . GLN B 1 162 ? -6 29.281 -8.688 1 93.25 162 GLN B CA 1
ATOM 3037 C C . GLN B 1 162 ? -6.887 29.125 -7.457 1 93.25 162 GLN B C 1
ATOM 3039 O O . GLN B 1 162 ? -7.961 29.719 -7.379 1 93.25 162 GLN B O 1
ATOM 3044 N N . LYS B 1 163 ? -6.43 28.438 -6.484 1 93 163 LYS B N 1
ATOM 3045 C CA . LYS B 1 163 ? -7.227 28.094 -5.305 1 93 163 LYS B CA 1
ATOM 3046 C C . LYS B 1 163 ? -7.277 29.266 -4.328 1 93 163 LYS B C 1
ATOM 3048 O O . LYS B 1 163 ? -8.32 29.547 -3.727 1 93 163 LYS B O 1
ATOM 3053 N N . PHE B 1 164 ? -6.18 29.969 -4.133 1 95.12 164 PHE B N 1
ATOM 3054 C CA . PHE B 1 164 ? -6.113 30.938 -3.043 1 95.12 164 PHE B CA 1
ATOM 3055 C C . PHE B 1 164 ? -5.844 32.344 -3.574 1 95.12 164 PHE B C 1
ATOM 3057 O O . PHE B 1 164 ? -6.035 33.312 -2.861 1 95.12 164 PHE B O 1
ATOM 3064 N N . GLY B 1 165 ? -5.395 32.469 -4.82 1 94.69 165 GLY B N 1
ATOM 3065 C CA . GLY B 1 165 ? -4.984 33.75 -5.375 1 94.69 165 GLY B CA 1
ATOM 3066 C C . GLY B 1 165 ? -3.51 34.031 -5.184 1 94.69 165 GLY B C 1
ATOM 3067 O O . GLY B 1 165 ? -2.916 33.625 -4.184 1 94.69 165 GLY B O 1
ATOM 3068 N N . ALA B 1 166 ? -2.984 34.812 -6.113 1 93.62 166 ALA B N 1
ATOM 3069 C CA . ALA B 1 166 ? -1.558 35.125 -6.109 1 93.62 166 ALA B CA 1
ATOM 3070 C C . ALA B 1 166 ? -1.172 35.906 -4.875 1 93.62 166 ALA B C 1
ATOM 3072 O O . ALA B 1 166 ? -0.117 35.688 -4.277 1 93.62 166 ALA B O 1
ATOM 3073 N N . SER B 1 167 ? -1.982 36.812 -4.48 1 95.31 167 SER B N 1
ATOM 3074 C CA . SER B 1 167 ? -1.69 37.688 -3.348 1 95.31 167 SER B CA 1
ATOM 3075 C C . SER B 1 167 ? -1.581 36.906 -2.051 1 95.31 167 SER B C 1
ATOM 3077 O O . SER B 1 167 ? -0.681 37.156 -1.242 1 95.31 167 SER B O 1
ATOM 3079 N N . ILE B 1 168 ? -2.461 35.969 -1.912 1 94.5 168 ILE B N 1
ATOM 3080 C CA . ILE B 1 168 ? -2.463 35.156 -0.716 1 94.5 168 ILE B CA 1
ATOM 3081 C C . ILE B 1 168 ? -1.223 34.25 -0.709 1 94.5 168 ILE B C 1
ATOM 3083 O O . ILE B 1 168 ? -0.571 34.094 0.326 1 94.5 168 ILE B O 1
ATOM 3087 N N . CYS B 1 169 ? -0.855 33.688 -1.86 1 94.12 169 CYS B N 1
ATOM 3088 C CA . CYS B 1 169 ? 0.344 32.844 -1.954 1 94.12 169 CYS B CA 1
ATOM 3089 C C . CYS B 1 169 ? 1.585 33.656 -1.571 1 94.12 169 CYS B C 1
ATOM 3091 O O . CYS B 1 169 ? 2.445 33.156 -0.842 1 94.12 169 CYS B O 1
ATOM 3093 N N . GLU B 1 170 ? 1.563 34.875 -2.043 1 93.69 170 GLU B N 1
ATOM 3094 C CA . GLU B 1 170 ? 2.689 35.75 -1.723 1 93.69 170 GLU B CA 1
ATOM 3095 C C . GLU B 1 170 ? 2.736 36.062 -0.23 1 93.69 170 GLU B C 1
ATOM 3097 O O . GLU B 1 170 ? 3.803 36.031 0.387 1 93.69 170 GLU B O 1
ATOM 3102 N N . LEU B 1 171 ? 1.576 36.406 0.301 1 92.94 171 LEU B N 1
ATOM 3103 C CA . LEU B 1 171 ? 1.461 36.75 1.711 1 92.94 171 LEU B CA 1
ATOM 3104 C C . LEU B 1 171 ? 1.959 35.625 2.602 1 92.94 171 LEU B C 1
ATOM 3106 O O . LEU B 1 171 ? 2.535 35.875 3.664 1 92.94 171 LEU B O 1
ATOM 3110 N N . HIS B 1 172 ? 1.782 34.406 2.203 1 91.75 172 HIS B N 1
ATOM 3111 C CA . HIS B 1 172 ? 2.152 33.25 3.004 1 91.75 172 HIS B CA 1
ATOM 3112 C C . HIS B 1 172 ? 3.477 32.656 2.535 1 91.75 172 HIS B C 1
ATOM 3114 O O . HIS B 1 172 ? 3.816 31.516 2.893 1 91.75 172 HIS B O 1
ATOM 3120 N N . ASN B 1 173 ? 4.195 33.344 1.662 1 91.12 173 ASN B N 1
ATOM 3121 C CA . ASN B 1 173 ? 5.551 33.062 1.213 1 91.12 173 ASN B CA 1
ATOM 3122 C C . ASN B 1 173 ? 5.613 31.703 0.484 1 91.12 173 ASN B C 1
ATOM 3124 O O . ASN B 1 173 ? 6.574 30.953 0.649 1 91.12 173 ASN B O 1
ATOM 3128 N N . ILE B 1 174 ? 4.578 31.375 -0.275 1 91.5 174 ILE B N 1
ATOM 3129 C CA . ILE B 1 174 ? 4.617 30.203 -1.14 1 91.5 174 ILE B CA 1
ATOM 3130 C C . ILE B 1 174 ? 5.367 30.531 -2.428 1 91.5 174 ILE B C 1
ATOM 3132 O O . ILE B 1 174 ? 4.938 31.406 -3.199 1 91.5 174 ILE B O 1
ATOM 3136 N N . PRO B 1 175 ? 6.477 29.844 -2.678 1 93.19 175 PRO B N 1
ATOM 3137 C CA . PRO B 1 175 ? 7.277 30.172 -3.861 1 93.19 175 PRO B CA 1
ATOM 3138 C C . PRO B 1 175 ? 6.5 30 -5.164 1 93.19 175 PRO B C 1
ATOM 3140 O O . PRO B 1 175 ? 5.691 29.078 -5.293 1 93.19 175 PRO B O 1
ATOM 3143 N N . VAL B 1 176 ? 6.789 30.875 -6.102 1 92.5 176 VAL B N 1
ATOM 3144 C CA . VAL B 1 176 ? 6.07 30.906 -7.371 1 92.5 176 VAL B CA 1
ATOM 3145 C C . VAL B 1 176 ? 6.172 29.547 -8.062 1 92.5 176 VAL B C 1
ATOM 3147 O O . VAL B 1 176 ? 5.184 29.031 -8.594 1 92.5 176 VAL B O 1
ATOM 3150 N N . ASP B 1 177 ? 7.312 28.922 -7.969 1 90.94 177 ASP B N 1
ATOM 3151 C CA . ASP B 1 177 ? 7.547 27.672 -8.688 1 90.94 177 ASP B CA 1
ATOM 3152 C C . ASP B 1 177 ? 6.891 26.5 -7.969 1 90.94 177 ASP B C 1
ATOM 3154 O O . ASP B 1 177 ? 6.844 25.391 -8.5 1 90.94 177 ASP B O 1
ATOM 3158 N N . ALA B 1 178 ? 6.289 26.75 -6.805 1 91.81 178 ALA B N 1
ATOM 3159 C CA . ALA B 1 178 ? 5.664 25.688 -6.043 1 91.81 178 ALA B CA 1
ATOM 3160 C C . ALA B 1 178 ? 4.145 25.797 -6.078 1 91.81 178 ALA B C 1
ATOM 3162 O O . ALA B 1 178 ? 3.441 25 -5.453 1 91.81 178 ALA B O 1
ATOM 3163 N N . ARG B 1 179 ? 3.658 26.797 -6.816 1 94.06 179 ARG B N 1
ATOM 3164 C CA . ARG B 1 179 ? 2.234 27.109 -6.742 1 94.06 179 ARG B CA 1
ATOM 3165 C C . ARG B 1 179 ? 1.438 26.281 -7.738 1 94.06 179 ARG B C 1
ATOM 3167 O O . ARG B 1 179 ? 0.213 26.188 -7.645 1 94.06 179 ARG B O 1
ATOM 3174 N N . LYS B 1 180 ? 2.225 25.703 -8.727 1 94.19 180 LYS B N 1
ATOM 3175 C CA . LYS B 1 180 ? 1.586 24.859 -9.742 1 94.19 180 LYS B CA 1
ATOM 3176 C C . LYS B 1 180 ? 2.264 23.5 -9.836 1 94.19 180 LYS B C 1
ATOM 3178 O O . LYS B 1 180 ? 3.49 23.406 -9.75 1 94.19 180 LYS B O 1
ATOM 3183 N N . GLY B 1 181 ? 1.32 22.469 -10.047 1 94.94 181 GLY B N 1
ATOM 3184 C CA . GLY B 1 181 ? 1.829 21.109 -10.07 1 94.94 181 GLY B CA 1
ATOM 3185 C C . GLY B 1 181 ? 2.027 20.516 -8.688 1 94.94 181 GLY B C 1
ATOM 3186 O O . GLY B 1 181 ? 1.874 21.203 -7.684 1 94.94 181 GLY B O 1
ATOM 3187 N N . PHE B 1 182 ? 2.277 19.25 -8.68 1 96 182 PHE B N 1
ATOM 3188 C CA . PHE B 1 182 ? 2.559 18.594 -7.41 1 96 182 PHE B CA 1
ATOM 3189 C C . PHE B 1 182 ? 4 18.844 -6.98 1 96 182 PHE B C 1
ATOM 3191 O O . PHE B 1 182 ? 4.938 18.5 -7.703 1 96 182 PHE B O 1
ATOM 3198 N N . THR B 1 183 ? 4.1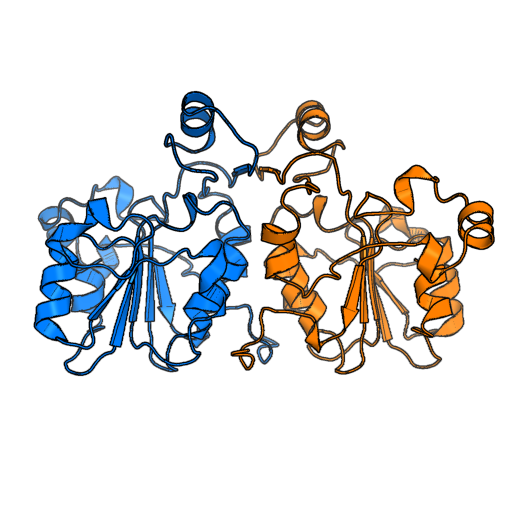64 19.469 -5.84 1 93.88 183 THR B N 1
ATOM 3199 C CA . THR B 1 183 ? 5.477 19.812 -5.293 1 93.88 183 THR B CA 1
ATOM 3200 C C . THR B 1 183 ? 5.535 19.516 -3.801 1 93.88 183 THR B C 1
ATOM 3202 O O . THR B 1 183 ? 4.594 18.938 -3.238 1 93.88 183 THR B O 1
ATOM 3205 N N . GLY B 1 184 ? 6.672 19.844 -3.242 1 92 184 GLY B N 1
ATOM 3206 C CA . GLY B 1 184 ? 6.816 19.688 -1.804 1 92 184 GLY B CA 1
ATOM 3207 C C . GLY B 1 184 ? 5.859 20.562 -1.01 1 92 184 GLY B C 1
ATOM 3208 O O . GLY B 1 184 ? 5.676 20.359 0.191 1 92 184 GLY B O 1
ATOM 3209 N N . HIS B 1 185 ? 5.184 21.5 -1.642 1 92.06 185 HIS B N 1
ATOM 3210 C CA . HIS B 1 185 ? 4.227 22.391 -0.99 1 92.06 185 HIS B CA 1
ATOM 3211 C C . HIS B 1 185 ? 2.795 21.906 -1.198 1 92.06 185 HIS B C 1
ATOM 3213 O O . HIS B 1 185 ? 1.847 22.547 -0.73 1 92.06 185 HIS B O 1
ATOM 3219 N N . THR B 1 186 ? 2.643 20.812 -1.877 1 95.38 186 THR B N 1
ATOM 3220 C CA . THR B 1 186 ? 1.314 20.266 -2.113 1 95.38 186 THR B CA 1
ATOM 3221 C C . THR B 1 186 ? 0.673 19.812 -0.802 1 95.38 186 THR B C 1
ATOM 3223 O O . THR B 1 186 ? 1.323 19.188 0.03 1 95.38 186 THR B O 1
ATOM 3226 N N . ILE B 1 187 ? -0.564 20.234 -0.619 1 96.69 187 ILE B N 1
ATOM 3227 C CA . ILE B 1 187 ? -1.402 19.734 0.464 1 96.69 187 ILE B CA 1
ATOM 3228 C C . ILE B 1 187 ? -2.471 18.812 -0.1 1 96.69 187 ILE B C 1
ATOM 3230 O O . ILE B 1 187 ? -3.357 19.234 -0.837 1 96.69 187 ILE B O 1
ATOM 3234 N N . PHE B 1 188 ? -2.326 17.562 0.231 1 97.88 188 PHE B N 1
ATOM 3235 C CA . PHE B 1 188 ? -3.346 16.594 -0.177 1 97.88 188 PHE B CA 1
ATOM 3236 C C . PHE B 1 188 ? -4.562 16.688 0.737 1 97.88 188 PHE B C 1
ATOM 3238 O O . PHE B 1 188 ? -4.426 16.719 1.962 1 97.88 188 PHE B O 1
ATOM 3245 N N . MET B 1 189 ? -5.652 16.797 0.179 1 98 189 MET B N 1
ATOM 3246 C CA . MET B 1 189 ? -6.938 16.844 0.875 1 98 189 MET B CA 1
ATOM 3247 C C . MET B 1 189 ? -7.895 15.789 0.315 1 98 189 MET B C 1
ATOM 3249 O O . MET B 1 189 ? -8.398 15.938 -0.802 1 98 189 MET B O 1
ATOM 3253 N N . PHE B 1 190 ? -8.156 14.766 1.111 1 98.38 190 PHE B N 1
ATOM 3254 C CA . PHE B 1 190 ? -9.008 13.68 0.639 1 98.38 190 PHE B CA 1
ATOM 3255 C C . PHE B 1 190 ? -10.203 13.484 1.568 1 98.38 190 PHE B C 1
ATOM 3257 O O . PHE B 1 190 ? -10.047 13.484 2.791 1 98.38 190 PHE B O 1
ATOM 3264 N N . ARG B 1 191 ? -11.32 13.375 0.99 1 97.81 191 ARG B N 1
ATOM 3265 C CA . ARG B 1 191 ? -12.523 12.992 1.721 1 97.81 191 ARG B CA 1
ATOM 3266 C C . ARG B 1 191 ? -12.641 11.477 1.83 1 97.81 191 ARG B C 1
ATOM 3268 O O . ARG B 1 191 ? -11.875 10.742 1.201 1 97.81 191 ARG B O 1
ATOM 3275 N N . LYS B 1 192 ? -13.562 11.086 2.596 1 96.06 192 LYS B N 1
ATOM 3276 C CA . LYS B 1 192 ? -13.703 9.672 2.922 1 96.06 192 LYS B CA 1
ATOM 3277 C C . LYS B 1 192 ? -13.805 8.82 1.657 1 96.06 192 LYS B C 1
ATOM 3279 O O . LYS B 1 192 ? -13.148 7.789 1.543 1 96.06 192 LYS B O 1
ATOM 3284 N N . ASN B 1 193 ? -14.492 9.289 0.652 1 94.56 193 ASN B N 1
ATOM 3285 C CA . ASN B 1 193 ? -14.758 8.484 -0.535 1 94.56 193 ASN B CA 1
ATOM 3286 C C . ASN B 1 193 ? -13.68 8.672 -1.595 1 94.56 193 ASN B C 1
ATOM 3288 O O . ASN B 1 193 ? -13.75 8.086 -2.676 1 94.56 193 ASN B O 1
ATOM 3292 N N . ASP B 1 194 ? -12.711 9.422 -1.287 1 96.88 194 ASP B N 1
ATOM 3293 C CA . ASP B 1 194 ? -11.648 9.672 -2.256 1 96.88 194 ASP B CA 1
ATOM 3294 C C . ASP B 1 194 ? -10.641 8.523 -2.277 1 96.88 194 ASP B C 1
ATOM 3296 O O . ASP B 1 194 ? -9.812 8.43 -3.186 1 96.88 194 ASP B O 1
ATOM 3300 N N . ILE B 1 195 ? -10.672 7.625 -1.306 1 97.12 195 ILE B N 1
ATOM 3301 C CA . ILE B 1 195 ? -9.773 6.477 -1.313 1 97.12 195 ILE B CA 1
ATOM 3302 C C . ILE B 1 195 ? -10.234 5.465 -2.359 1 97.12 195 ILE B C 1
ATOM 3304 O O . ILE B 1 195 ? -11.438 5.227 -2.514 1 97.12 195 ILE B O 1
ATOM 3308 N N . ARG B 1 196 ? -9.281 4.953 -3.086 1 96.12 196 ARG B N 1
ATOM 3309 C CA . ARG B 1 196 ? -9.602 4.012 -4.152 1 96.12 196 ARG B CA 1
ATOM 3310 C C . ARG B 1 196 ? -9.656 2.582 -3.623 1 96.12 196 ARG B C 1
ATOM 3312 O O . ARG B 1 196 ? -10.211 1.694 -4.27 1 96.12 196 ARG B O 1
ATOM 3319 N N . LEU B 1 197 ? -9.047 2.355 -2.475 1 95 197 LEU B N 1
ATOM 3320 C CA . LEU B 1 197 ? -9.039 1.037 -1.851 1 95 197 LEU B CA 1
ATOM 3321 C C . LEU B 1 197 ? -10.344 0.781 -1.104 1 95 197 LEU B C 1
ATOM 3323 O O . LEU B 1 197 ? -10.352 0.652 0.123 1 95 197 LEU B O 1
ATOM 3327 N N . ASN B 1 198 ? -11.383 0.787 -1.812 1 85.38 198 ASN B N 1
ATOM 3328 C CA . ASN B 1 198 ? -12.719 0.553 -1.267 1 85.38 198 ASN B CA 1
ATOM 3329 C C . ASN B 1 198 ? -13.336 -0.722 -1.83 1 85.38 198 ASN B C 1
ATOM 3331 O O . ASN B 1 198 ? -13.234 -0.992 -3.027 1 85.38 198 ASN B O 1
ATOM 3335 N N . ALA B 1 199 ? -13.898 -1.522 -0.902 1 70 199 ALA B N 1
ATOM 3336 C CA . ALA B 1 199 ? -14.43 -2.832 -1.275 1 70 199 ALA B CA 1
ATOM 3337 C C . ALA B 1 199 ? -15.625 -2.691 -2.215 1 70 199 ALA B C 1
ATOM 3339 O O . ALA B 1 199 ? -15.945 -3.615 -2.967 1 70 199 ALA B O 1
ATOM 3340 N N . LYS B 1 200 ? -16.391 -1.628 -2.107 1 62.75 200 LYS B N 1
ATOM 3341 C CA . LYS B 1 200 ? -17.656 -1.521 -2.834 1 62.75 200 LYS B CA 1
ATOM 3342 C C . LYS B 1 200 ? -17.422 -1.013 -4.254 1 62.75 200 LYS B C 1
ATOM 3344 O O . LYS B 1 200 ? -18.297 -1.141 -5.109 1 62.75 200 LYS B O 1
ATOM 3349 N N . GLU B 1 201 ? -16.359 -0.255 -4.551 1 54.44 201 GLU B N 1
ATOM 3350 C CA . GLU B 1 201 ? -16.328 0.521 -5.789 1 54.44 201 GLU B CA 1
ATOM 3351 C C . GLU B 1 201 ? -15.883 -0.337 -6.969 1 54.44 201 GLU B C 1
ATOM 3353 O O . GLU B 1 201 ? -14.898 -1.073 -6.867 1 54.44 201 GLU B O 1
ATOM 3358 N N . CYS B 1 202 ? -16.641 -1.033 -7.773 1 46.84 202 CYS B N 1
ATOM 3359 C CA . CYS B 1 202 ? -16.266 -1.294 -9.164 1 46.84 202 CYS B CA 1
ATOM 3360 C C . CYS B 1 202 ? -16.516 -0.071 -10.031 1 46.84 202 CYS B C 1
ATOM 3362 O O . CYS B 1 202 ? -17.656 0.365 -10.18 1 46.84 202 CYS B O 1
ATOM 3364 N N . LYS B 1 203 ? -15.844 1.118 -9.984 1 36.22 203 LYS B N 1
ATOM 3365 C CA . LYS B 1 203 ? -16.281 2.037 -11.031 1 36.22 203 LYS B CA 1
ATOM 3366 C C . LYS B 1 203 ? -15.945 1.488 -12.414 1 36.22 203 LYS B C 1
ATOM 3368 O O . LYS B 1 203 ? -14.875 0.921 -12.625 1 36.22 203 LYS B O 1
#

Sequence (406 aa):
MYLFIEKYNLVKPGYRILHFAPEWGLAQKLRNLVGDGYEPCDLDTDRYKHIGVRKVNLVEDAAKFPPNSYDLIIHNHVIEHLPCNYTAILFFLHRSLKNTGVHLFSIPILSGYDEESLFPLTEEERHRRFGQFDHVRRFGRESLNNTLGLVFRMPDYYDLEQKFGASICELHNIPVDARKGFTGHTIFMFRKNDIRLNAKECKMYLFIEKYNLVKPGYRILHFAPEWGLAQKLRNLVGDGYEPCDLDTDRYKHIGVRKVNLVEDAAKFPPNSYDLIIHNHVIEHLPCNYTAILFFLHRSLKNTGVHLFSIPILSGYDEESLFPLTEEERHRRFGQFDHVRRFGRESLNNTLGLVFRMPDYYDLEQKFGASICELHNIPVDARKGFTGHTIFMFRKNDIRLNAKECK

Organism: NCBI:txid376219

Solvent-accessible surface area (backbone atoms only — not comparable to full-atom values): 21483 Å² total; per-residue (Å²): 109,65,68,57,37,60,74,66,61,60,72,48,75,77,36,30,34,42,28,36,64,62,49,67,72,61,45,53,55,47,33,71,54,22,46,87,26,46,43,40,28,24,68,57,39,79,83,35,58,90,75,61,41,45,73,43,52,58,92,79,42,29,65,62,49,55,56,52,64,22,40,28,37,36,35,57,63,50,68,43,49,50,84,45,39,52,66,46,43,52,47,31,52,52,45,15,30,20,84,86,8,38,43,38,34,33,48,67,38,37,86,51,40,30,34,36,41,59,56,95,66,52,48,66,55,19,28,71,72,28,73,33,56,68,31,36,27,32,41,9,54,78,35,35,64,40,33,58,39,50,43,28,70,64,72,93,70,41,49,49,41,81,72,62,30,64,67,52,35,54,75,68,67,51,53,77,84,45,32,54,46,80,27,56,70,37,72,47,75,37,46,52,81,32,46,56,83,43,84,80,65,60,114,110,67,67,57,38,60,75,65,62,62,72,51,75,76,36,30,34,43,28,37,63,61,48,65,73,60,44,53,54,46,33,72,54,24,46,88,27,47,44,41,27,23,68,57,40,78,83,34,57,90,75,61,41,46,73,43,52,59,92,78,42,28,65,61,49,56,53,52,63,22,40,28,37,37,36,57,63,50,67,45,50,48,85,46,41,52,66,46,42,52,47,31,54,53,44,16,30,19,83,85,7,37,42,35,33,33,49,67,36,38,86,51,40,31,34,37,42,59,54,94,67,53,47,68,56,18,29,72,74,31,73,34,57,69,29,36,27,31,41,9,53,78,35,35,64,40,33,58,37,50,44,28,69,62,72,94,68,42,48,50,40,79,72,63,31,62,66,50,36,53,74,68,68,50,54,78,83,45,32,52,45,79,26,55,70,37,72,47,76,37,46,53,81,33,46,55,83,45,85,79,65,61,115

Radius of gyration: 22.79 Å; Cα contacts (8 Å, |Δi|>4): 813; chains: 2; bounding box: 43×75×52 Å

Foldseek 3Di:
DVLVCVLVVLDAAQFAEEEEPDDPVVLVVRCVGHPPSYAYEYCDCVVVVVSRHHHDDLVPCLQVQDFQAGQEYEYEADLQQRLDDSLVSVVSNLRNHHQNHKYKYFHAEDADAKDFDSDPDALVVCCVAAVGSRGRMHHYQVCCCVPVVQFFVDDPWAAQCVVPNPVVCVVVPPDPVPRTGDHRPDMDMGGSPRTNPDPPDPD/DVLVCVLVVLDAAQFAEEEEPDDPVVLVVRCVGHPPSYAYEYCDCVVVVVSRHHHDDLVPCLQVQDFQAGQEYEYEADLQQRLDDSLVSVVSNLRNHHQNHKYKYFHAEDADAKDFDSDPDALVVCCVAAVGSRGRMHHYQVCCCVPVVLFFVDDPWAAQCVVPNPVVCVVVPPDPVPRTGDHRPDMDMGGSPRTNPDPPDPD